Protein AF-A0A2H0QTG5-F1 (afdb_monomer_lite)

Secondary structure (DSSP, 8-state):
-HHHHHHHHHHHHHHHHHHHHHHHHHHHHHHHHHS---HHHHHT-TTSGGGS--TTS-HHHHHHHHHHHHHHHHHHHTT---------PPPGGG--SB-TTTTPPPTTTTTT--HHHHHHHHHS------SHHHHHHHHHHHHB---PPPPPS--SS-HHHHHHHHHHHTT-HHHHHHHHTTS-GGG--HHHHHHHHHHHHHTT-HHHHHHHHHHHHHH---HHHHHHHHHHHHHTT-HHHHHHHHHHHHHTT----HHHHHHHHHHHTT-HHHHHHHHHHHHHHHHHTS------PPPGGGS-S-HHHHHHHHHHHHHGGG-SSHHHHHHHHHHHHHHHHHTT----HHHHHHHHHHHHHTTPPPPHHHHHHHHHH-S-HHHHHHHHHHHTTSS-GGGS-HHHHHHHHHHHHHTT-HHHHHHHHHHTT-

pLDDT: mean 77.79, std 19.98, range [31.59, 98.19]

Radius of gyration: 33.23 Å; chains: 1; bounding box: 63×94×72 Å

Sequence (430 aa):
MKNLLNKFGIIRLMVGSLKSVVFVMLNLFQHLFYFEKTLKQVQGDTSTIKCTIPNKLNLRIILLIITALLQAGMANAQNEAIRVKDIKEISLDEIGVLDGNSGGLRKHIWHESNRSFMESLLVTMPVKTEPEIRKKLSKLLLLSTATPPRSDKNVVSSVFDIKIKKLALMGDYNNIYRMLSQVPDSRLAEEMHRIYVISFFIANQYIKGCDESENYLKKYPSVFWSKLRVVCNAYNDKKSNVDFDIKLLKEQGHELEKKYQDVVDLFLKKQPDKAKEEWSKIAIKEVLTFPSITMTFPNPQYLFRSPLDKQLVLKWLDTNNKETSDEAKLISGISVFADIDALGTQISIDIWRQFIVYALSKELQIPDYAAYRLLKQTPSNGERILTILHILDREDIQTIPQYLFTQMVYSLNKMGFRREAVWLAQQRLM

Structure (mmCIF, N/CA/C/O backbone):
data_AF-A0A2H0QTG5-F1
#
_entry.id   AF-A0A2H0QTG5-F1
#
loop_
_atom_site.group_PDB
_atom_site.id
_atom_site.type_symbol
_atom_site.label_atom_id
_atom_site.label_alt_id
_atom_site.label_comp_id
_atom_site.label_asym_id
_atom_site.label_entity_id
_atom_site.label_seq_id
_atom_site.pdbx_PDB_ins_code
_atom_site.Cartn_x
_atom_site.Cartn_y
_atom_site.Cartn_z
_atom_site.occupancy
_atom_site.B_iso_or_equiv
_atom_site.auth_seq_id
_atom_site.auth_comp_id
_atom_site.auth_asym_id
_atom_site.auth_atom_id
_atom_site.pdbx_PDB_model_num
ATOM 1 N N . MET A 1 1 ? 3.567 -73.352 -35.185 1.00 43.94 1 MET A N 1
ATOM 2 C CA . MET A 1 1 ? 2.235 -72.695 -35.210 1.00 43.94 1 MET A CA 1
ATOM 3 C C . MET A 1 1 ? 1.246 -73.129 -34.111 1.00 43.94 1 MET A C 1
ATOM 5 O O . MET A 1 1 ? 0.293 -72.398 -33.890 1.00 43.94 1 MET A O 1
ATOM 9 N N . LYS A 1 2 ? 1.457 -74.222 -33.351 1.00 37.22 2 LYS A N 1
ATOM 10 C CA . LYS A 1 2 ? 0.566 -74.608 -32.225 1.00 37.22 2 LYS A CA 1
ATOM 11 C C . LYS A 1 2 ? 0.804 -73.863 -30.889 1.00 37.22 2 LYS A C 1
ATOM 13 O O . LYS A 1 2 ? -0.096 -73.822 -30.063 1.00 37.22 2 LYS A O 1
ATOM 18 N N . ASN A 1 3 ? 1.949 -73.194 -30.700 1.00 40.19 3 ASN A N 1
ATOM 19 C CA . ASN A 1 3 ? 2.278 -72.476 -29.448 1.00 40.19 3 ASN A CA 1
ATOM 20 C C . ASN A 1 3 ? 1.831 -70.999 -29.383 1.00 40.19 3 ASN A C 1
ATOM 22 O O . ASN A 1 3 ? 1.904 -70.392 -28.318 1.00 40.19 3 ASN A O 1
ATOM 26 N N . LEU A 1 4 ? 1.333 -70.417 -30.481 1.00 31.59 4 LEU A N 1
ATOM 27 C CA . LEU A 1 4 ? 0.800 -69.043 -30.498 1.00 31.59 4 LEU A CA 1
ATOM 28 C C . LEU A 1 4 ? -0.712 -68.988 -30.210 1.00 31.59 4 LEU A C 1
ATOM 30 O O . LEU A 1 4 ? -1.184 -68.029 -29.607 1.00 31.59 4 LEU A O 1
ATOM 34 N N . LEU A 1 5 ? -1.456 -70.052 -30.530 1.00 32.88 5 LEU A N 1
ATOM 35 C CA . LEU A 1 5 ? -2.897 -70.147 -30.257 1.00 32.88 5 LEU A CA 1
ATOM 36 C C . LEU A 1 5 ? -3.217 -70.355 -28.762 1.00 32.88 5 LEU A C 1
ATOM 38 O O . LEU A 1 5 ? -4.242 -69.873 -28.286 1.00 32.88 5 LEU A O 1
ATOM 42 N N . ASN A 1 6 ? -2.311 -70.969 -27.990 1.00 35.88 6 ASN A N 1
ATOM 43 C CA . ASN A 1 6 ? -2.513 -71.185 -26.550 1.00 35.88 6 ASN A CA 1
ATOM 44 C C . ASN A 1 6 ? -2.310 -69.906 -25.707 1.00 35.88 6 ASN A C 1
ATOM 46 O O . ASN A 1 6 ? -2.972 -69.721 -24.688 1.00 35.88 6 ASN A O 1
ATOM 50 N N . LYS A 1 7 ? -1.456 -68.970 -26.156 1.00 36.56 7 LYS A N 1
ATOM 51 C CA . LYS A 1 7 ? -1.258 -67.672 -25.479 1.00 36.56 7 LYS A CA 1
ATOM 52 C C . LYS A 1 7 ? -2.457 -66.731 -25.646 1.00 36.56 7 LYS A C 1
ATOM 54 O O . LYS A 1 7 ? -2.817 -66.044 -24.694 1.00 36.56 7 LYS A O 1
ATOM 59 N N . PHE A 1 8 ? -3.132 -66.752 -26.799 1.00 35.09 8 PHE A N 1
ATOM 60 C CA . PHE A 1 8 ? -4.352 -65.959 -27.005 1.00 35.09 8 PHE A CA 1
ATOM 61 C C . PHE A 1 8 ? -5.539 -66.461 -26.167 1.00 35.09 8 PHE A C 1
ATOM 63 O O . PHE A 1 8 ? -6.322 -65.645 -25.683 1.00 35.09 8 PHE A O 1
ATOM 70 N N . GLY A 1 9 ? -5.650 -67.773 -25.922 1.00 34.84 9 GLY A N 1
ATOM 71 C CA . GLY A 1 9 ? -6.682 -68.338 -25.040 1.00 34.84 9 GLY A CA 1
ATOM 72 C C . GLY A 1 9 ? -6.545 -67.896 -23.577 1.00 34.84 9 GLY A C 1
ATOM 73 O O . GLY A 1 9 ? -7.535 -67.523 -22.948 1.00 34.84 9 GLY A O 1
ATOM 74 N N . ILE A 1 10 ? -5.312 -67.858 -23.056 1.00 37.97 10 ILE A N 1
ATOM 75 C CA . ILE A 1 10 ? -5.017 -67.462 -21.667 1.00 37.97 10 ILE A CA 1
ATOM 76 C C . ILE A 1 10 ? -5.222 -65.954 -21.460 1.00 37.97 10 ILE A C 1
ATOM 78 O O . ILE A 1 10 ? -5.830 -65.546 -20.470 1.00 37.97 10 ILE A O 1
ATOM 82 N N . ILE A 1 11 ? -4.811 -65.120 -22.424 1.00 36.84 11 ILE A N 1
ATOM 83 C CA . ILE A 1 11 ? -5.032 -63.665 -22.368 1.00 36.84 11 ILE A CA 1
ATOM 84 C C . ILE A 1 11 ? -6.535 -63.342 -22.424 1.00 36.84 11 ILE A C 1
ATOM 86 O O . ILE A 1 11 ? -7.013 -62.489 -21.678 1.00 36.84 11 ILE A O 1
ATOM 90 N N . ARG A 1 12 ? -7.320 -64.066 -23.235 1.00 34.66 12 ARG A N 1
ATOM 91 C CA . ARG A 1 12 ? -8.777 -63.858 -23.330 1.00 34.66 12 ARG A CA 1
ATOM 92 C C . ARG A 1 12 ? -9.515 -64.263 -22.044 1.00 34.66 12 ARG A C 1
ATOM 94 O O . ARG A 1 12 ? -10.461 -63.578 -21.658 1.00 34.66 12 ARG A O 1
ATOM 101 N N . LEU A 1 13 ? -9.051 -65.306 -21.348 1.00 36.50 13 LEU A N 1
ATOM 102 C CA . LEU A 1 13 ? -9.552 -65.700 -20.021 1.00 36.50 13 LEU A CA 1
ATOM 103 C C . LEU A 1 13 ? -9.187 -64.678 -18.930 1.00 36.50 13 LEU A C 1
ATOM 105 O O . LEU A 1 13 ? -10.038 -64.340 -18.108 1.00 36.50 13 LEU A O 1
ATOM 109 N N . MET A 1 14 ? -7.969 -64.124 -18.955 1.00 36.28 14 MET A N 1
ATOM 110 C CA . MET A 1 14 ? -7.543 -63.088 -18.002 1.00 36.28 14 MET A CA 1
ATOM 111 C C . MET A 1 14 ? -8.307 -61.769 -18.180 1.00 36.28 14 MET A C 1
ATOM 113 O O . MET A 1 14 ? -8.724 -61.170 -17.191 1.00 36.28 14 MET A O 1
ATOM 117 N N . VAL A 1 15 ? -8.574 -61.342 -19.419 1.00 43.38 15 VAL A N 1
ATOM 118 C CA . VAL A 1 15 ? -9.346 -60.114 -19.693 1.00 43.38 15 VAL A CA 1
ATOM 119 C C . VAL A 1 15 ? -10.825 -60.273 -19.307 1.00 43.38 15 VAL A C 1
ATOM 121 O O . VAL A 1 15 ? -11.424 -59.334 -18.780 1.00 43.38 15 VAL A O 1
ATOM 124 N N . GLY A 1 16 ? -11.416 -61.459 -19.500 1.00 40.66 16 GLY A N 1
ATOM 125 C CA . GLY A 1 16 ? -12.779 -61.758 -19.035 1.00 40.66 16 GLY A CA 1
ATOM 126 C C . GLY A 1 16 ? -12.902 -61.777 -17.505 1.00 40.66 16 GLY A C 1
ATOM 127 O O . GLY A 1 16 ? -13.853 -61.228 -16.945 1.00 40.66 16 GLY A O 1
ATOM 128 N N . SER A 1 17 ? -11.896 -62.338 -16.827 1.00 47.31 17 SER A N 1
ATOM 129 C CA . SER A 1 17 ? -11.770 -62.328 -15.365 1.00 47.31 17 SER A CA 1
ATOM 130 C C . SER A 1 17 ? -11.640 -60.903 -14.817 1.00 47.31 17 SER A C 1
ATOM 132 O O . SER A 1 17 ? -12.353 -60.535 -13.888 1.00 47.31 17 SER A O 1
ATOM 134 N N . LEU A 1 18 ? -10.789 -60.067 -15.422 1.00 44.25 18 LEU A N 1
ATOM 135 C CA . LEU A 1 18 ? -10.557 -58.697 -14.958 1.00 44.25 18 LEU A CA 1
ATOM 136 C C . LEU A 1 18 ? -11.803 -57.813 -15.114 1.00 44.25 18 LEU A C 1
ATOM 138 O O . LEU A 1 18 ? -12.143 -57.072 -14.197 1.00 44.25 18 LEU A O 1
ATOM 142 N N . LYS A 1 19 ? -12.537 -57.941 -16.230 1.00 49.41 19 LYS A N 1
ATOM 143 C CA . LYS A 1 19 ? -13.820 -57.241 -16.415 1.00 49.41 19 LYS A CA 1
ATOM 144 C C . LYS A 1 19 ? -14.850 -57.637 -15.361 1.00 49.41 19 LYS A C 1
ATOM 146 O O . LYS A 1 19 ? -15.566 -56.776 -14.865 1.00 49.41 19 LYS A O 1
ATOM 151 N N . SER A 1 20 ? -14.887 -58.915 -14.991 1.00 46.25 20 SER A N 1
ATOM 152 C CA . SER A 1 20 ? -15.800 -59.415 -13.959 1.00 46.25 20 SER A CA 1
ATOM 153 C C . SER A 1 20 ? -15.425 -58.876 -12.574 1.00 46.25 20 SER A C 1
ATOM 155 O O . SER A 1 20 ? -16.297 -58.438 -11.834 1.00 46.25 20 SER A O 1
ATOM 157 N N . VAL A 1 21 ? -14.128 -58.818 -12.246 1.00 51.06 21 VAL A N 1
ATOM 158 C CA . VAL A 1 21 ? -13.634 -58.241 -10.981 1.00 51.06 21 VAL A CA 1
ATOM 159 C C . VAL A 1 21 ? -13.928 -56.743 -10.899 1.00 51.06 21 VAL A C 1
ATOM 161 O O . VAL A 1 21 ? -14.421 -56.281 -9.875 1.00 51.06 21 VAL A O 1
ATOM 164 N N . VAL A 1 22 ? -13.695 -55.991 -11.980 1.00 56.59 22 VAL A N 1
ATOM 165 C CA . VAL A 1 22 ? -14.007 -54.554 -12.039 1.00 56.59 22 VAL A CA 1
ATOM 166 C C . VAL A 1 22 ? -15.514 -54.315 -11.926 1.00 56.59 22 VAL A C 1
ATOM 168 O O . VAL A 1 22 ? -15.923 -53.408 -11.212 1.00 56.59 22 VAL A O 1
ATOM 171 N N . PHE A 1 23 ? -16.348 -55.145 -12.558 1.00 51.47 23 PHE A N 1
ATOM 172 C CA . PHE A 1 23 ? -17.807 -55.025 -12.485 1.00 51.47 23 PHE A CA 1
ATOM 173 C C . PHE A 1 23 ? -18.366 -55.351 -11.091 1.00 51.47 23 PHE A C 1
ATOM 175 O O . PHE A 1 23 ? -19.271 -54.667 -10.611 1.00 51.47 23 PHE A O 1
ATOM 182 N N . VAL A 1 24 ? -17.807 -56.361 -10.415 1.00 52.72 24 VAL A N 1
ATOM 183 C CA . VAL A 1 24 ? -18.156 -56.684 -9.023 1.00 52.72 24 VAL A CA 1
ATOM 184 C C . VAL A 1 24 ? -17.690 -55.571 -8.087 1.00 52.72 24 VAL A C 1
ATOM 186 O O . VAL A 1 24 ? -18.463 -55.145 -7.237 1.00 52.72 24 VAL A O 1
ATOM 189 N N . MET A 1 25 ? -16.475 -55.045 -8.277 1.00 53.69 25 MET A N 1
ATOM 190 C CA . MET A 1 25 ? -15.952 -53.912 -7.505 1.00 53.69 25 MET A CA 1
ATOM 191 C C . MET A 1 25 ? -16.809 -52.657 -7.689 1.00 53.69 25 MET A C 1
ATOM 193 O O . MET A 1 25 ? -17.143 -52.026 -6.694 1.00 53.69 25 MET A O 1
ATOM 197 N N . LEU A 1 26 ? -17.230 -52.331 -8.918 1.00 52.81 26 LEU A N 1
ATOM 198 C CA . LEU A 1 26 ? -18.099 -51.180 -9.187 1.00 52.81 26 LEU A CA 1
ATOM 199 C C . LEU A 1 26 ? -19.471 -51.321 -8.515 1.00 52.81 26 LEU A C 1
ATOM 201 O O . LEU A 1 26 ? -19.941 -50.368 -7.900 1.00 52.81 26 LEU A O 1
ATOM 205 N N . ASN A 1 27 ? -20.090 -52.505 -8.589 1.00 50.53 27 ASN A N 1
ATOM 206 C CA . ASN A 1 27 ? -21.375 -52.762 -7.930 1.00 50.53 27 ASN A CA 1
ATOM 207 C C . ASN A 1 27 ? -21.259 -52.732 -6.402 1.00 50.53 27 ASN A C 1
ATOM 209 O O . ASN A 1 27 ? -22.134 -52.192 -5.729 1.00 50.53 27 ASN A O 1
ATOM 213 N N . LEU A 1 28 ? -20.167 -53.265 -5.842 1.00 51.75 28 LEU A N 1
ATOM 214 C CA . LEU A 1 28 ? -19.918 -53.197 -4.402 1.00 51.75 28 LEU A CA 1
ATOM 215 C C . LEU A 1 28 ? -19.725 -51.742 -3.952 1.00 51.75 28 LEU A C 1
ATOM 217 O O . LEU A 1 28 ? -20.253 -51.337 -2.920 1.00 51.75 28 LEU A O 1
ATOM 221 N N . PHE A 1 29 ? -19.014 -50.947 -4.756 1.00 53.41 29 PHE A N 1
ATOM 222 C CA . PHE A 1 29 ? -18.786 -49.528 -4.495 1.00 53.41 29 PHE A CA 1
ATOM 223 C C . PHE A 1 29 ? -20.091 -48.726 -4.549 1.00 53.41 29 PHE A C 1
ATOM 225 O O . PHE A 1 29 ? -20.347 -47.919 -3.658 1.00 53.41 29 PHE A O 1
ATOM 232 N N . GLN A 1 30 ? -20.955 -48.994 -5.536 1.00 50.09 30 GLN A N 1
ATOM 233 C CA . GLN A 1 30 ? -22.284 -48.383 -5.627 1.00 50.09 30 GLN A CA 1
ATOM 234 C C . GLN A 1 30 ? -23.165 -48.747 -4.424 1.00 50.09 30 GLN A C 1
ATOM 236 O O . GLN A 1 30 ? -23.817 -47.870 -3.864 1.00 50.09 30 GLN A O 1
ATOM 241 N N . HIS A 1 31 ? -23.146 -49.997 -3.960 1.00 50.91 31 HIS A N 1
ATOM 242 C CA . HIS A 1 31 ? -23.934 -50.390 -2.789 1.00 50.91 31 HIS A CA 1
ATOM 243 C C . HIS A 1 31 ? -23.416 -49.818 -1.462 1.00 50.91 31 HIS A C 1
ATOM 245 O O . HIS A 1 31 ? -24.224 -49.543 -0.577 1.00 50.91 31 HIS A O 1
ATOM 251 N N . LEU A 1 32 ? -22.103 -49.620 -1.311 1.00 48.66 32 LEU A N 1
ATOM 252 C CA . LEU A 1 32 ? -21.518 -49.074 -0.081 1.00 48.66 32 LEU A CA 1
ATOM 253 C C . LEU A 1 32 ? -21.674 -47.551 0.022 1.00 48.66 32 LEU A C 1
ATOM 255 O O . LEU A 1 32 ? -21.936 -47.047 1.110 1.00 48.66 32 LEU A O 1
ATOM 259 N N . PHE A 1 33 ? -21.553 -46.821 -1.091 1.00 46.53 33 PHE A N 1
ATOM 260 C CA . PHE A 1 33 ? -21.617 -45.355 -1.074 1.00 46.53 33 PHE A CA 1
ATOM 261 C C . PHE A 1 33 ? -23.027 -44.783 -1.226 1.00 46.53 33 PHE A C 1
ATOM 263 O O . PHE A 1 33 ? -23.287 -43.704 -0.705 1.00 46.53 33 PHE A O 1
ATOM 270 N N . TYR A 1 34 ? -23.938 -45.470 -1.924 1.00 43.81 34 TYR A N 1
ATOM 271 C CA . TYR A 1 34 ? -25.267 -44.914 -2.214 1.00 43.81 34 TYR A CA 1
ATOM 272 C C . TYR A 1 34 ? -26.351 -45.315 -1.199 1.00 43.81 34 TYR A C 1
ATOM 274 O O . TYR A 1 34 ? -27.423 -44.719 -1.199 1.00 43.81 34 TYR A O 1
ATOM 282 N N . PHE A 1 35 ? -26.094 -46.309 -0.339 1.00 43.81 35 PHE A N 1
ATOM 283 C CA . PHE A 1 35 ? -27.102 -46.871 0.576 1.00 43.81 35 PHE A CA 1
ATOM 284 C C . PHE A 1 35 ? -26.701 -46.887 2.065 1.00 43.81 35 PHE A C 1
ATOM 286 O O . PHE A 1 35 ? -27.384 -47.541 2.848 1.00 43.81 35 PHE A O 1
ATOM 293 N N . GLU A 1 36 ? -25.616 -46.207 2.467 1.00 42.88 36 GLU A N 1
ATOM 294 C CA . GLU A 1 36 ? -25.115 -46.157 3.863 1.00 42.88 36 GLU A CA 1
ATOM 295 C C . GLU A 1 36 ? -25.061 -47.533 4.576 1.00 42.88 36 GLU A C 1
ATOM 297 O O . GLU A 1 36 ? -25.264 -47.648 5.785 1.00 42.88 36 GLU A O 1
ATOM 302 N N . LYS A 1 37 ? -24.784 -48.621 3.842 1.00 47.91 37 LYS A N 1
ATOM 303 C CA . LYS A 1 37 ? -24.667 -49.961 4.437 1.00 47.91 37 LYS A CA 1
ATOM 304 C C . LYS A 1 37 ? -23.236 -50.245 4.883 1.00 47.91 37 LYS A C 1
ATOM 306 O O . LYS A 1 37 ? -22.273 -49.993 4.163 1.00 47.91 37 LYS A O 1
ATOM 311 N N . THR A 1 38 ? -23.091 -50.852 6.058 1.00 48.22 38 THR A N 1
ATOM 312 C CA . THR A 1 38 ? -21.790 -51.305 6.578 1.00 48.22 38 THR A CA 1
ATOM 313 C C . THR A 1 38 ? -21.353 -52.627 5.935 1.00 48.22 38 THR A C 1
ATOM 315 O O . THR A 1 38 ? -22.179 -53.441 5.522 1.00 48.22 38 THR A O 1
ATOM 318 N N . LEU A 1 39 ? -20.041 -52.897 5.900 1.00 38.72 39 LEU A N 1
ATOM 319 C CA . LEU A 1 39 ? -19.461 -54.101 5.276 1.00 38.72 39 LEU A CA 1
ATOM 320 C C . LEU A 1 39 ? -20.074 -55.422 5.803 1.00 38.72 39 LEU A C 1
ATOM 322 O O . LEU A 1 39 ? -20.243 -56.379 5.048 1.00 38.72 39 LEU A O 1
ATOM 326 N N . LYS A 1 40 ? -20.466 -55.454 7.088 1.00 42.41 40 LYS A N 1
ATOM 327 C CA . LYS A 1 40 ? -21.148 -56.598 7.724 1.00 42.41 40 LYS A CA 1
ATOM 328 C C . LYS A 1 40 ? -22.567 -56.828 7.188 1.00 42.41 40 LYS A C 1
ATOM 330 O O . LYS A 1 40 ? -23.003 -57.970 7.120 1.00 42.41 40 LYS A O 1
ATOM 335 N N . GLN A 1 41 ? -23.274 -55.773 6.780 1.00 46.69 41 GLN A N 1
ATOM 336 C CA . GLN A 1 41 ? -24.624 -55.872 6.209 1.00 46.69 41 GLN A CA 1
ATOM 337 C C . GLN A 1 41 ? -24.606 -56.387 4.763 1.00 46.69 41 GLN A C 1
ATOM 339 O O . GLN A 1 41 ? -25.561 -57.029 4.341 1.00 46.69 41 GLN A O 1
ATOM 344 N N . VAL A 1 42 ? -23.515 -56.171 4.019 1.00 46.44 42 VAL A N 1
ATOM 345 C CA . VAL A 1 42 ? -23.342 -56.685 2.645 1.00 46.44 42 VAL A CA 1
ATOM 346 C C . VAL A 1 42 ? -22.985 -58.179 2.635 1.00 46.44 42 VAL A C 1
ATOM 348 O O . VAL A 1 42 ? -23.405 -58.908 1.743 1.00 46.44 42 VAL A O 1
ATOM 351 N N . GLN A 1 43 ? -22.273 -58.675 3.653 1.00 41.34 43 GLN A N 1
ATOM 352 C CA . GLN A 1 43 ? -21.972 -60.110 3.790 1.00 41.34 43 GLN A CA 1
ATOM 353 C C . GLN A 1 43 ? -23.204 -60.981 4.094 1.00 41.34 43 GLN A C 1
ATOM 355 O O . GLN A 1 43 ? -23.185 -62.171 3.786 1.00 41.34 43 GLN A O 1
ATOM 360 N N . GLY A 1 44 ? -24.265 -60.412 4.677 1.00 41.41 44 GLY A N 1
ATOM 361 C CA . GLY A 1 44 ? -25.504 -61.135 4.990 1.00 41.41 44 GLY A CA 1
ATOM 362 C C . GLY A 1 44 ? -26.429 -61.367 3.790 1.00 41.41 44 GLY A C 1
ATOM 363 O O . GLY A 1 44 ? -27.296 -62.233 3.853 1.00 41.41 44 GLY A O 1
ATOM 364 N N . ASP A 1 45 ? -26.226 -60.645 2.687 1.00 42.31 45 ASP A N 1
ATOM 365 C CA . ASP A 1 45 ? -27.157 -60.580 1.554 1.00 42.31 45 ASP A CA 1
ATOM 366 C C . ASP A 1 45 ? -26.561 -61.293 0.322 1.00 42.31 45 ASP A C 1
ATOM 368 O O . ASP A 1 45 ? -26.252 -60.714 -0.716 1.00 42.31 45 ASP A O 1
ATOM 372 N N . THR A 1 46 ? -26.304 -62.597 0.454 1.00 41.53 46 THR A N 1
ATOM 373 C CA . THR A 1 46 ? -25.644 -63.410 -0.594 1.00 41.53 46 THR A CA 1
ATOM 374 C C . THR A 1 46 ? -26.586 -63.879 -1.713 1.00 41.53 46 THR A C 1
ATOM 376 O O . THR A 1 46 ? -26.150 -64.552 -2.652 1.00 41.53 46 THR A O 1
ATOM 379 N N . SER A 1 47 ? -27.872 -63.525 -1.654 1.00 41.56 47 SER A N 1
ATOM 380 C CA . SER A 1 47 ? -28.887 -63.914 -2.643 1.00 41.56 47 SER A CA 1
ATOM 381 C C . SER A 1 47 ? -28.867 -63.035 -3.902 1.00 41.56 47 SER A C 1
ATOM 383 O O . SER A 1 47 ? -29.124 -63.539 -4.994 1.00 41.56 47 SER A O 1
ATOM 385 N N . THR A 1 48 ? -28.473 -61.764 -3.795 1.00 42.56 48 THR A N 1
ATOM 386 C CA . THR A 1 48 ? -28.435 -60.792 -4.908 1.00 42.56 48 THR A CA 1
ATOM 387 C C . THR A 1 48 ? -27.163 -60.868 -5.759 1.00 42.56 48 THR A C 1
ATOM 389 O O . THR A 1 48 ? -27.179 -60.483 -6.925 1.00 42.56 48 THR A O 1
ATOM 392 N N . ILE A 1 49 ? -26.072 -61.443 -5.240 1.00 44.03 49 ILE A N 1
ATOM 393 C CA . ILE A 1 49 ? -24.782 -61.553 -5.956 1.00 44.03 49 ILE A CA 1
ATOM 394 C C . ILE A 1 49 ? -24.742 -62.773 -6.909 1.00 44.03 49 ILE A C 1
ATOM 396 O O . ILE A 1 49 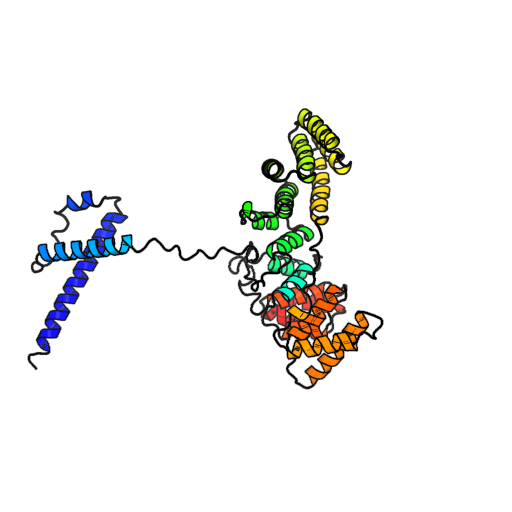? -23.856 -62.894 -7.756 1.00 44.03 49 ILE A O 1
ATOM 400 N N . LYS A 1 50 ? -25.730 -63.677 -6.840 1.00 37.69 50 LYS A N 1
ATOM 401 C CA . LYS A 1 50 ? -25.748 -64.932 -7.618 1.00 37.69 50 LYS A CA 1
ATOM 402 C C . LYS A 1 50 ? -26.099 -64.799 -9.108 1.00 37.69 50 LYS A C 1
ATOM 404 O O . LYS A 1 50 ? -25.906 -65.772 -9.831 1.00 37.69 50 LYS A O 1
ATOM 409 N N . CYS A 1 51 ? -26.564 -63.648 -9.596 1.00 37.38 51 CYS A N 1
ATOM 410 C CA . CYS A 1 51 ? -27.063 -63.539 -10.977 1.00 37.38 51 CYS A CA 1
ATOM 411 C C . CYS A 1 51 ? -26.045 -63.101 -12.045 1.00 37.38 51 CYS A C 1
ATOM 413 O O . CYS A 1 51 ? -26.421 -63.003 -13.211 1.00 37.38 51 CYS A O 1
ATOM 415 N N . THR A 1 52 ? -24.764 -62.886 -11.719 1.00 42.50 52 THR A N 1
ATOM 416 C CA . THR A 1 52 ? -23.848 -62.259 -12.699 1.00 42.50 52 THR A CA 1
ATOM 417 C C . THR A 1 52 ? -22.423 -62.811 -12.693 1.00 42.50 52 THR A C 1
ATOM 419 O O . THR A 1 52 ? -21.468 -62.059 -12.878 1.00 42.50 52 THR A O 1
ATOM 422 N N . ILE A 1 53 ? -22.233 -64.121 -12.492 1.00 40.41 53 ILE A N 1
ATOM 423 C CA . ILE A 1 53 ? -20.906 -64.746 -12.644 1.00 40.41 53 ILE A CA 1
ATOM 424 C C . ILE A 1 53 ? -21.027 -66.064 -13.430 1.00 40.41 53 ILE A C 1
ATOM 426 O O . ILE A 1 53 ? -21.691 -66.989 -12.963 1.00 40.41 53 ILE A O 1
ATOM 430 N N . PRO A 1 54 ? -20.392 -66.201 -14.612 1.00 38.53 54 PRO A N 1
ATOM 431 C CA . PRO A 1 54 ? -20.375 -67.463 -15.343 1.00 38.53 54 PRO A CA 1
ATOM 432 C C . PRO A 1 54 ? -19.616 -68.559 -14.570 1.00 38.53 54 PRO A C 1
ATOM 434 O O . PRO A 1 54 ? -18.515 -68.345 -14.062 1.00 38.53 54 PRO A O 1
ATOM 437 N N . ASN A 1 55 ? -20.225 -69.749 -14.543 1.00 46.06 55 ASN A N 1
ATOM 438 C CA . ASN A 1 55 ? -19.942 -70.978 -13.776 1.00 46.06 55 ASN A CA 1
ATOM 439 C C . ASN A 1 55 ? -18.536 -71.631 -13.911 1.00 46.06 55 ASN A C 1
ATOM 441 O O . ASN A 1 55 ? -18.410 -72.851 -13.818 1.00 46.06 55 ASN A O 1
ATOM 445 N N . LYS A 1 56 ? -17.449 -70.880 -14.128 1.00 46.00 56 LYS A N 1
ATOM 446 C CA . LYS A 1 56 ? -16.089 -71.451 -14.258 1.00 46.00 56 LYS A CA 1
ATOM 447 C C . LYS A 1 56 ? -14.989 -70.806 -13.410 1.00 46.00 56 LYS A C 1
ATOM 449 O O . LYS A 1 56 ? -13.839 -71.218 -13.534 1.00 46.00 56 LYS A O 1
ATOM 454 N N . LEU A 1 57 ? -15.301 -69.868 -12.514 1.00 47.28 57 LEU A N 1
ATOM 455 C CA . LEU A 1 57 ? -14.342 -69.414 -11.500 1.00 47.28 57 LEU A CA 1
ATOM 456 C C . LEU A 1 57 ? -14.713 -69.981 -10.127 1.00 47.28 57 LEU A C 1
ATOM 458 O O . LEU A 1 57 ? -15.786 -69.713 -9.596 1.00 47.28 57 LEU A O 1
ATOM 462 N N . ASN A 1 58 ? -13.808 -70.775 -9.555 1.00 54.19 58 ASN A N 1
ATOM 463 C CA . ASN A 1 58 ? -13.964 -71.349 -8.224 1.00 54.19 58 ASN A CA 1
ATOM 464 C C . ASN A 1 58 ? -14.061 -70.216 -7.188 1.00 54.19 58 ASN A C 1
ATOM 466 O O . ASN A 1 58 ? -13.118 -69.438 -7.031 1.00 54.19 58 ASN A O 1
ATOM 470 N N . LEU A 1 59 ? -15.191 -70.137 -6.479 1.00 47.75 59 LEU A N 1
ATOM 471 C CA . LEU A 1 59 ? -15.495 -69.093 -5.493 1.00 47.75 59 LEU A CA 1
ATOM 472 C C . LEU A 1 59 ? -14.378 -68.938 -4.441 1.00 47.75 59 LEU A C 1
ATOM 474 O O . LEU A 1 59 ? -14.117 -67.832 -3.977 1.00 47.75 59 LEU A O 1
ATOM 478 N N . ARG A 1 60 ? -13.660 -70.028 -4.122 1.00 51.88 60 ARG A N 1
ATOM 479 C CA . ARG A 1 60 ? -12.500 -70.013 -3.214 1.00 51.88 60 ARG A CA 1
ATOM 480 C C . ARG A 1 60 ? -11.322 -69.199 -3.752 1.00 51.88 60 ARG A C 1
ATOM 482 O O . ARG A 1 60 ? -10.648 -68.539 -2.972 1.00 51.88 60 ARG A O 1
ATOM 489 N N . ILE A 1 61 ? -11.083 -69.221 -5.063 1.00 54.97 61 ILE A N 1
ATOM 490 C CA . ILE A 1 61 ? -9.998 -68.460 -5.701 1.00 54.97 61 ILE A CA 1
ATOM 491 C C . ILE A 1 61 ? -10.329 -66.967 -5.676 1.00 54.97 61 ILE A C 1
ATOM 493 O O . ILE A 1 61 ? -9.466 -66.156 -5.357 1.00 54.97 61 ILE A O 1
ATOM 497 N N . ILE A 1 62 ? -11.588 -66.602 -5.934 1.00 53.62 62 ILE A N 1
ATOM 498 C CA . ILE A 1 62 ? -12.047 -65.210 -5.835 1.00 53.62 62 ILE A CA 1
ATOM 499 C C . ILE A 1 62 ? -11.910 -64.711 -4.392 1.00 53.62 62 ILE A C 1
ATOM 501 O O . ILE A 1 62 ? -11.377 -63.626 -4.172 1.00 53.62 62 ILE A O 1
ATOM 505 N N . LEU A 1 63 ? -12.318 -65.519 -3.408 1.00 52.00 63 LEU A N 1
ATOM 506 C CA . LEU A 1 63 ? -12.191 -65.163 -1.996 1.00 52.00 63 LEU A CA 1
ATOM 507 C C . LEU A 1 63 ? -10.721 -64.983 -1.588 1.00 52.00 63 LEU A C 1
ATOM 509 O O . LEU A 1 63 ? -10.396 -64.012 -0.912 1.00 52.00 63 LEU A O 1
ATOM 513 N N . LEU A 1 64 ? -9.817 -65.854 -2.050 1.00 57.62 64 LEU A N 1
ATOM 514 C CA . LEU A 1 64 ? -8.375 -65.729 -1.805 1.00 57.62 64 LEU A CA 1
ATOM 515 C C . LEU A 1 64 ? -7.786 -64.460 -2.432 1.00 57.62 64 LEU A C 1
ATOM 517 O O . LEU A 1 64 ? -7.015 -63.770 -1.774 1.00 57.62 64 LEU A O 1
ATOM 521 N N . ILE A 1 65 ? -8.183 -64.110 -3.660 1.00 57.91 65 ILE A N 1
ATOM 522 C CA . ILE A 1 65 ? -7.725 -62.884 -4.331 1.00 57.91 65 ILE A CA 1
ATOM 523 C C . ILE A 1 65 ? -8.241 -61.640 -3.602 1.00 57.91 65 ILE A C 1
ATOM 525 O O . ILE A 1 65 ? -7.476 -60.706 -3.384 1.00 57.91 65 ILE A O 1
ATOM 529 N N . ILE A 1 66 ? -9.506 -61.629 -3.173 1.00 57.03 66 ILE A N 1
ATOM 530 C CA . ILE A 1 66 ? -10.076 -60.518 -2.397 1.00 57.03 66 ILE A CA 1
ATOM 531 C C . ILE A 1 66 ? -9.372 -60.391 -1.041 1.00 57.03 66 ILE A C 1
ATOM 533 O O . ILE A 1 66 ? -9.041 -59.283 -0.632 1.00 57.03 66 ILE A O 1
ATOM 537 N N . THR A 1 67 ? -9.081 -61.509 -0.369 1.00 56.84 67 THR A N 1
ATOM 538 C CA . THR A 1 67 ? -8.389 -61.505 0.931 1.00 56.84 67 THR A CA 1
ATOM 539 C C . THR A 1 67 ? -6.941 -61.031 0.788 1.00 56.84 67 THR A C 1
ATOM 541 O O . THR A 1 67 ? -6.486 -60.223 1.591 1.00 56.84 67 THR A O 1
ATOM 544 N N . ALA A 1 68 ? -6.243 -61.448 -0.274 1.00 56.84 68 ALA A N 1
ATOM 545 C CA . ALA A 1 68 ? -4.891 -60.992 -0.589 1.00 56.84 68 ALA A CA 1
ATOM 546 C C . ALA A 1 68 ? -4.852 -59.507 -0.992 1.00 56.84 68 ALA A C 1
ATOM 548 O O . ALA A 1 68 ? -3.950 -58.790 -0.570 1.00 56.84 68 ALA A O 1
ATOM 549 N N . LEU A 1 69 ? -5.840 -59.015 -1.751 1.00 49.75 69 LEU A N 1
ATOM 550 C CA . LEU A 1 69 ? -5.966 -57.591 -2.093 1.00 49.75 69 LEU A CA 1
ATOM 551 C C . LEU A 1 69 ? -6.333 -56.733 -0.873 1.00 49.75 69 LEU A C 1
ATOM 553 O O . LEU A 1 69 ? -5.821 -55.625 -0.743 1.00 49.75 69 LEU A O 1
ATOM 557 N N . LEU A 1 70 ? -7.157 -57.244 0.049 1.00 51.62 70 LEU A N 1
ATOM 558 C CA . LEU A 1 70 ? -7.458 -56.579 1.321 1.00 51.62 70 LEU A CA 1
ATOM 559 C C . LEU A 1 70 ? -6.240 -56.555 2.253 1.00 51.62 70 LEU A C 1
ATOM 561 O O . LEU A 1 70 ? -5.968 -55.521 2.853 1.00 51.62 70 LEU A O 1
ATOM 565 N N . GLN A 1 71 ? -5.465 -57.642 2.339 1.00 51.53 71 GLN A N 1
ATOM 566 C CA . GLN A 1 71 ? -4.226 -57.683 3.127 1.00 51.53 71 GLN A CA 1
ATOM 567 C C . GLN A 1 71 ? -3.122 -56.808 2.522 1.00 51.53 71 GLN A C 1
ATOM 569 O O . GLN A 1 71 ? -2.446 -56.102 3.264 1.00 51.53 71 GLN A O 1
ATOM 574 N N . ALA A 1 72 ? -2.977 -56.776 1.194 1.00 47.62 72 ALA A N 1
ATOM 575 C CA . ALA A 1 72 ? -2.062 -55.860 0.512 1.00 47.62 72 ALA A CA 1
ATOM 576 C C . ALA A 1 72 ? -2.501 -54.393 0.665 1.00 47.62 72 ALA A C 1
ATOM 578 O O . ALA A 1 72 ? -1.662 -53.523 0.877 1.00 47.62 72 ALA A O 1
ATOM 579 N N . GLY A 1 73 ? -3.811 -54.119 0.636 1.00 42.41 73 GLY A N 1
ATOM 580 C CA . GLY A 1 73 ? -4.376 -52.795 0.904 1.00 42.41 73 GLY A CA 1
ATOM 581 C C . GLY A 1 73 ? -4.185 -52.337 2.353 1.00 42.41 73 GLY A C 1
ATOM 582 O O . GLY A 1 73 ? -3.858 -51.178 2.584 1.00 42.41 73 GLY A O 1
ATOM 583 N N . MET A 1 74 ? -4.313 -53.239 3.333 1.00 37.69 74 MET A N 1
ATOM 584 C CA . MET A 1 74 ? -4.092 -52.928 4.753 1.00 37.69 74 MET A CA 1
ATOM 585 C C . MET A 1 74 ? -2.604 -52.817 5.121 1.00 37.69 74 MET A C 1
ATOM 587 O O . MET A 1 74 ? -2.251 -51.975 5.943 1.00 37.69 74 MET A O 1
ATOM 591 N N . ALA A 1 75 ? -1.722 -53.583 4.471 1.00 36.09 75 ALA A N 1
ATOM 592 C CA . ALA A 1 75 ? -0.273 -53.445 4.625 1.00 36.09 75 ALA A CA 1
ATOM 593 C C . ALA A 1 75 ? 0.259 -52.134 4.009 1.00 36.09 75 ALA A C 1
ATOM 595 O O . ALA A 1 75 ? 1.184 -51.537 4.558 1.00 36.09 75 ALA A O 1
ATOM 596 N N . ASN A 1 76 ? -0.361 -51.637 2.929 1.00 36.62 76 ASN A N 1
ATOM 597 C CA . ASN A 1 76 ? -0.062 -50.306 2.384 1.00 36.62 76 ASN A CA 1
ATOM 598 C C . ASN A 1 76 ? -0.719 -49.168 3.188 1.00 36.62 76 ASN A C 1
ATOM 600 O O . ASN A 1 76 ? -0.165 -48.076 3.253 1.00 36.62 76 ASN A O 1
ATOM 604 N N . ALA A 1 77 ? -1.846 -49.416 3.865 1.00 37.75 77 ALA A N 1
ATOM 605 C CA . ALA A 1 77 ? -2.508 -48.422 4.717 1.00 37.75 77 ALA A CA 1
ATOM 606 C C . ALA A 1 77 ? -1.793 -48.175 6.063 1.00 37.75 77 ALA A C 1
ATOM 608 O O . ALA A 1 77 ? -2.005 -47.134 6.677 1.00 37.75 77 ALA A O 1
ATOM 609 N N . GLN A 1 78 ? -0.928 -49.091 6.521 1.00 38.16 78 GLN A N 1
ATOM 610 C CA . GLN A 1 78 ? -0.085 -48.881 7.710 1.00 38.16 78 GLN A CA 1
ATOM 611 C C . GLN A 1 78 ? 1.299 -48.281 7.404 1.00 38.16 78 GLN A C 1
ATOM 613 O O . GLN A 1 78 ? 2.012 -47.927 8.339 1.00 38.16 78 GLN A O 1
ATOM 618 N N . ASN A 1 79 ? 1.663 -48.104 6.127 1.00 35.59 79 ASN A N 1
ATOM 619 C CA . ASN A 1 79 ? 2.910 -47.439 5.719 1.00 35.59 79 ASN A CA 1
ATOM 620 C C . ASN A 1 79 ? 2.706 -46.177 4.866 1.00 35.59 79 ASN A C 1
ATOM 622 O O . ASN A 1 79 ? 3.660 -45.450 4.594 1.00 35.59 79 ASN A O 1
ATOM 626 N N . GLU A 1 80 ? 1.463 -45.848 4.535 1.00 35.47 80 GLU A N 1
ATOM 627 C CA . GLU A 1 80 ? 1.063 -44.498 4.166 1.00 35.47 80 GLU A CA 1
ATOM 628 C C . GLU A 1 80 ? 0.383 -43.848 5.371 1.00 35.47 80 GLU A C 1
ATOM 630 O O . GLU A 1 80 ? -0.816 -43.579 5.387 1.00 35.47 80 GLU A O 1
ATOM 635 N N . ALA A 1 81 ? 1.189 -43.519 6.389 1.00 34.38 81 ALA A N 1
ATOM 636 C CA . ALA A 1 81 ? 0.934 -42.275 7.099 1.00 34.38 81 ALA A CA 1
ATOM 637 C C . ALA A 1 81 ? 0.671 -41.242 6.005 1.00 34.38 81 ALA A C 1
ATOM 639 O O . ALA A 1 81 ? 1.539 -41.055 5.148 1.00 34.38 81 ALA A O 1
ATOM 640 N N . ILE A 1 82 ? -0.538 -40.678 5.974 1.00 38.12 82 ILE A N 1
ATOM 641 C CA . ILE A 1 82 ? -0.912 -39.606 5.061 1.00 38.12 82 ILE A CA 1
ATOM 642 C C . ILE A 1 82 ? 0.186 -38.560 5.210 1.00 38.12 82 ILE A C 1
ATOM 644 O O . ILE A 1 82 ? 0.190 -37.760 6.144 1.00 38.12 82 ILE A O 1
ATOM 648 N N . ARG A 1 83 ? 1.166 -38.597 4.305 1.00 31.88 83 ARG A N 1
ATOM 649 C CA . ARG A 1 83 ? 2.077 -37.497 4.081 1.00 31.88 83 ARG A CA 1
ATOM 650 C C . ARG A 1 83 ? 1.165 -36.481 3.444 1.00 31.88 83 ARG A C 1
ATOM 652 O O . ARG A 1 83 ? 0.991 -36.471 2.226 1.00 31.88 83 ARG A O 1
ATOM 659 N N . VAL A 1 84 ? 0.506 -35.697 4.299 1.00 41.56 84 VAL A N 1
ATOM 660 C CA . VAL A 1 84 ? 0.006 -34.379 3.951 1.00 41.56 84 VAL A CA 1
ATOM 661 C C . VAL A 1 84 ? 1.218 -33.724 3.326 1.00 41.56 84 VAL A C 1
ATOM 663 O O . VAL A 1 84 ? 2.147 -33.325 4.017 1.00 41.56 84 VAL A O 1
ATOM 666 N N . LYS A 1 85 ? 1.278 -33.800 1.997 1.00 35.09 85 LYS A N 1
ATOM 667 C CA . LYS A 1 85 ? 2.274 -33.149 1.171 1.00 35.09 85 LYS A CA 1
ATOM 668 C C . LYS A 1 85 ? 2.284 -31.729 1.692 1.00 35.09 85 LYS A C 1
ATOM 670 O O . LYS A 1 85 ? 1.236 -31.099 1.558 1.00 35.09 85 LYS A O 1
ATOM 675 N N . ASP A 1 86 ? 3.369 -31.338 2.370 1.00 36.56 86 ASP A N 1
ATOM 676 C CA . ASP A 1 86 ? 3.468 -30.105 3.151 1.00 36.56 86 ASP A CA 1
ATOM 677 C C . ASP A 1 86 ? 2.637 -29.038 2.454 1.00 36.56 86 ASP A C 1
ATOM 679 O O . ASP A 1 86 ? 2.969 -28.636 1.330 1.00 36.56 86 ASP A O 1
ATOM 683 N N . ILE A 1 87 ? 1.474 -28.703 3.031 1.00 41.09 87 ILE A N 1
ATOM 684 C CA . ILE A 1 87 ? 0.609 -27.674 2.465 1.00 41.09 87 ILE A CA 1
ATOM 685 C C . ILE A 1 87 ? 1.464 -26.432 2.570 1.00 41.09 87 ILE A C 1
ATOM 687 O O . ILE A 1 87 ? 1.648 -25.894 3.657 1.00 41.09 87 ILE A O 1
ATOM 691 N N . LYS A 1 88 ? 2.089 -26.077 1.447 1.00 50.78 88 LYS A N 1
ATOM 692 C CA . LYS A 1 88 ? 3.038 -24.983 1.356 1.00 50.78 88 LYS A CA 1
ATOM 693 C C . LYS A 1 88 ? 2.321 -23.771 1.921 1.00 50.78 88 LYS A C 1
ATOM 695 O O . LYS A 1 88 ? 1.359 -23.305 1.311 1.00 50.78 88 LYS A O 1
ATOM 700 N N . GLU A 1 89 ? 2.736 -23.358 3.115 1.00 64.12 89 GLU A N 1
ATOM 701 C CA . GLU A 1 89 ? 2.078 -22.293 3.852 1.00 64.12 89 GLU A CA 1
ATOM 702 C C . GLU A 1 89 ? 1.961 -21.093 2.914 1.00 64.12 89 GLU A C 1
ATOM 704 O O . GLU A 1 89 ? 2.951 -20.668 2.306 1.00 64.12 89 GLU A O 1
ATOM 709 N N . ILE A 1 90 ? 0.734 -20.610 2.708 1.00 70.88 90 ILE A N 1
ATOM 710 C CA . ILE A 1 90 ? 0.510 -19.451 1.850 1.00 70.88 90 ILE A CA 1
ATOM 711 C C . ILE A 1 90 ? 1.262 -18.290 2.504 1.00 70.88 90 ILE A C 1
ATOM 713 O O . ILE A 1 90 ? 1.004 -17.918 3.656 1.00 70.88 90 ILE A O 1
ATOM 717 N N . SER A 1 91 ? 2.249 -17.754 1.785 1.00 84.81 91 SER A N 1
ATOM 718 C CA . SER A 1 91 ? 2.978 -16.579 2.250 1.00 84.81 91 SER A CA 1
ATOM 719 C C . SER A 1 91 ? 2.005 -15.406 2.346 1.00 84.81 91 SER A C 1
ATOM 721 O O . SER A 1 91 ? 1.221 -15.194 1.418 1.00 84.81 91 SER A O 1
ATOM 723 N N . LEU A 1 92 ? 2.073 -14.632 3.438 1.00 87.00 92 LEU A N 1
ATOM 724 C CA . LEU A 1 92 ? 1.245 -13.428 3.610 1.00 87.00 92 LEU A CA 1
ATOM 725 C C . LEU A 1 92 ? 1.382 -12.493 2.411 1.00 87.00 92 LEU A C 1
ATOM 727 O O . LEU A 1 92 ? 0.401 -11.924 1.945 1.00 87.00 92 LEU A O 1
ATOM 731 N N . ASP A 1 93 ? 2.590 -12.411 1.858 1.00 89.56 93 ASP A N 1
ATOM 732 C CA . ASP A 1 93 ? 2.918 -11.559 0.721 1.00 89.56 93 ASP A CA 1
ATOM 733 C C . ASP A 1 93 ? 2.093 -11.870 -0.545 1.00 89.56 93 ASP A C 1
ATOM 735 O O . ASP A 1 93 ? 1.923 -10.996 -1.404 1.00 89.56 93 ASP A O 1
ATOM 739 N N . GLU A 1 94 ? 1.563 -13.097 -0.673 1.00 91.38 94 GLU A N 1
ATOM 740 C CA . GLU A 1 94 ? 0.710 -13.486 -1.803 1.00 91.38 94 GLU A CA 1
ATOM 741 C C . GLU A 1 94 ? -0.732 -12.998 -1.664 1.00 91.38 94 GLU A C 1
ATOM 743 O O . GLU A 1 94 ? -1.438 -12.930 -2.672 1.00 91.38 94 GLU A O 1
ATOM 748 N N . ILE A 1 95 ? -1.173 -12.659 -0.449 1.00 91.38 95 ILE A N 1
ATOM 749 C CA . ILE A 1 95 ? -2.582 -12.424 -0.136 1.00 91.38 95 ILE A CA 1
ATOM 750 C C . ILE A 1 95 ? -3.118 -11.207 -0.898 1.00 91.38 95 ILE A C 1
ATOM 752 O O . ILE A 1 95 ? -2.472 -10.157 -1.031 1.00 91.38 95 ILE A O 1
ATOM 756 N N . GLY A 1 96 ? -4.333 -11.384 -1.407 1.00 93.75 96 GLY A N 1
ATOM 757 C CA . GLY A 1 96 ? -5.139 -10.395 -2.099 1.00 93.75 96 GLY A CA 1
ATOM 758 C C . GLY A 1 96 ? -6.620 -10.767 -2.004 1.00 93.75 96 GLY A C 1
ATOM 759 O O . GLY A 1 96 ? -6.989 -11.826 -1.505 1.00 93.75 96 GLY A O 1
ATOM 760 N N . VAL A 1 97 ? -7.484 -9.869 -2.464 1.00 94.62 97 VAL A N 1
ATOM 761 C CA . VAL A 1 97 ? -8.948 -10.061 -2.522 1.00 94.62 97 VAL A CA 1
ATOM 762 C C . VAL A 1 97 ? -9.472 -10.102 -3.955 1.00 94.62 97 VAL A C 1
ATOM 764 O O . VAL A 1 97 ? -10.677 -10.252 -4.164 1.00 94.62 97 VAL A O 1
ATOM 767 N N . LEU A 1 98 ? -8.570 -9.936 -4.925 1.00 94.75 98 LEU A N 1
ATOM 768 C CA . LEU A 1 98 ? -8.797 -10.113 -6.349 1.00 94.75 98 LEU A CA 1
ATOM 769 C C . LEU A 1 98 ? -7.853 -11.194 -6.885 1.00 94.75 98 LEU A C 1
ATOM 771 O O . LEU A 1 98 ? -6.723 -11.358 -6.423 1.00 94.75 98 LEU A O 1
ATOM 775 N N . ASP A 1 99 ? -8.305 -11.902 -7.903 1.00 89.69 99 ASP A N 1
ATOM 776 C CA . ASP A 1 99 ? -7.550 -12.889 -8.667 1.00 89.69 99 ASP A CA 1
ATOM 777 C C . ASP A 1 99 ? -7.907 -12.775 -10.156 1.00 89.69 99 ASP A C 1
ATOM 779 O O . ASP A 1 99 ? -8.752 -11.969 -10.545 1.00 89.69 99 ASP A O 1
ATOM 783 N N . GLY A 1 100 ? -7.293 -13.595 -11.010 1.00 82.44 100 GLY A N 1
ATOM 784 C CA . GLY A 1 100 ? -7.550 -13.546 -12.453 1.00 82.44 100 GLY A CA 1
ATOM 785 C C . GLY A 1 100 ? -9.014 -13.781 -12.859 1.00 82.44 100 GLY A C 1
ATOM 786 O O . GLY A 1 100 ? -9.395 -13.373 -13.953 1.00 82.44 100 GLY A O 1
ATOM 787 N N . ASN A 1 101 ? -9.833 -14.395 -11.999 1.00 84.94 101 ASN A N 1
ATOM 788 C CA . ASN A 1 101 ? -11.242 -14.690 -12.274 1.00 84.94 101 ASN A CA 1
ATOM 789 C C . ASN A 1 101 ? -12.183 -13.585 -11.772 1.00 84.94 101 ASN A C 1
ATOM 791 O O . ASN A 1 101 ? -13.278 -13.418 -12.300 1.00 84.94 101 ASN A O 1
ATOM 795 N N . SER A 1 102 ? -11.752 -12.813 -10.776 1.00 86.69 102 SER A N 1
ATOM 796 C CA . SER A 1 102 ? -12.496 -11.709 -10.156 1.00 86.69 102 SER A CA 1
ATOM 797 C C . SER A 1 102 ? -12.024 -10.322 -10.619 1.00 86.69 102 SER A C 1
ATOM 799 O O . SER A 1 102 ? -12.320 -9.309 -9.987 1.00 86.69 102 SER A O 1
ATOM 801 N N . GLY A 1 103 ? -11.302 -10.256 -11.744 1.00 85.25 103 GLY A N 1
ATOM 802 C CA . GLY A 1 103 ? -10.835 -9.002 -12.348 1.00 85.25 103 GLY A CA 1
ATOM 803 C C . GLY A 1 103 ? -9.510 -8.470 -11.793 1.00 85.25 103 GLY A C 1
ATOM 804 O O . GLY A 1 103 ? -9.133 -7.339 -12.093 1.00 85.25 103 GLY A O 1
ATOM 805 N N . GLY A 1 104 ? -8.799 -9.272 -11.003 1.00 90.38 104 GLY A N 1
ATOM 806 C CA . GLY A 1 104 ? -7.437 -9.020 -10.550 1.00 90.38 104 GLY A CA 1
ATOM 807 C C . GLY A 1 104 ? -6.366 -9.350 -11.592 1.00 90.38 104 GLY A C 1
ATOM 808 O O . GLY A 1 104 ? -6.608 -9.926 -12.654 1.00 90.38 104 GLY A O 1
ATOM 809 N N . LEU A 1 105 ? -5.135 -8.976 -11.261 1.00 92.88 105 LEU A N 1
ATOM 810 C CA . LEU A 1 105 ? -3.943 -9.270 -12.040 1.00 92.88 105 LEU A CA 1
ATOM 811 C C . LEU A 1 105 ? -3.584 -10.763 -11.962 1.00 92.88 105 LEU A C 1
ATOM 813 O O . LEU A 1 105 ? -3.932 -11.474 -11.020 1.00 92.88 105 LEU A O 1
ATOM 817 N N . ARG A 1 106 ? -2.836 -11.252 -12.957 1.00 90.94 106 ARG A N 1
ATOM 818 C CA . ARG A 1 106 ? -2.364 -12.646 -12.980 1.00 90.94 106 ARG A CA 1
ATOM 819 C C . ARG A 1 106 ? -1.388 -12.919 -11.831 1.00 90.94 106 ARG A C 1
ATOM 821 O O . ARG A 1 106 ? -0.540 -12.092 -11.519 1.00 90.94 106 ARG A O 1
ATOM 828 N N . LYS A 1 107 ? -1.399 -14.144 -11.299 1.00 91.44 107 LYS A N 1
ATOM 829 C CA . LYS A 1 107 ? -0.552 -14.546 -10.159 1.00 91.44 107 LYS A CA 1
ATOM 830 C C . LYS A 1 107 ? 0.954 -14.266 -10.342 1.00 91.44 107 LYS A C 1
ATOM 832 O O . LYS A 1 107 ? 1.653 -14.010 -9.369 1.00 91.44 107 LYS A O 1
ATOM 837 N N . HIS A 1 108 ? 1.452 -14.297 -11.577 1.00 91.44 108 HIS A N 1
ATOM 838 C CA . HIS A 1 108 ? 2.867 -14.125 -11.925 1.00 91.44 108 HIS A CA 1
ATOM 839 C C . HIS A 1 108 ? 3.219 -12.709 -12.423 1.00 91.44 108 HIS A C 1
ATOM 841 O O . HIS A 1 108 ? 4.154 -12.557 -13.203 1.00 91.44 108 HIS A O 1
ATOM 847 N N . ILE A 1 109 ? 2.500 -11.654 -12.012 1.00 94.06 109 ILE A N 1
ATOM 848 C CA . ILE A 1 109 ? 2.850 -10.276 -12.422 1.00 94.06 109 ILE A CA 1
ATOM 849 C C . ILE A 1 109 ? 4.279 -9.861 -12.063 1.00 94.06 109 ILE A C 1
ATOM 851 O O . ILE A 1 109 ? 4.835 -9.022 -12.763 1.00 94.06 109 ILE A O 1
ATOM 855 N N . TRP A 1 110 ? 4.860 -10.460 -11.023 1.00 93.62 110 TRP A N 1
ATOM 856 C CA . TRP A 1 110 ? 6.222 -10.203 -10.552 1.00 93.62 110 TRP A CA 1
ATOM 857 C C . TRP A 1 110 ? 7.267 -11.146 -11.159 1.00 93.62 110 TRP A C 1
ATOM 859 O O . TRP A 1 110 ? 8.354 -11.311 -10.605 1.00 93.62 110 TRP A O 1
ATOM 869 N N . HIS A 1 111 ? 6.935 -11.821 -12.262 1.00 90.81 111 HIS A N 1
ATOM 870 C CA . HIS A 1 111 ? 7.844 -12.746 -12.930 1.00 90.81 111 HIS A CA 1
ATOM 871 C C . HIS A 1 111 ? 9.195 -12.080 -13.222 1.00 90.81 111 HIS A C 1
ATOM 873 O O . HIS A 1 111 ? 9.243 -10.997 -13.803 1.00 90.81 111 HIS A O 1
ATOM 879 N N . GLU A 1 112 ? 10.281 -12.735 -12.799 1.00 87.88 112 GLU A N 1
ATOM 880 C CA . GLU A 1 112 ? 11.667 -12.263 -12.938 1.00 87.88 112 GLU A CA 1
ATOM 881 C C . GLU A 1 112 ? 11.989 -10.901 -12.292 1.00 87.88 112 GLU A C 1
ATOM 883 O O . GLU A 1 112 ? 13.091 -10.375 -12.489 1.00 87.88 112 GLU A O 1
ATOM 888 N N . SER A 1 113 ? 11.098 -10.355 -11.460 1.00 89.00 113 SER A N 1
ATOM 889 C CA . SER A 1 113 ? 11.394 -9.162 -10.666 1.00 89.00 113 SER A CA 1
ATOM 890 C C . SER A 1 113 ? 12.497 -9.407 -9.644 1.00 89.00 113 SER A C 1
ATOM 892 O O . SER A 1 113 ? 12.658 -10.505 -9.107 1.00 89.00 113 SER A O 1
ATOM 894 N N . ASN A 1 114 ? 13.250 -8.354 -9.338 1.00 86.88 114 ASN A N 1
ATOM 895 C CA . ASN A 1 114 ? 14.094 -8.324 -8.149 1.00 86.88 114 ASN A CA 1
ATOM 896 C C . ASN A 1 114 ? 13.219 -7.939 -6.936 1.00 86.88 114 ASN A C 1
ATOM 898 O O . ASN A 1 114 ? 12.474 -6.962 -7.011 1.00 86.88 114 ASN A O 1
ATOM 902 N N . ARG A 1 115 ? 13.285 -8.713 -5.838 1.00 85.75 115 ARG A N 1
ATOM 903 C CA . ARG A 1 115 ? 12.450 -8.502 -4.637 1.00 85.75 115 ARG A CA 1
ATOM 904 C C . ARG A 1 115 ? 12.634 -7.097 -4.063 1.00 85.75 115 ARG A C 1
ATOM 906 O O . ARG A 1 115 ? 11.659 -6.378 -3.887 1.00 85.75 115 ARG A O 1
ATOM 913 N N . SER A 1 116 ? 13.883 -6.715 -3.846 1.00 81.19 116 SER A N 1
ATOM 914 C CA . SER A 1 116 ? 14.290 -5.434 -3.279 1.00 81.19 116 SER A CA 1
ATOM 915 C C . SER A 1 116 ? 13.865 -4.254 -4.159 1.00 81.19 116 SER A C 1
ATOM 917 O O . SER A 1 116 ? 13.359 -3.247 -3.664 1.00 81.19 116 SER A O 1
ATOM 919 N N . PHE A 1 117 ? 13.999 -4.387 -5.481 1.00 86.38 117 PHE A N 1
ATOM 920 C CA . PHE A 1 117 ? 13.518 -3.375 -6.425 1.00 86.38 117 PHE A CA 1
ATOM 921 C C . PHE A 1 117 ? 11.992 -3.211 -6.374 1.00 86.38 117 PHE A C 1
ATOM 923 O O . PHE A 1 117 ? 11.481 -2.096 -6.282 1.00 86.38 117 PHE A O 1
ATOM 930 N N . MET A 1 118 ? 11.266 -4.332 -6.402 1.00 90.00 118 MET A N 1
ATOM 931 C CA . MET A 1 118 ? 9.807 -4.359 -6.315 1.00 90.00 118 MET A CA 1
ATOM 932 C C . MET A 1 118 ? 9.310 -3.705 -5.022 1.00 90.00 118 MET A C 1
ATOM 934 O O . MET A 1 118 ? 8.406 -2.875 -5.070 1.00 90.00 118 MET A O 1
ATOM 938 N N . GLU A 1 119 ? 9.895 -4.064 -3.879 1.00 86.62 119 GLU A N 1
ATOM 939 C CA . GLU A 1 119 ? 9.555 -3.460 -2.589 1.00 86.62 119 GLU A CA 1
ATOM 940 C C . GLU A 1 119 ? 9.841 -1.962 -2.592 1.00 86.62 119 GLU A C 1
ATOM 942 O O . GLU A 1 119 ? 8.961 -1.195 -2.226 1.00 86.62 119 GLU A O 1
ATOM 947 N N . SER A 1 120 ? 11.000 -1.529 -3.100 1.00 84.94 120 SER A N 1
ATOM 948 C CA . SER A 1 120 ? 11.336 -0.100 -3.195 1.00 84.94 120 SER A CA 1
ATOM 949 C C . SER A 1 120 ? 10.262 0.678 -3.955 1.00 84.94 120 SER A C 1
ATOM 951 O O . SER A 1 120 ? 9.773 1.690 -3.463 1.00 84.94 120 SER A O 1
ATOM 953 N N . LEU A 1 121 ? 9.833 0.170 -5.116 1.00 89.56 121 LEU A N 1
ATOM 954 C CA . LEU A 1 121 ? 8.774 0.798 -5.905 1.00 89.56 121 LEU A CA 1
ATOM 955 C C . LEU A 1 121 ? 7.405 0.770 -5.212 1.00 89.56 121 LEU A C 1
ATOM 957 O O . LEU A 1 121 ? 6.651 1.731 -5.348 1.00 89.56 121 LEU A O 1
ATOM 961 N N . LEU A 1 122 ? 7.064 -0.317 -4.509 1.00 89.94 122 LEU A N 1
ATOM 962 C CA . LEU A 1 122 ? 5.805 -0.442 -3.765 1.00 89.94 122 LEU A CA 1
ATOM 963 C C . LEU A 1 122 ? 5.760 0.510 -2.569 1.00 89.94 122 LEU A C 1
ATOM 965 O O . LEU A 1 122 ? 4.734 1.134 -2.320 1.00 89.94 122 LEU A O 1
ATOM 969 N N . VAL A 1 123 ? 6.864 0.631 -1.835 1.00 86.06 123 VAL A N 1
ATOM 970 C CA . VAL A 1 123 ? 6.986 1.495 -0.658 1.00 86.06 123 VAL A CA 1
ATOM 971 C C . VAL A 1 123 ? 6.892 2.964 -1.056 1.00 86.06 123 VAL A C 1
ATOM 973 O O . VAL A 1 123 ? 6.159 3.726 -0.422 1.00 86.06 123 VAL A O 1
ATOM 976 N N . THR A 1 124 ? 7.542 3.361 -2.148 1.00 86.38 124 THR A N 1
ATOM 977 C CA . THR A 1 124 ? 7.488 4.738 -2.659 1.00 86.38 124 THR A CA 1
ATOM 978 C C . THR A 1 124 ? 6.279 5.006 -3.543 1.00 86.38 124 THR A C 1
ATOM 980 O O . THR A 1 124 ? 6.065 6.146 -3.937 1.00 86.38 124 THR A O 1
ATOM 983 N N . MET A 1 125 ? 5.462 3.986 -3.833 1.00 88.75 125 MET A N 1
ATOM 984 C CA . MET A 1 125 ? 4.317 4.101 -4.733 1.00 88.75 125 MET A CA 1
ATOM 985 C C . MET A 1 125 ? 3.440 5.313 -4.367 1.00 88.75 125 MET A C 1
ATOM 987 O O . MET A 1 125 ? 2.989 5.402 -3.216 1.00 88.75 125 MET A O 1
ATOM 991 N N . PRO A 1 126 ? 3.149 6.210 -5.320 1.00 85.38 126 PRO A N 1
ATOM 992 C CA . PRO A 1 126 ? 2.308 7.370 -5.081 1.00 85.38 126 PRO A CA 1
ATOM 993 C C . PRO A 1 126 ? 0.917 6.963 -4.600 1.00 85.38 126 PRO A C 1
ATOM 995 O O . PRO A 1 126 ? 0.301 6.032 -5.124 1.00 85.38 126 PRO A O 1
ATOM 998 N N . VAL A 1 127 ? 0.418 7.664 -3.583 1.00 82.69 127 VAL A N 1
ATOM 999 C CA . VAL A 1 127 ? -0.883 7.368 -2.955 1.00 82.69 127 VAL A CA 1
ATOM 1000 C C . VAL A 1 127 ? -2.010 8.200 -3.559 1.00 82.69 127 VAL A C 1
ATOM 1002 O O . VAL A 1 127 ? -3.166 7.780 -3.523 1.00 82.69 127 VAL A O 1
ATOM 1005 N N . LYS A 1 128 ? -1.694 9.370 -4.131 1.00 80.00 128 LYS A N 1
ATOM 1006 C CA . LYS A 1 128 ? -2.694 10.276 -4.702 1.00 80.00 128 LYS A CA 1
ATOM 1007 C C . LYS A 1 128 ? -3.626 9.493 -5.640 1.00 80.00 128 LYS A C 1
ATOM 1009 O O . LYS A 1 128 ? -3.170 8.717 -6.480 1.00 80.00 128 LYS A O 1
ATOM 1014 N N . THR A 1 129 ? -4.931 9.729 -5.580 1.00 74.88 129 THR A N 1
ATOM 1015 C CA . THR A 1 129 ? -5.906 8.947 -6.362 1.00 74.88 129 THR A CA 1
ATOM 1016 C C . THR A 1 129 ? -6.215 9.522 -7.747 1.00 74.88 129 THR A C 1
ATOM 1018 O O . THR A 1 129 ? -6.702 8.780 -8.588 1.00 74.88 129 THR A O 1
ATOM 1021 N N . GLU A 1 130 ? -5.872 10.787 -8.018 1.00 80.38 130 GLU A N 1
ATOM 1022 C CA . GLU A 1 130 ? -6.181 11.470 -9.292 1.00 80.38 130 GLU A CA 1
ATOM 1023 C C . GLU A 1 130 ? -5.008 11.628 -10.271 1.00 80.38 130 GLU A C 1
ATOM 1025 O O . GLU A 1 130 ? -4.079 12.382 -9.981 1.00 80.38 130 GLU A O 1
ATOM 1030 N N . PRO A 1 131 ? -5.031 11.024 -11.461 1.00 81.12 131 PRO A N 1
ATOM 1031 C CA . PRO A 1 131 ? -6.253 10.672 -12.179 1.00 81.12 131 PRO A CA 1
ATOM 1032 C C . PRO A 1 131 ? -6.806 9.285 -11.842 1.00 81.12 131 PRO A C 1
ATOM 1034 O O . PRO A 1 131 ? -6.056 8.405 -11.428 1.00 81.12 131 PRO A O 1
ATOM 1037 N N . GLU A 1 132 ? -8.090 9.050 -12.128 1.00 84.00 132 GLU A N 1
ATOM 1038 C CA . GLU A 1 132 ? -8.793 7.770 -11.907 1.00 84.00 132 GLU A CA 1
ATOM 1039 C C . GLU A 1 132 ? -8.034 6.520 -12.401 1.00 84.00 132 GLU A C 1
ATOM 1041 O O . GLU A 1 132 ? -8.069 5.468 -11.754 1.00 84.00 132 GLU A O 1
ATOM 1046 N N . ILE A 1 133 ? -7.272 6.612 -13.500 1.00 86.94 133 ILE A N 1
ATOM 1047 C CA . ILE A 1 133 ? -6.396 5.513 -13.938 1.00 86.94 133 ILE A CA 1
ATOM 1048 C C . ILE A 1 133 ? -5.367 5.124 -12.865 1.00 86.94 133 ILE A C 1
ATOM 1050 O O . ILE A 1 133 ? -5.114 3.936 -12.665 1.00 86.94 133 ILE A O 1
ATOM 1054 N N . ARG A 1 134 ? -4.800 6.095 -12.142 1.00 88.94 134 ARG A N 1
ATOM 1055 C CA . ARG A 1 134 ? -3.814 5.871 -11.083 1.00 88.94 134 ARG A CA 1
ATOM 1056 C C . ARG A 1 134 ? -4.456 5.124 -9.922 1.00 88.94 134 ARG A C 1
ATOM 1058 O O . ARG A 1 134 ? -3.978 4.058 -9.553 1.00 88.94 134 ARG A O 1
ATOM 1065 N N . LYS A 1 135 ? -5.608 5.592 -9.432 1.00 89.44 135 LYS A N 1
ATOM 1066 C CA . LYS A 1 135 ? -6.410 4.879 -8.421 1.00 89.44 135 LYS A CA 1
ATOM 1067 C C . LYS A 1 135 ? -6.744 3.455 -8.852 1.00 89.44 135 LYS A C 1
ATOM 1069 O O . LYS A 1 135 ? -6.580 2.531 -8.056 1.00 89.44 135 LYS A O 1
ATOM 1074 N N . LYS A 1 136 ? -7.171 3.252 -10.101 1.00 90.38 136 LYS A N 1
ATOM 1075 C CA . LYS A 1 136 ? -7.495 1.921 -10.629 1.00 90.38 136 LYS A CA 1
ATOM 1076 C C . LYS A 1 136 ? -6.279 0.995 -10.651 1.00 90.38 136 LYS A C 1
ATOM 1078 O O . LYS A 1 136 ? -6.370 -0.125 -10.153 1.00 90.38 136 LYS A O 1
ATOM 1083 N N . LEU A 1 137 ? -5.157 1.452 -11.205 1.00 92.81 137 LEU A N 1
ATOM 1084 C CA . LEU A 1 137 ? -3.920 0.674 -11.281 1.00 92.81 137 LEU A CA 1
ATOM 1085 C C . LEU A 1 137 ? -3.363 0.362 -9.886 1.00 92.81 137 LEU A C 1
ATOM 1087 O O . LEU A 1 137 ? -3.015 -0.789 -9.631 1.00 92.81 137 LEU A O 1
ATOM 1091 N N . SER A 1 138 ? -3.363 1.335 -8.968 1.00 94.19 138 SER A N 1
ATOM 1092 C CA . SER A 1 138 ? -2.964 1.127 -7.573 1.00 94.19 138 SER A CA 1
ATOM 1093 C C . SER A 1 138 ? -3.848 0.080 -6.898 1.00 94.19 138 SER A C 1
ATOM 1095 O O . SER A 1 138 ? -3.333 -0.889 -6.348 1.00 94.19 138 SER A O 1
ATOM 1097 N N . LYS A 1 139 ? -5.182 0.187 -7.004 1.00 93.75 139 LYS A N 1
ATOM 1098 C CA . LYS A 1 139 ? -6.092 -0.820 -6.430 1.00 93.75 139 LYS A CA 1
ATOM 1099 C C . LYS A 1 139 ? -5.867 -2.207 -7.025 1.00 93.75 139 LYS A C 1
ATOM 1101 O O . LYS A 1 139 ? -5.768 -3.172 -6.276 1.00 93.75 139 LYS A O 1
ATOM 1106 N N . LEU A 1 140 ? -5.746 -2.323 -8.347 1.00 94.00 140 LEU A N 1
ATOM 1107 C CA . LEU A 1 140 ? -5.472 -3.609 -8.990 1.00 94.00 140 LEU A CA 1
ATOM 1108 C C . LEU A 1 140 ? -4.163 -4.218 -8.489 1.00 94.00 140 LEU A C 1
ATOM 1110 O O . LEU A 1 140 ? -4.131 -5.404 -8.179 1.00 94.00 140 LEU A O 1
ATOM 1114 N N . LEU A 1 141 ? -3.103 -3.423 -8.366 1.00 94.88 141 LEU A N 1
ATOM 1115 C CA . LEU A 1 141 ? -1.809 -3.902 -7.896 1.00 94.88 141 LEU A CA 1
ATOM 1116 C C . LEU A 1 141 ? -1.852 -4.369 -6.434 1.00 94.88 141 LEU A C 1
ATOM 1118 O O . LEU A 1 141 ? -1.372 -5.459 -6.125 1.00 94.88 141 LEU A O 1
ATOM 1122 N N . LEU A 1 142 ? -2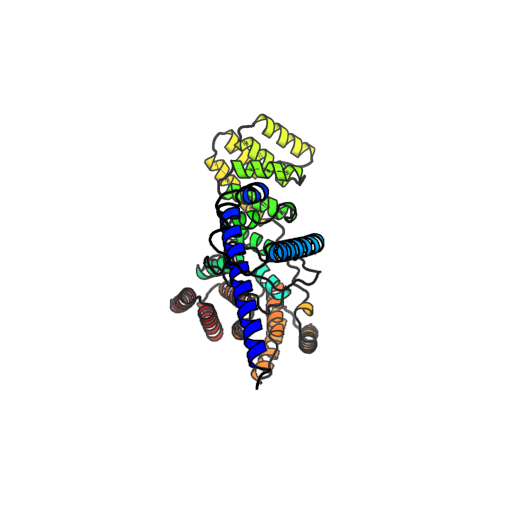.438 -3.562 -5.546 1.00 95.62 142 LEU A N 1
ATOM 1123 C CA . LEU A 1 142 ? -2.455 -3.827 -4.106 1.00 95.62 142 LEU A CA 1
ATOM 1124 C C . LEU A 1 142 ? -3.404 -4.972 -3.726 1.00 95.62 142 LEU A C 1
ATOM 1126 O O . LEU A 1 142 ? -3.103 -5.736 -2.812 1.00 95.62 142 LEU A O 1
ATOM 1130 N N . LEU A 1 143 ? -4.532 -5.102 -4.431 1.00 96.69 143 LEU A N 1
ATOM 1131 C CA . LEU A 1 143 ? -5.588 -6.063 -4.103 1.00 96.69 143 LEU A CA 1
ATOM 1132 C C . LEU A 1 143 ? -5.435 -7.416 -4.801 1.00 96.69 143 LEU A C 1
ATOM 1134 O O . LEU A 1 143 ? -6.125 -8.364 -4.425 1.00 96.69 143 LEU A O 1
ATOM 1138 N N . SER A 1 144 ? -4.571 -7.527 -5.811 1.00 96.12 144 SER A N 1
ATOM 1139 C CA . SER A 1 144 ? -4.394 -8.784 -6.540 1.00 96.12 144 SER A CA 1
ATOM 1140 C C . SER A 1 144 ? -3.557 -9.798 -5.769 1.00 96.12 144 SER A C 1
ATOM 1142 O O . SER A 1 144 ? -2.486 -9.495 -5.232 1.00 96.12 144 SER A O 1
ATOM 1144 N N . THR A 1 145 ? -4.029 -11.039 -5.800 1.00 94.88 145 THR A N 1
ATOM 1145 C CA . THR A 1 145 ? -3.303 -12.221 -5.348 1.00 94.88 145 THR A CA 1
ATOM 1146 C C . THR A 1 145 ? -2.168 -12.495 -6.329 1.00 94.88 145 THR A C 1
ATOM 1148 O O . THR A 1 145 ? -2.397 -12.855 -7.486 1.00 94.88 145 THR A O 1
ATOM 1151 N N . ALA A 1 146 ? -0.931 -12.303 -5.885 1.00 93.50 146 ALA A N 1
ATOM 1152 C CA . ALA A 1 146 ? 0.244 -12.389 -6.742 1.00 93.50 146 ALA A CA 1
ATOM 1153 C C . ALA A 1 146 ? 1.448 -12.883 -5.953 1.00 93.50 146 ALA A C 1
ATOM 1155 O O . ALA A 1 146 ? 1.692 -12.396 -4.858 1.00 93.50 146 ALA A O 1
ATOM 1156 N N . THR A 1 147 ? 2.221 -13.807 -6.522 1.00 92.12 147 THR A N 1
ATOM 1157 C CA . THR A 1 147 ? 3.420 -14.344 -5.872 1.00 92.12 147 THR A CA 1
ATOM 1158 C C . THR A 1 147 ? 4.589 -13.389 -6.084 1.00 92.12 147 THR A C 1
ATOM 1160 O O . THR A 1 147 ? 5.055 -13.277 -7.224 1.00 92.12 147 THR A O 1
ATOM 1163 N N . PRO A 1 148 ? 5.076 -12.689 -5.043 1.00 90.06 148 PRO A N 1
ATOM 1164 C CA . PRO A 1 148 ? 6.269 -11.874 -5.183 1.00 90.06 148 PRO A CA 1
ATOM 1165 C C . PRO A 1 148 ? 7.511 -12.767 -5.287 1.00 90.06 148 PRO A C 1
ATOM 1167 O O . PRO A 1 148 ? 7.467 -13.948 -4.918 1.00 90.06 148 PRO A O 1
ATOM 1170 N N . PRO A 1 149 ? 8.646 -12.224 -5.755 1.00 88.75 149 PRO A N 1
ATOM 1171 C CA . PRO A 1 149 ? 9.908 -12.941 -5.714 1.00 88.75 149 PRO A CA 1
ATOM 1172 C C . PRO A 1 149 ? 10.227 -13.358 -4.272 1.00 88.75 149 PRO A C 1
ATOM 1174 O O . PRO A 1 149 ? 9.789 -12.723 -3.304 1.00 88.75 149 PRO A O 1
ATOM 1177 N N . ARG A 1 150 ? 10.977 -14.450 -4.105 1.00 80.44 150 ARG A N 1
ATOM 1178 C CA . ARG A 1 150 ? 11.403 -14.871 -2.767 1.00 80.44 150 ARG A CA 1
ATOM 1179 C C . ARG A 1 150 ? 12.297 -13.798 -2.152 1.00 80.44 150 ARG A C 1
ATOM 1181 O O . ARG A 1 150 ? 13.116 -13.195 -2.837 1.00 80.44 150 ARG A O 1
ATOM 1188 N N . SER A 1 151 ? 12.095 -13.577 -0.863 1.00 67.31 151 SER A N 1
ATOM 1189 C CA . SER A 1 151 ? 12.933 -12.718 -0.041 1.00 67.31 151 SER A CA 1
ATOM 1190 C C . SER A 1 151 ? 14.185 -13.486 0.375 1.00 67.31 151 SER A C 1
ATOM 1192 O O . SER A 1 151 ? 14.095 -14.640 0.801 1.00 67.31 151 SER A O 1
ATOM 1194 N N . ASP A 1 152 ? 15.344 -12.837 0.277 1.00 58.38 152 ASP A N 1
ATOM 1195 C CA . ASP A 1 152 ? 16.507 -13.244 1.062 1.00 58.38 152 ASP A CA 1
ATOM 1196 C C . ASP A 1 152 ? 16.203 -12.955 2.537 1.00 58.38 152 ASP A C 1
ATOM 1198 O O . ASP A 1 152 ? 15.438 -12.038 2.836 1.00 58.38 152 ASP A O 1
ATOM 1202 N N . LYS A 1 153 ? 16.777 -13.731 3.463 1.00 50.66 153 LYS A N 1
ATOM 1203 C CA . LYS A 1 153 ? 16.426 -13.781 4.903 1.00 50.66 153 LYS A CA 1
ATOM 1204 C C . LYS A 1 153 ? 16.489 -12.441 5.678 1.00 50.66 153 LYS A C 1
ATOM 1206 O O . LYS A 1 153 ? 16.176 -12.431 6.861 1.00 50.66 153 LYS A O 1
ATOM 1211 N N . ASN A 1 154 ? 16.861 -11.335 5.032 1.00 47.38 154 ASN A N 1
ATOM 1212 C CA . ASN A 1 154 ? 17.099 -10.012 5.614 1.00 47.38 154 ASN A CA 1
ATOM 1213 C C . ASN A 1 154 ? 16.064 -8.955 5.167 1.00 47.38 154 ASN A C 1
ATOM 1215 O O . ASN A 1 154 ? 16.431 -7.802 4.944 1.00 47.38 154 ASN A O 1
ATOM 1219 N N . VAL A 1 155 ? 14.793 -9.322 4.968 1.00 51.69 155 VAL A N 1
ATOM 1220 C CA . VAL A 1 155 ? 13.762 -8.351 4.553 1.00 51.69 155 VAL A CA 1
ATOM 1221 C C . VAL A 1 155 ? 13.211 -7.562 5.738 1.00 51.69 155 VAL A C 1
ATOM 1223 O O . VAL A 1 155 ? 12.899 -8.118 6.787 1.00 51.69 155 VAL A O 1
ATOM 1226 N N . VAL A 1 156 ? 13.100 -6.247 5.531 1.00 51.41 156 VAL A N 1
ATOM 1227 C CA . VAL A 1 156 ? 12.768 -5.243 6.552 1.00 51.41 156 VAL A CA 1
ATOM 1228 C C . VAL A 1 156 ? 11.251 -5.016 6.693 1.00 51.41 156 VAL A C 1
ATOM 1230 O O . VAL A 1 156 ? 10.805 -4.480 7.703 1.00 51.41 156 VAL A O 1
ATOM 1233 N N . SER A 1 157 ? 10.431 -5.456 5.728 1.00 60.94 157 SER A N 1
ATOM 1234 C CA . SER A 1 157 ? 8.963 -5.323 5.780 1.00 60.94 157 SER A CA 1
ATOM 1235 C C . SER A 1 157 ? 8.253 -6.316 4.855 1.00 60.94 157 SER A C 1
ATOM 1237 O O . SER A 1 157 ? 8.734 -6.563 3.751 1.00 60.94 157 SER A O 1
ATOM 1239 N N . SER A 1 158 ? 7.105 -6.869 5.266 1.00 80.75 158 SER A N 1
ATOM 1240 C CA . SER A 1 158 ? 6.335 -7.792 4.419 1.00 80.75 158 SER A CA 1
ATOM 1241 C C . SER A 1 158 ? 5.615 -7.036 3.286 1.00 80.75 158 SER A C 1
ATOM 1243 O O . SER A 1 158 ? 5.166 -5.900 3.458 1.00 80.75 158 SER A O 1
ATOM 1245 N N . VAL A 1 159 ? 5.477 -7.652 2.106 1.00 87.75 159 VAL A N 1
ATOM 1246 C CA . VAL A 1 159 ? 4.730 -7.059 0.974 1.00 87.75 159 VAL A CA 1
ATOM 1247 C C . VAL A 1 159 ? 3.262 -6.894 1.344 1.00 87.75 159 VAL A C 1
ATOM 1249 O O . VAL A 1 159 ? 2.618 -5.938 0.909 1.00 87.75 159 VAL A O 1
ATOM 1252 N N . PHE A 1 160 ? 2.735 -7.800 2.166 1.00 89.69 160 PHE A N 1
ATOM 1253 C CA . PHE A 1 160 ? 1.392 -7.676 2.715 1.00 89.69 160 PHE A CA 1
ATOM 1254 C C . PHE A 1 160 ? 1.242 -6.401 3.549 1.00 89.69 160 PHE A C 1
ATOM 1256 O O . PHE A 1 160 ? 0.297 -5.640 3.347 1.00 89.69 160 PHE A O 1
ATOM 1263 N N . ASP A 1 161 ? 2.220 -6.101 4.399 1.00 86.81 161 ASP A N 1
ATOM 1264 C CA . ASP A 1 161 ? 2.198 -4.923 5.267 1.00 86.81 161 ASP A CA 1
ATOM 1265 C C . ASP A 1 161 ? 2.207 -3.638 4.434 1.00 86.81 161 ASP A C 1
ATOM 1267 O O . ASP A 1 161 ? 1.439 -2.710 4.695 1.00 86.81 161 ASP A O 1
ATOM 1271 N N . ILE A 1 162 ? 3.033 -3.606 3.380 1.00 87.94 162 ILE A N 1
ATOM 1272 C CA . ILE A 1 162 ? 3.086 -2.489 2.430 1.00 87.94 162 ILE A CA 1
ATOM 1273 C C . ILE A 1 162 ? 1.728 -2.312 1.745 1.00 87.94 162 ILE A C 1
ATOM 1275 O O . ILE A 1 162 ? 1.237 -1.185 1.651 1.00 87.94 162 ILE A O 1
ATOM 1279 N N . LYS A 1 163 ? 1.087 -3.407 1.306 1.00 92.56 163 LYS A N 1
ATOM 1280 C CA . LYS A 1 163 ? -0.246 -3.360 0.688 1.00 92.56 163 LYS A CA 1
ATOM 1281 C C . LYS A 1 163 ? -1.283 -2.754 1.631 1.00 92.56 163 LYS A C 1
ATOM 1283 O O . LYS A 1 163 ? -1.978 -1.820 1.235 1.00 92.56 163 LYS A O 1
ATOM 1288 N N . ILE A 1 164 ? -1.355 -3.237 2.872 1.00 90.81 164 ILE A N 1
ATOM 1289 C CA . ILE A 1 164 ? -2.300 -2.740 3.880 1.00 90.81 164 ILE A CA 1
ATOM 1290 C C . ILE A 1 164 ? -2.064 -1.256 4.170 1.00 90.81 164 ILE A C 1
ATOM 1292 O O . ILE A 1 164 ? -3.011 -0.468 4.131 1.00 90.81 164 ILE A O 1
ATOM 1296 N N . LYS A 1 165 ? -0.806 -0.847 4.377 1.00 85.88 165 LYS A N 1
ATOM 1297 C CA . LYS A 1 165 ? -0.456 0.559 4.619 1.00 85.88 165 LYS A CA 1
ATOM 1298 C C . LYS A 1 165 ? -0.826 1.439 3.421 1.00 85.88 165 LYS A C 1
ATOM 1300 O O . LYS A 1 165 ? -1.458 2.473 3.604 1.00 85.88 165 LYS A O 1
ATOM 1305 N N . LYS A 1 166 ? -0.529 1.028 2.183 1.00 88.44 166 LYS A N 1
ATOM 1306 C CA . LYS A 1 166 ? -0.904 1.800 0.983 1.00 88.44 166 LYS A CA 1
ATOM 1307 C C . LYS A 1 166 ? -2.415 1.909 0.799 1.00 88.44 166 LYS A C 1
ATOM 1309 O O . LYS A 1 166 ? -2.897 2.999 0.508 1.00 88.44 166 LYS A O 1
ATOM 1314 N N . LEU A 1 167 ? -3.166 0.831 1.020 1.00 90.81 167 LEU A N 1
ATOM 1315 C CA . LEU A 1 167 ? -4.631 0.878 0.987 1.00 90.81 167 LEU A CA 1
ATOM 1316 C C . LEU A 1 167 ? -5.187 1.825 2.051 1.00 90.81 167 LEU A C 1
ATOM 1318 O O . LEU A 1 167 ? -6.138 2.550 1.771 1.00 90.81 167 LEU A O 1
ATOM 1322 N N . ALA A 1 168 ? -4.579 1.861 3.239 1.00 85.94 168 ALA A N 1
ATOM 1323 C CA . ALA A 1 168 ? -4.993 2.775 4.294 1.00 85.94 168 ALA A CA 1
ATOM 1324 C C . ALA A 1 168 ? -4.756 4.237 3.915 1.00 85.94 168 ALA A C 1
ATOM 1326 O O . ALA A 1 168 ? -5.649 5.061 4.086 1.00 85.94 168 ALA A O 1
ATOM 1327 N N . LEU A 1 169 ? -3.589 4.547 3.341 1.00 83.44 169 LEU A N 1
ATOM 1328 C CA . LEU A 1 169 ? -3.286 5.885 2.831 1.00 83.44 169 LEU A CA 1
ATOM 1329 C C . LEU A 1 169 ? -4.250 6.295 1.695 1.00 83.44 169 LEU A C 1
ATOM 1331 O O . LEU A 1 169 ? -4.536 7.476 1.524 1.00 83.44 169 LEU A O 1
ATOM 1335 N N . MET A 1 170 ? -4.783 5.326 0.941 1.00 85.88 170 MET A N 1
ATOM 1336 C CA . MET A 1 170 ? -5.821 5.535 -0.080 1.00 85.88 170 MET A CA 1
ATOM 1337 C C . MET A 1 170 ? -7.256 5.579 0.484 1.00 85.88 170 MET A C 1
ATOM 1339 O O . MET A 1 170 ? -8.203 5.748 -0.285 1.00 85.88 170 MET A O 1
ATOM 1343 N N . GLY A 1 171 ? -7.443 5.371 1.790 1.00 83.69 171 GLY A N 1
ATOM 1344 C CA . GLY A 1 171 ? -8.756 5.295 2.433 1.00 83.69 171 GLY A CA 1
ATOM 1345 C C . GLY A 1 171 ? -9.578 4.041 2.091 1.00 83.69 171 GLY A C 1
ATOM 1346 O O . GLY A 1 171 ? -10.790 4.027 2.298 1.00 83.69 171 GLY A O 1
ATOM 1347 N N . ASP A 1 172 ? -8.968 2.977 1.555 1.00 88.56 172 ASP A N 1
ATOM 1348 C CA . ASP A 1 172 ? -9.667 1.755 1.123 1.00 88.56 172 ASP A CA 1
ATOM 1349 C C . ASP A 1 172 ? -9.825 0.723 2.258 1.00 88.56 172 ASP A C 1
ATOM 1351 O O . ASP A 1 172 ? -9.377 -0.425 2.180 1.00 88.56 172 ASP A O 1
ATOM 1355 N N . TYR A 1 173 ? -10.474 1.142 3.345 1.00 86.12 173 TYR A N 1
ATOM 1356 C CA . TYR A 1 173 ? -10.610 0.342 4.567 1.00 86.12 173 TYR A CA 1
ATOM 1357 C C . TYR A 1 173 ? -11.457 -0.924 4.392 1.00 86.12 173 TYR A C 1
ATOM 1359 O O . TYR A 1 173 ? -11.192 -1.940 5.035 1.00 86.12 173 TYR A O 1
ATOM 1367 N N . ASN A 1 174 ? -12.423 -0.911 3.470 1.00 88.56 174 ASN A N 1
ATOM 1368 C CA . ASN A 1 174 ? -13.238 -2.089 3.168 1.00 88.56 174 ASN A CA 1
ATOM 1369 C C . ASN A 1 174 ? -12.385 -3.244 2.633 1.00 88.56 174 ASN A C 1
ATOM 1371 O O . ASN A 1 174 ? -12.572 -4.395 3.029 1.00 88.56 174 ASN A O 1
ATOM 1375 N N . ASN A 1 175 ? -11.435 -2.960 1.738 1.00 91.75 175 ASN A N 1
ATOM 1376 C CA . ASN A 1 175 ? -10.560 -4.005 1.223 1.00 91.75 175 ASN A CA 1
ATOM 1377 C C . ASN A 1 175 ? -9.467 -4.405 2.219 1.00 91.75 175 ASN A C 1
ATOM 1379 O O . ASN A 1 175 ? -9.106 -5.578 2.258 1.00 91.75 175 ASN A O 1
ATOM 1383 N N . ILE A 1 176 ? -9.005 -3.483 3.067 1.00 91.44 176 ILE A N 1
ATOM 1384 C CA . ILE A 1 176 ? -8.115 -3.805 4.192 1.00 91.44 176 ILE A CA 1
ATOM 1385 C C . ILE A 1 176 ? -8.760 -4.840 5.113 1.00 91.44 176 ILE A 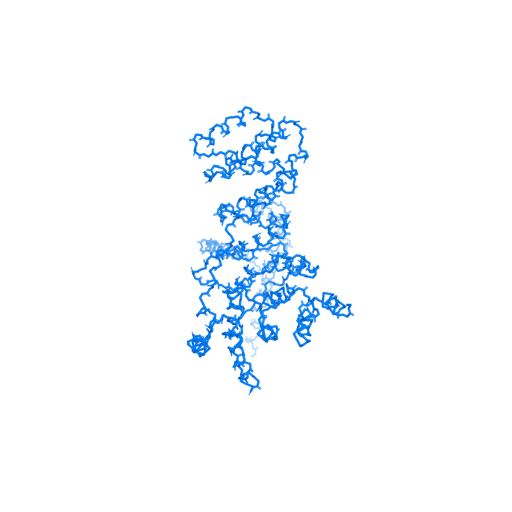C 1
ATOM 1387 O O . ILE A 1 176 ? -8.147 -5.868 5.392 1.00 91.44 176 ILE A O 1
ATOM 1391 N N . TYR A 1 177 ? -10.017 -4.621 5.514 1.00 89.25 177 TYR A N 1
ATOM 1392 C CA . TYR A 1 177 ? -10.786 -5.585 6.304 1.00 89.25 177 TYR A CA 1
ATOM 1393 C C . TYR A 1 177 ? -10.839 -6.963 5.624 1.00 89.25 177 TYR A C 1
ATOM 1395 O O . TYR A 1 177 ? -10.537 -7.989 6.238 1.00 89.25 177 TYR A O 1
ATOM 1403 N N . ARG A 1 178 ? -11.170 -7.000 4.326 1.00 91.06 178 ARG A N 1
ATOM 1404 C CA . ARG A 1 178 ? -11.238 -8.247 3.542 1.00 91.06 178 ARG A CA 1
ATOM 1405 C C . ARG A 1 178 ? -9.887 -8.957 3.405 1.00 91.06 178 ARG A C 1
ATOM 1407 O O . ARG A 1 178 ? -9.865 -10.169 3.234 1.00 91.06 178 ARG A O 1
ATOM 1414 N N . MET A 1 179 ? -8.773 -8.228 3.426 1.00 92.88 179 MET A N 1
ATOM 1415 C CA . MET A 1 179 ? -7.430 -8.812 3.371 1.00 92.88 179 MET A CA 1
ATOM 1416 C C . MET A 1 179 ? -6.982 -9.331 4.737 1.00 92.88 179 MET A C 1
ATOM 1418 O O . MET A 1 179 ? -6.529 -10.466 4.833 1.00 92.88 179 MET A O 1
ATOM 1422 N N . LEU A 1 180 ? -7.134 -8.526 5.792 1.00 90.31 180 LEU A N 1
ATOM 1423 C CA . LEU A 1 180 ? -6.714 -8.890 7.149 1.00 90.31 180 LEU A CA 1
ATOM 1424 C C . LEU A 1 180 ? -7.529 -10.062 7.709 1.00 90.31 180 LEU A C 1
ATOM 1426 O O . LEU A 1 180 ? -6.954 -10.938 8.339 1.00 90.31 180 LEU A O 1
ATOM 1430 N N . SER A 1 181 ? -8.822 -10.157 7.383 1.00 88.56 181 SER A N 1
ATOM 1431 C CA . SER A 1 181 ? -9.678 -11.293 7.780 1.00 88.56 181 SER A CA 1
ATOM 1432 C C . SER A 1 181 ? -9.287 -12.648 7.168 1.00 88.56 181 SER A C 1
ATOM 1434 O O . SER A 1 181 ? -9.804 -13.676 7.595 1.00 88.56 181 SER A O 1
ATOM 1436 N N . GLN A 1 182 ? -8.383 -12.677 6.181 1.00 89.75 182 GLN A N 1
ATOM 1437 C CA . GLN A 1 182 ? -7.835 -13.920 5.621 1.00 89.75 182 GLN A CA 1
ATOM 1438 C C . GLN A 1 182 ? -6.575 -14.401 6.354 1.00 89.75 182 GLN A C 1
ATOM 1440 O O . GLN A 1 182 ? -6.077 -15.491 6.066 1.00 89.75 182 GLN A O 1
ATOM 1445 N N . VAL A 1 183 ? -6.028 -13.594 7.267 1.00 88.75 183 VAL A N 1
ATOM 1446 C CA . VAL A 1 183 ? -4.773 -13.882 7.960 1.00 88.75 183 VAL A CA 1
ATOM 1447 C C . VAL A 1 183 ? -5.061 -14.339 9.388 1.00 88.75 183 VAL A C 1
ATOM 1449 O O . VAL A 1 183 ? -5.778 -13.646 10.101 1.00 88.75 183 VAL A O 1
ATOM 1452 N N . PRO A 1 184 ? -4.477 -15.459 9.854 1.00 86.69 184 PRO A N 1
ATOM 1453 C CA . PRO A 1 184 ? -4.562 -15.830 11.262 1.00 86.69 184 PRO A CA 1
ATOM 1454 C C . PRO A 1 184 ? -3.929 -14.768 12.176 1.00 86.69 184 PRO A C 1
ATOM 1456 O O . PRO A 1 184 ? -2.786 -14.364 11.948 1.00 86.69 184 PRO A O 1
ATOM 1459 N N . ASP A 1 185 ? -4.609 -14.404 13.267 1.00 84.31 185 ASP A N 1
ATOM 1460 C CA . ASP A 1 185 ? -4.166 -13.395 14.253 1.00 84.31 185 ASP A CA 1
ATOM 1461 C C . ASP A 1 185 ? -2.766 -13.647 14.842 1.00 84.31 185 ASP A C 1
ATOM 1463 O O . ASP A 1 185 ? -2.099 -12.735 15.343 1.00 84.31 185 ASP A O 1
ATOM 1467 N N . SER A 1 186 ? -2.297 -14.899 14.827 1.00 84.12 186 SER A N 1
ATOM 1468 C CA . SER A 1 186 ? -0.958 -15.277 15.294 1.00 84.12 186 SER A CA 1
ATOM 1469 C C . SER A 1 186 ? 0.167 -14.773 14.386 1.00 84.12 186 SER A C 1
ATOM 1471 O O . SER A 1 186 ? 1.309 -14.688 14.832 1.00 84.12 186 SER A O 1
ATOM 1473 N N . ARG A 1 187 ? -0.139 -14.428 13.130 1.00 84.25 187 ARG A N 1
ATOM 1474 C CA . ARG A 1 187 ? 0.835 -13.978 12.124 1.00 84.25 187 ARG A CA 1
ATOM 1475 C C . ARG A 1 187 ? 0.874 -12.462 11.938 1.00 84.25 187 ARG A C 1
ATOM 1477 O O . ARG A 1 187 ? 1.712 -11.974 11.184 1.00 84.25 187 ARG A O 1
ATOM 1484 N N . LEU A 1 188 ? -0.022 -11.724 12.588 1.00 86.00 188 LEU A N 1
ATOM 1485 C CA . LEU A 1 188 ? -0.133 -10.276 12.458 1.00 86.00 188 LEU A CA 1
ATOM 1486 C C . LEU A 1 188 ? 0.598 -9.555 13.599 1.00 86.00 188 LEU A C 1
ATOM 1488 O O . LEU A 1 188 ? 0.496 -9.919 14.773 1.00 86.00 188 LEU A O 1
ATOM 1492 N N . ALA A 1 189 ? 1.318 -8.490 13.249 1.00 85.31 189 ALA A N 1
ATOM 1493 C CA . ALA A 1 189 ? 1.873 -7.550 14.219 1.00 85.31 189 ALA A CA 1
ATOM 1494 C C . ALA A 1 189 ? 0.764 -6.683 14.844 1.00 85.31 189 ALA A C 1
ATOM 1496 O O . ALA A 1 189 ? -0.319 -6.536 14.275 1.00 85.31 189 ALA A O 1
ATOM 1497 N N . GLU A 1 190 ? 1.040 -6.057 15.996 1.00 87.69 190 GLU A N 1
ATOM 1498 C CA . GLU A 1 190 ? 0.085 -5.152 16.658 1.00 87.69 190 GLU A CA 1
ATOM 1499 C C . GLU A 1 190 ? -0.435 -4.064 15.707 1.00 87.69 190 GLU A C 1
ATOM 1501 O O . GLU A 1 190 ? -1.634 -3.805 15.677 1.00 87.69 190 GLU A O 1
ATOM 1506 N N . GLU A 1 191 ? 0.443 -3.474 14.890 1.00 85.69 191 GLU A N 1
ATOM 1507 C CA . GLU A 1 191 ? 0.077 -2.444 13.907 1.00 85.69 191 GLU A CA 1
ATOM 1508 C C . GLU A 1 191 ? -1.059 -2.901 12.981 1.00 85.69 191 GLU A C 1
ATOM 1510 O O . GLU A 1 191 ? -2.008 -2.155 12.741 1.00 85.69 191 GLU A O 1
ATOM 1515 N N . MET A 1 192 ? -1.005 -4.149 12.507 1.00 87.69 192 MET A N 1
ATOM 1516 C CA . MET A 1 192 ? -2.033 -4.704 11.626 1.00 87.69 192 MET A CA 1
ATOM 1517 C C . MET A 1 192 ? -3.353 -4.909 12.363 1.00 87.69 192 MET A C 1
ATOM 1519 O O . MET A 1 192 ? -4.408 -4.639 11.796 1.00 87.69 192 MET A O 1
ATOM 1523 N N . HIS A 1 193 ? -3.310 -5.300 13.638 1.00 89.75 193 HIS A N 1
ATOM 1524 C CA . HIS A 1 193 ? -4.512 -5.396 14.467 1.00 89.75 193 HIS A CA 1
ATOM 1525 C C . HIS A 1 193 ? -5.139 -4.025 14.731 1.00 89.75 193 HIS A C 1
ATOM 1527 O O . HIS A 1 193 ? -6.360 -3.892 14.685 1.00 89.75 193 HIS A O 1
ATOM 1533 N N . ARG A 1 194 ? -4.328 -2.980 14.943 1.00 90.75 194 ARG A N 1
ATOM 1534 C CA . ARG A 1 194 ? -4.848 -1.611 15.079 1.00 90.75 194 ARG A CA 1
ATOM 1535 C C . ARG A 1 194 ? -5.562 -1.169 13.803 1.00 90.75 194 ARG A C 1
ATOM 1537 O O . ARG A 1 194 ? -6.691 -0.694 13.879 1.00 90.75 194 ARG A O 1
ATOM 1544 N N . ILE A 1 195 ? -4.951 -1.384 12.633 1.00 89.06 195 ILE A N 1
ATOM 1545 C CA . ILE A 1 195 ? -5.570 -1.080 11.333 1.00 89.06 195 ILE A CA 1
ATOM 1546 C C . ILE A 1 195 ? -6.850 -1.908 11.118 1.00 89.06 195 ILE A C 1
ATOM 1548 O O . ILE A 1 195 ? -7.861 -1.363 10.672 1.00 89.06 195 ILE A O 1
ATOM 1552 N N . TYR A 1 196 ? -6.831 -3.201 11.462 1.00 89.50 196 TYR A N 1
ATOM 1553 C CA . TYR A 1 196 ? -7.995 -4.087 11.382 1.00 89.50 196 TYR A CA 1
ATOM 1554 C C . TYR A 1 196 ? -9.166 -3.542 12.201 1.00 89.50 196 TYR A C 1
ATOM 1556 O O . TYR A 1 196 ? -10.258 -3.347 11.671 1.00 89.50 196 TYR A O 1
ATOM 1564 N N . VAL A 1 197 ? -8.928 -3.211 13.468 1.00 91.62 197 VAL A N 1
ATOM 1565 C CA . VAL A 1 197 ? -9.963 -2.687 14.361 1.00 91.62 197 VAL A CA 1
ATOM 1566 C C . VAL A 1 197 ? -10.468 -1.318 13.900 1.00 91.62 197 VAL A C 1
ATOM 1568 O O . VAL A 1 197 ? -11.677 -1.096 13.832 1.00 91.62 197 VAL A O 1
ATOM 1571 N N . ILE A 1 198 ? -9.567 -0.421 13.490 1.00 90.56 198 ILE A N 1
ATOM 1572 C CA . ILE A 1 198 ? -9.923 0.888 12.924 1.00 90.56 198 ILE A CA 1
ATOM 1573 C C . ILE A 1 198 ? -10.817 0.745 11.684 1.00 90.56 198 ILE A C 1
ATOM 1575 O O . ILE A 1 198 ? -11.766 1.517 11.523 1.00 90.56 198 ILE A O 1
ATOM 1579 N N . SER A 1 199 ? -10.577 -0.263 10.840 1.00 87.81 199 SER A N 1
ATOM 1580 C CA . SER A 1 199 ? -11.377 -0.478 9.631 1.00 87.81 199 SER A CA 1
ATOM 1581 C C . SER A 1 199 ? -12.867 -0.700 9.927 1.00 87.81 199 SER A C 1
ATOM 1583 O O . SER A 1 199 ? -13.707 -0.224 9.163 1.00 87.81 199 SER A O 1
ATOM 1585 N N . PHE A 1 200 ? -13.216 -1.316 11.066 1.00 90.19 200 PHE A N 1
ATOM 1586 C CA . PHE A 1 200 ? -14.613 -1.469 11.483 1.00 90.19 200 PHE A CA 1
ATOM 1587 C C . PHE A 1 200 ? -15.271 -0.140 11.808 1.00 90.19 200 PHE A C 1
ATOM 1589 O O . PHE A 1 200 ? -16.397 0.105 11.380 1.00 90.19 200 PHE A O 1
ATOM 1596 N N . PHE A 1 201 ? -14.575 0.733 12.533 1.00 91.38 201 PHE A N 1
ATOM 1597 C CA . PHE A 1 201 ? -15.113 2.039 12.891 1.00 91.38 201 PHE A CA 1
ATOM 1598 C C . PHE A 1 201 ? -15.370 2.902 11.657 1.00 91.38 201 PHE A C 1
ATOM 1600 O O . PHE A 1 201 ? -16.433 3.509 11.547 1.00 91.38 201 PHE A O 1
ATOM 1607 N N . ILE A 1 202 ? -14.453 2.875 10.688 1.00 87.38 202 ILE A N 1
ATOM 1608 C CA . ILE A 1 202 ? -14.607 3.606 9.424 1.00 87.38 202 ILE A CA 1
ATOM 1609 C C . ILE A 1 202 ? -15.734 3.010 8.569 1.00 87.38 202 ILE A C 1
ATOM 1611 O O . ILE A 1 202 ? -16.472 3.739 7.912 1.00 87.38 202 ILE A O 1
ATOM 1615 N N . ALA A 1 203 ? -15.939 1.693 8.637 1.00 85.88 203 ALA A N 1
ATOM 1616 C CA . ALA A 1 203 ? -17.082 1.016 8.029 1.00 85.88 203 ALA A CA 1
ATOM 1617 C C . ALA A 1 203 ? -18.395 1.161 8.836 1.00 85.88 203 ALA A C 1
ATOM 1619 O O . ALA A 1 203 ? -19.374 0.480 8.527 1.00 85.88 203 ALA A O 1
ATOM 1620 N N . ASN A 1 204 ? -18.435 2.016 9.869 1.00 89.50 204 ASN A N 1
ATOM 1621 C CA . ASN A 1 204 ? -19.575 2.229 10.773 1.00 89.50 204 ASN A CA 1
ATOM 1622 C C . ASN A 1 204 ? -20.039 0.958 11.530 1.00 89.50 204 ASN A C 1
ATOM 1624 O O . ASN A 1 204 ? -21.170 0.878 12.006 1.00 89.50 204 ASN A O 1
ATOM 1628 N N . GLN A 1 205 ? -19.157 -0.031 11.695 1.00 90.88 205 GLN A N 1
ATOM 1629 C CA . GLN A 1 205 ? -19.382 -1.280 12.435 1.00 90.88 205 GLN A CA 1
ATOM 1630 C C . GLN A 1 205 ? -18.851 -1.175 13.876 1.00 90.88 205 GLN A C 1
ATOM 1632 O O . GLN A 1 205 ? -17.998 -1.952 14.297 1.00 90.88 205 GLN A O 1
ATOM 1637 N N . TYR A 1 206 ? -19.348 -0.201 14.645 1.00 93.56 206 TYR A N 1
ATOM 1638 C CA . TYR A 1 206 ? -18.826 0.130 15.984 1.00 93.56 206 TYR A CA 1
ATOM 1639 C C . TYR A 1 206 ? -18.902 -1.021 16.986 1.00 93.56 206 TYR A C 1
ATOM 1641 O O . TYR A 1 206 ? -17.945 -1.231 17.722 1.00 93.56 206 TYR A O 1
ATOM 1649 N N . ILE A 1 207 ? -20.003 -1.780 16.985 1.00 94.69 207 ILE A N 1
ATOM 1650 C CA . ILE A 1 207 ? -20.171 -2.950 17.862 1.00 94.69 207 ILE A CA 1
ATOM 1651 C C . ILE A 1 207 ? -19.010 -3.924 17.634 1.00 94.69 207 ILE A C 1
ATOM 1653 O O . ILE A 1 207 ? -18.252 -4.213 18.552 1.00 94.69 207 ILE A O 1
ATOM 1657 N N . LYS A 1 208 ? -18.790 -4.310 16.372 1.00 93.12 208 LYS A N 1
ATOM 1658 C CA . LYS A 1 208 ? -17.710 -5.223 15.993 1.00 93.12 208 LYS A CA 1
ATOM 1659 C C . LYS A 1 208 ? -16.325 -4.647 16.292 1.00 93.12 208 LYS A C 1
ATOM 1661 O O . LYS A 1 208 ? -15.472 -5.359 16.803 1.00 93.12 208 LYS A O 1
ATOM 1666 N N . GLY A 1 209 ? -16.101 -3.362 16.009 1.00 93.69 209 GLY A N 1
ATOM 1667 C CA . GLY A 1 209 ? -14.835 -2.695 16.325 1.00 93.69 209 GLY A CA 1
ATOM 1668 C C . GLY A 1 209 ? -14.517 -2.715 17.821 1.00 93.69 209 GLY A C 1
ATOM 1669 O O . GLY A 1 209 ? -13.384 -2.999 18.204 1.00 93.69 209 GLY A O 1
ATOM 1670 N N . CYS A 1 210 ? -15.518 -2.469 18.667 1.00 95.75 210 CYS A N 1
ATOM 1671 C CA . CYS A 1 210 ? -15.359 -2.520 20.114 1.00 95.75 210 CYS A CA 1
ATOM 1672 C C . CYS A 1 210 ? -15.144 -3.944 20.635 1.00 95.75 210 CYS A C 1
ATOM 1674 O O . CYS A 1 210 ? -14.235 -4.147 21.438 1.00 95.75 210 CYS A O 1
ATOM 1676 N N . ASP A 1 211 ? -15.891 -4.927 20.133 1.00 94.31 211 ASP A N 1
ATOM 1677 C CA . ASP A 1 211 ? -15.722 -6.332 20.519 1.00 94.31 211 ASP A CA 1
ATOM 1678 C C . ASP A 1 211 ? -14.314 -6.848 20.176 1.00 94.31 211 ASP A C 1
ATOM 1680 O O . ASP A 1 211 ? -13.636 -7.441 21.015 1.00 94.31 211 ASP A O 1
ATOM 1684 N N . GLU A 1 212 ? -13.826 -6.562 18.965 1.00 92.50 212 GLU A N 1
ATOM 1685 C CA . GLU A 1 212 ? -12.475 -6.945 18.538 1.00 92.50 212 GLU A CA 1
ATOM 1686 C C . GLU A 1 212 ? -11.389 -6.224 19.349 1.00 92.50 212 GLU A C 1
ATOM 1688 O O . GLU A 1 212 ? -10.360 -6.814 19.685 1.00 92.50 212 GLU A O 1
ATOM 1693 N N . SER A 1 213 ? -11.610 -4.958 19.723 1.00 93.94 213 SER A N 1
ATOM 1694 C CA . SER A 1 213 ? -10.640 -4.194 20.516 1.00 93.94 213 SER A CA 1
ATOM 1695 C C . SER A 1 213 ? -10.360 -4.811 21.892 1.00 93.94 213 SER A C 1
ATOM 1697 O O . SER A 1 213 ? -9.215 -4.789 22.346 1.00 93.94 213 SER A O 1
ATOM 1699 N N . GLU A 1 214 ? -11.360 -5.434 22.523 1.00 91.38 214 GLU A N 1
ATOM 1700 C CA . GLU A 1 214 ? -11.213 -6.103 23.822 1.00 91.38 214 GLU A CA 1
ATOM 1701 C C . GLU A 1 214 ? -10.316 -7.346 23.737 1.00 91.38 214 GLU A C 1
ATOM 1703 O O . GLU A 1 214 ? -9.547 -7.635 24.662 1.00 91.38 214 GLU A O 1
ATOM 1708 N N . ASN A 1 215 ? -10.355 -8.066 22.611 1.00 89.69 215 ASN A N 1
ATOM 1709 C CA . ASN A 1 215 ? -9.465 -9.202 22.370 1.00 89.69 215 ASN A CA 1
ATOM 1710 C C . ASN A 1 215 ? -8.002 -8.744 22.296 1.00 89.69 215 ASN A C 1
ATOM 1712 O O . ASN A 1 215 ? -7.117 -9.361 22.896 1.00 89.69 215 ASN A O 1
ATOM 1716 N N . TYR A 1 216 ? -7.746 -7.631 21.604 1.00 91.81 216 TYR A N 1
ATOM 1717 C CA . TYR A 1 216 ? -6.392 -7.112 21.415 1.00 91.81 216 TYR A CA 1
ATOM 1718 C C . TYR A 1 216 ? -5.843 -6.360 22.619 1.00 91.81 216 TYR A C 1
ATOM 1720 O O . TYR A 1 216 ? -4.640 -6.424 22.854 1.00 91.81 216 TYR A O 1
ATOM 1728 N N . LEU A 1 217 ? -6.693 -5.737 23.433 1.00 90.31 217 LEU A N 1
ATOM 1729 C CA . LEU A 1 217 ? -6.273 -5.094 24.676 1.00 90.31 217 LEU A CA 1
ATOM 1730 C C . LEU A 1 217 ? -5.613 -6.080 25.652 1.00 90.31 217 LEU A C 1
ATOM 1732 O O . LEU A 1 217 ? -4.636 -5.739 26.314 1.00 90.31 217 LEU A O 1
ATOM 1736 N N . LYS A 1 218 ? -6.102 -7.326 25.710 1.00 86.81 218 LYS A N 1
ATOM 1737 C CA . LYS A 1 218 ? -5.480 -8.396 26.513 1.00 86.81 218 LYS A CA 1
ATOM 1738 C C . LYS A 1 218 ? -4.115 -8.818 25.969 1.00 86.81 218 LYS A C 1
ATOM 1740 O O . LYS A 1 218 ? -3.253 -9.241 26.733 1.00 86.81 218 LYS A O 1
ATOM 1745 N N . LYS A 1 219 ? -3.937 -8.736 24.649 1.00 89.81 219 LYS A N 1
ATOM 1746 C CA . LYS A 1 219 ? -2.717 -9.141 23.938 1.00 89.81 219 LYS A CA 1
ATOM 1747 C C . LYS A 1 219 ? -1.648 -8.046 23.960 1.00 89.81 219 LYS A C 1
ATOM 1749 O O . LYS A 1 219 ? -0.462 -8.360 24.001 1.00 89.81 219 LYS A O 1
ATOM 1754 N N . TYR A 1 220 ? -2.061 -6.780 23.935 1.00 90.12 220 TYR A N 1
ATOM 1755 C CA . TYR A 1 220 ? -1.186 -5.624 23.782 1.00 90.12 220 TYR A CA 1
ATOM 1756 C C . TYR A 1 220 ? -1.509 -4.553 24.834 1.00 90.12 220 TYR A C 1
ATOM 1758 O O . TYR A 1 220 ? -2.508 -3.844 24.699 1.00 90.12 220 TYR A O 1
ATOM 1766 N N . PRO A 1 221 ? -0.649 -4.350 25.847 1.00 83.81 221 PRO A N 1
ATOM 1767 C CA . PRO A 1 221 ? -0.856 -3.335 26.880 1.00 83.81 221 PRO A CA 1
ATOM 1768 C C . PRO A 1 221 ? -0.441 -1.932 26.395 1.00 83.81 221 PRO A C 1
ATOM 1770 O O . PRO A 1 221 ? 0.249 -1.198 27.099 1.00 83.81 221 PRO A O 1
ATOM 1773 N N . SER A 1 222 ? -0.795 -1.560 25.162 1.00 89.06 222 SER A N 1
ATOM 1774 C CA . SER A 1 222 ? -0.425 -0.265 24.592 1.00 89.06 222 SER A CA 1
ATOM 1775 C C . SER A 1 222 ? -1.480 0.802 24.884 1.00 89.06 222 SER A C 1
ATOM 1777 O O . SER A 1 222 ? -2.681 0.533 24.947 1.00 89.06 222 SER A O 1
ATOM 1779 N N . VAL A 1 223 ? -1.026 2.052 25.007 1.00 92.06 223 VAL A N 1
ATOM 1780 C CA . VAL A 1 223 ? -1.879 3.220 25.302 1.00 92.06 223 VAL A CA 1
ATOM 1781 C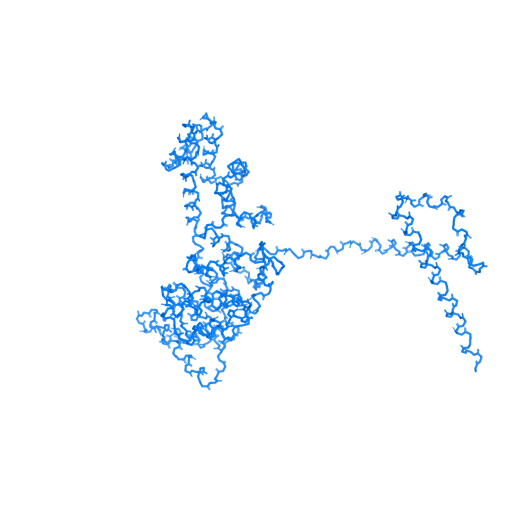 C . VAL A 1 223 ? -3.021 3.373 24.295 1.00 92.06 223 VAL A C 1
ATOM 1783 O O . VAL A 1 223 ? -4.103 3.834 24.652 1.00 92.06 223 VAL A O 1
ATOM 1786 N N . PHE A 1 224 ? -2.794 2.969 23.043 1.00 91.50 224 PHE A N 1
ATOM 1787 C CA . PHE A 1 224 ? -3.808 2.987 21.992 1.00 91.50 224 PHE A CA 1
ATOM 1788 C C . PHE A 1 224 ? -5.048 2.173 22.387 1.00 91.50 224 PHE A C 1
ATOM 1790 O O . PHE A 1 224 ? -6.159 2.699 22.348 1.00 91.50 224 PHE A O 1
ATOM 1797 N N . TRP A 1 225 ? -4.866 0.921 22.819 1.00 93.69 225 TRP A N 1
ATOM 1798 C CA . TRP A 1 225 ? -5.984 0.043 23.172 1.00 93.69 225 TRP A CA 1
ATOM 1799 C C . TRP A 1 225 ? -6.720 0.537 24.417 1.00 93.69 225 TRP A C 1
ATOM 1801 O O . TRP A 1 225 ? -7.948 0.502 24.453 1.00 93.69 225 TRP A O 1
ATOM 1811 N N . SER A 1 226 ? -5.997 1.083 25.400 1.00 93.81 226 SER A N 1
ATOM 1812 C CA . SER A 1 226 ? -6.612 1.698 26.582 1.00 93.81 226 SER A CA 1
ATOM 1813 C C . SER A 1 226 ? -7.469 2.918 26.216 1.00 93.81 226 SER A C 1
ATOM 1815 O O . SER A 1 226 ? -8.598 3.033 26.687 1.00 93.81 226 SER A O 1
ATOM 1817 N N . LYS A 1 227 ? -6.989 3.805 25.329 1.00 95.00 227 LYS A N 1
ATOM 1818 C CA . LYS A 1 227 ? -7.779 4.946 24.820 1.00 95.00 227 LYS A CA 1
ATOM 1819 C C . LYS A 1 227 ? -9.005 4.483 24.034 1.00 95.00 227 LYS A C 1
ATOM 1821 O O . LYS A 1 227 ? -10.088 5.044 24.198 1.00 95.00 227 LYS A O 1
ATOM 1826 N N . LEU A 1 228 ? -8.853 3.447 23.209 1.00 95.31 228 LEU A N 1
ATOM 1827 C CA . LEU A 1 228 ? -9.955 2.876 22.442 1.00 95.31 228 LEU A CA 1
ATOM 1828 C C . LEU A 1 228 ? -11.031 2.267 23.351 1.00 95.31 228 LEU A C 1
ATOM 1830 O O . LEU A 1 228 ? -12.218 2.475 23.104 1.00 95.31 228 LEU A O 1
ATOM 1834 N N . ARG A 1 229 ? -10.635 1.604 24.446 1.00 95.69 229 ARG A N 1
ATOM 1835 C CA . ARG A 1 229 ? -11.576 1.092 25.451 1.00 95.69 229 ARG A CA 1
ATOM 1836 C C . ARG A 1 229 ? -12.434 2.208 26.052 1.00 95.69 229 ARG A C 1
ATOM 1838 O O . ARG A 1 229 ? -13.644 2.028 26.168 1.00 95.69 229 ARG A O 1
ATOM 1845 N N . VAL A 1 230 ? -11.857 3.378 26.349 1.00 97.00 230 VAL A N 1
ATOM 1846 C CA . VAL A 1 230 ? -12.626 4.546 26.830 1.00 97.00 230 VAL A CA 1
ATOM 1847 C C . VAL A 1 230 ? -13.704 4.947 25.815 1.00 97.00 230 VAL A C 1
ATOM 1849 O O . VAL A 1 230 ? -14.869 5.105 26.181 1.00 97.00 230 VAL A O 1
ATOM 1852 N N . VAL A 1 231 ? -13.339 5.065 24.533 1.00 96.69 231 VAL A N 1
ATOM 1853 C CA . VAL A 1 231 ? -14.280 5.411 23.449 1.00 96.69 231 VAL A CA 1
ATOM 1854 C C . VAL A 1 231 ? -15.386 4.360 23.324 1.00 96.69 231 VAL A C 1
ATOM 1856 O O . VAL A 1 231 ? -16.560 4.709 23.214 1.00 96.69 231 VAL A O 1
ATOM 1859 N N . CYS A 1 232 ? -15.039 3.077 23.400 1.00 97.19 232 CYS A N 1
ATOM 1860 C CA . CYS A 1 232 ? -15.996 1.977 23.333 1.00 97.19 232 CYS A CA 1
ATOM 1861 C C . CYS A 1 232 ? -16.927 1.900 24.548 1.00 97.19 232 CYS A C 1
ATOM 1863 O O . CYS A 1 232 ? -18.114 1.609 24.396 1.00 97.19 232 CYS A O 1
ATOM 1865 N N . ASN A 1 233 ? -16.438 2.199 25.752 1.00 97.56 233 ASN A N 1
ATOM 1866 C CA . ASN A 1 233 ? -17.286 2.309 26.937 1.00 97.56 233 ASN A CA 1
ATOM 1867 C C . ASN A 1 233 ? -18.252 3.494 26.824 1.00 97.56 233 ASN A C 1
ATOM 1869 O O . ASN A 1 233 ? -19.422 3.348 27.174 1.00 97.56 233 ASN A O 1
ATOM 1873 N N . ALA A 1 234 ? -17.810 4.622 26.261 1.00 97.75 234 ALA A N 1
ATOM 1874 C CA . ALA A 1 234 ? -18.678 5.767 25.995 1.00 97.75 234 ALA A CA 1
ATOM 1875 C C . ALA A 1 234 ? -19.757 5.442 24.948 1.00 97.75 234 ALA A C 1
ATOM 1877 O O . ALA A 1 234 ? -20.930 5.730 25.172 1.00 97.75 234 ALA A O 1
ATOM 1878 N N . TYR A 1 235 ? -19.385 4.782 23.845 1.00 97.31 235 TYR A N 1
ATOM 1879 C CA . TYR A 1 235 ? -20.322 4.326 22.810 1.00 97.31 235 TYR A CA 1
ATOM 1880 C C . TYR A 1 235 ? -21.416 3.402 23.370 1.00 97.31 235 TYR A C 1
ATOM 1882 O O . TYR A 1 235 ? -22.574 3.500 22.970 1.00 97.31 235 TYR A O 1
ATOM 1890 N N . ASN A 1 236 ? -21.057 2.540 24.324 1.00 96.00 236 ASN A N 1
ATOM 1891 C CA . ASN A 1 236 ? -21.968 1.598 24.976 1.00 96.00 236 ASN A CA 1
ATOM 1892 C C . ASN A 1 236 ? -22.713 2.183 26.196 1.00 96.00 236 ASN A C 1
ATOM 1894 O O . ASN A 1 236 ? -23.282 1.417 26.972 1.00 96.00 236 ASN A O 1
ATOM 1898 N N . ASP A 1 237 ? -22.684 3.506 26.400 1.00 95.50 237 ASP A N 1
ATOM 1899 C CA . ASP A 1 237 ? -23.323 4.212 27.528 1.00 95.50 237 ASP A CA 1
ATOM 1900 C C . ASP A 1 237 ? -22.857 3.726 28.923 1.00 95.50 237 ASP A C 1
ATOM 1902 O O . ASP A 1 237 ? -23.557 3.829 29.931 1.00 95.50 237 ASP A O 1
ATOM 1906 N N . LYS A 1 238 ? -21.629 3.193 29.018 1.00 96.81 238 LYS A N 1
ATOM 1907 C CA . LYS A 1 238 ? -21.029 2.686 30.265 1.00 96.81 238 LYS A CA 1
ATOM 1908 C C . LYS A 1 238 ? -20.257 3.787 30.992 1.00 96.81 238 LYS A C 1
ATOM 1910 O O . LYS A 1 238 ? -19.044 3.687 31.182 1.00 96.81 238 LYS A O 1
ATOM 1915 N N . LYS A 1 239 ? -20.950 4.848 31.419 1.00 95.56 239 LYS A N 1
ATOM 1916 C CA . LYS A 1 239 ? -20.330 6.049 32.018 1.00 95.56 239 LYS A CA 1
ATOM 1917 C C . LYS A 1 239 ? -19.387 5.750 33.194 1.00 95.56 239 LYS A C 1
ATOM 1919 O O . LYS A 1 239 ? -18.285 6.284 33.236 1.00 95.56 239 LYS A O 1
ATOM 1924 N N . SER A 1 240 ? -19.769 4.860 34.112 1.00 95.94 240 SER A N 1
ATOM 1925 C CA . SER A 1 240 ? -18.908 4.487 35.246 1.00 95.94 240 SER A CA 1
ATOM 1926 C C . SER A 1 240 ? -17.586 3.850 34.803 1.00 95.94 240 SER A C 1
ATOM 1928 O O . SER A 1 240 ? -16.551 4.100 35.417 1.00 95.94 240 SER A O 1
ATOM 1930 N N . ASN A 1 241 ? -17.603 3.074 33.714 1.00 97.00 241 ASN A N 1
ATOM 1931 C CA . ASN A 1 241 ? -16.393 2.473 33.157 1.00 97.00 241 ASN A CA 1
ATOM 1932 C C . ASN A 1 241 ? -15.515 3.525 32.472 1.00 97.00 241 ASN A C 1
ATOM 1934 O O . ASN A 1 241 ? -14.298 3.455 32.589 1.00 97.00 241 ASN A O 1
ATOM 1938 N N . VAL A 1 242 ? -16.120 4.514 31.804 1.00 97.38 242 VAL A N 1
ATOM 1939 C CA . VAL A 1 242 ? -15.393 5.652 31.216 1.00 97.38 242 VAL A CA 1
ATOM 1940 C C . VAL A 1 242 ? -14.599 6.392 32.294 1.00 97.38 242 VAL A C 1
ATOM 1942 O O . VAL A 1 242 ? -13.394 6.581 32.143 1.00 97.38 242 VAL A O 1
ATOM 1945 N N . ASP A 1 243 ? -15.246 6.753 33.406 1.00 96.38 243 ASP A N 1
ATOM 1946 C CA . ASP A 1 243 ? -14.591 7.471 34.507 1.00 96.38 243 ASP A CA 1
ATOM 1947 C C . ASP A 1 243 ? -13.451 6.651 35.131 1.00 96.38 243 ASP A C 1
ATOM 1949 O O . ASP A 1 243 ? -12.397 7.195 35.471 1.00 96.38 243 ASP A O 1
ATOM 1953 N N . PHE A 1 244 ? -13.652 5.339 35.278 1.00 96.94 244 PHE A N 1
ATOM 1954 C CA . PHE A 1 244 ? -12.629 4.419 35.769 1.00 96.94 244 PHE A CA 1
ATOM 1955 C C . PHE A 1 244 ? -11.433 4.326 34.813 1.00 96.94 244 PHE A C 1
ATOM 1957 O O . PHE A 1 244 ? -10.294 4.506 35.239 1.00 96.94 244 PHE A O 1
ATOM 1964 N N . ASP A 1 245 ? -11.676 4.106 33.522 1.00 95.38 245 ASP A N 1
ATOM 1965 C CA . ASP A 1 245 ? -10.615 3.938 32.528 1.00 95.38 245 ASP A CA 1
ATOM 1966 C C . ASP A 1 245 ? -9.781 5.210 32.339 1.00 95.38 245 ASP A C 1
ATOM 1968 O O . ASP A 1 245 ? -8.564 5.131 32.178 1.00 95.38 245 ASP A O 1
ATOM 1972 N N . ILE A 1 246 ? -10.406 6.391 32.407 1.00 96.88 246 ILE A N 1
ATOM 1973 C CA . ILE A 1 246 ? -9.688 7.673 32.349 1.00 96.88 246 ILE A CA 1
ATOM 1974 C C . ILE A 1 246 ? -8.776 7.846 33.569 1.00 96.88 246 ILE A C 1
ATOM 1976 O O . ILE A 1 246 ? -7.653 8.332 33.428 1.00 96.88 246 ILE A O 1
ATOM 1980 N N . LYS A 1 247 ? -9.229 7.452 34.766 1.00 96.31 247 LYS A N 1
ATOM 1981 C CA . LYS A 1 247 ? -8.386 7.476 35.973 1.00 96.31 247 LYS A CA 1
ATOM 1982 C C . LYS A 1 247 ? -7.229 6.490 35.859 1.00 96.31 247 LYS A C 1
ATOM 1984 O O . LYS A 1 247 ? -6.096 6.877 36.122 1.00 96.31 247 LYS A O 1
ATOM 1989 N N . LEU A 1 248 ? -7.496 5.272 35.391 1.00 94.44 248 LEU A N 1
ATOM 1990 C CA . LEU A 1 248 ? -6.466 4.255 35.195 1.00 94.44 248 LEU A CA 1
ATOM 1991 C C . LEU A 1 248 ? -5.395 4.713 34.193 1.00 94.44 248 LEU A C 1
ATOM 1993 O O . LEU A 1 248 ? -4.208 4.542 34.453 1.00 94.44 248 LEU A O 1
ATOM 1997 N N . LEU A 1 249 ? -5.791 5.346 33.082 1.00 94.38 249 LEU A N 1
ATOM 1998 C CA . LEU A 1 249 ? -4.847 5.950 32.133 1.00 94.38 249 LEU A CA 1
ATOM 1999 C C . LEU A 1 249 ? -3.920 6.958 32.829 1.00 94.38 249 LEU A C 1
ATOM 2001 O O . LEU A 1 249 ? -2.704 6.896 32.640 1.00 94.38 249 LEU A O 1
ATOM 2005 N N . LYS A 1 250 ? -4.486 7.837 33.669 1.00 95.62 250 LYS A N 1
ATOM 2006 C CA . LYS A 1 250 ? -3.725 8.840 34.434 1.00 95.62 250 LYS A CA 1
ATOM 2007 C C . LYS A 1 250 ? -2.757 8.206 35.424 1.00 95.62 250 LYS A C 1
ATOM 2009 O O . LYS A 1 250 ? -1.611 8.637 35.503 1.00 95.62 250 LYS A O 1
ATOM 2014 N N . GLU A 1 251 ? -3.183 7.169 36.139 1.00 94.25 251 GLU A N 1
ATOM 2015 C CA . GLU A 1 251 ? -2.319 6.412 37.055 1.00 94.25 251 GLU A CA 1
ATOM 2016 C C . GLU A 1 251 ? -1.156 5.725 36.325 1.00 94.25 251 GLU A C 1
ATOM 2018 O O . GLU A 1 251 ? -0.060 5.619 36.869 1.00 94.25 251 GLU A O 1
ATOM 2023 N N . GLN A 1 252 ? -1.358 5.324 35.067 1.00 92.62 252 GLN A N 1
ATOM 2024 C CA . GLN A 1 252 ? -0.315 4.775 34.194 1.00 92.62 252 GLN A CA 1
ATOM 2025 C C . GLN A 1 252 ? 0.608 5.848 33.583 1.00 92.62 252 GLN A C 1
ATOM 2027 O O . GLN A 1 252 ? 1.465 5.521 32.765 1.00 92.62 252 GLN A O 1
ATOM 2032 N N . GLY A 1 253 ? 0.457 7.123 33.959 1.00 94.12 253 GLY A N 1
ATOM 2033 C CA . GLY A 1 253 ? 1.268 8.228 33.442 1.00 94.12 253 GLY A CA 1
ATOM 2034 C C . GLY A 1 253 ? 0.848 8.717 32.053 1.00 94.12 253 GLY A C 1
ATOM 2035 O O . GLY A 1 253 ? 1.629 9.377 31.366 1.00 94.12 253 GLY A O 1
ATOM 2036 N N . HIS A 1 254 ? -0.373 8.401 31.618 1.00 94.75 254 HIS A N 1
ATOM 2037 C CA . HIS A 1 254 ? -0.916 8.814 30.328 1.00 94.75 254 HIS A CA 1
ATOM 2038 C C . HIS A 1 254 ? -2.181 9.656 30.495 1.00 94.75 254 HIS A C 1
ATOM 2040 O O . HIS A 1 254 ? -2.969 9.467 31.412 1.00 94.75 254 HIS A O 1
ATOM 2046 N N . GLU A 1 255 ? -2.435 10.568 29.561 1.00 93.00 255 GLU A N 1
ATOM 2047 C CA . GLU A 1 255 ? -3.675 11.345 29.547 1.00 93.00 255 GLU A CA 1
ATOM 2048 C C . GLU A 1 255 ? -4.533 11.010 28.327 1.00 93.00 255 GLU A C 1
ATOM 2050 O O . GLU A 1 255 ? -4.033 10.654 27.250 1.00 93.00 255 GLU A O 1
ATOM 2055 N N . LEU A 1 256 ? -5.851 11.139 28.496 1.00 94.06 256 LEU A N 1
ATOM 2056 C CA . LEU A 1 256 ? -6.774 11.112 27.373 1.00 94.06 256 LEU A CA 1
ATOM 2057 C C . LEU A 1 256 ? -6.671 12.453 26.640 1.00 94.06 256 LEU A C 1
ATOM 2059 O O . LEU A 1 256 ? -7.110 13.483 27.145 1.00 94.06 256 LEU A O 1
ATOM 2063 N N . GLU A 1 257 ? -6.064 12.442 25.454 1.00 93.69 257 GLU A N 1
ATOM 2064 C CA . GLU A 1 257 ? -5.936 13.652 24.639 1.00 93.69 257 GLU A CA 1
ATOM 2065 C C . GLU A 1 257 ? -7.318 14.255 24.351 1.00 93.69 257 GLU A C 1
ATOM 2067 O O . GLU A 1 257 ? -8.283 13.526 24.104 1.00 93.69 257 GLU A O 1
ATOM 2072 N N . LYS A 1 258 ? -7.387 15.589 24.274 1.00 95.25 258 LYS A N 1
ATOM 2073 C CA . LYS A 1 258 ? -8.633 16.338 24.050 1.00 95.25 258 LYS A CA 1
ATOM 2074 C C . LYS A 1 258 ? -9.478 15.786 22.896 1.00 95.25 258 LYS A C 1
ATOM 2076 O O . LYS A 1 258 ? -10.675 15.607 23.058 1.00 95.25 258 LYS A O 1
ATOM 2081 N N . LYS A 1 259 ? -8.846 15.419 21.775 1.00 94.56 259 LYS A N 1
ATOM 2082 C CA . LYS A 1 259 ? -9.532 14.834 20.609 1.00 94.56 259 LYS A CA 1
ATOM 2083 C C . LYS A 1 259 ? -10.354 13.579 20.966 1.00 94.56 259 LYS A C 1
ATOM 2085 O O . LYS A 1 259 ? -11.463 13.415 20.479 1.00 94.56 259 LYS A O 1
ATOM 2090 N N . TYR A 1 260 ? -9.839 12.710 21.840 1.00 95.56 260 TYR A N 1
ATOM 2091 C CA . TYR A 1 260 ? -10.566 11.527 22.311 1.00 95.56 260 TYR A CA 1
ATOM 2092 C C . TYR A 1 260 ? -11.652 11.905 23.326 1.00 95.56 260 TYR A C 1
ATOM 2094 O O . TYR A 1 260 ? -12.751 11.357 23.268 1.00 95.56 260 TYR A O 1
ATOM 2102 N N . GLN A 1 261 ? -11.364 12.851 24.228 1.00 96.50 261 GLN A N 1
ATOM 2103 C CA . GLN A 1 261 ? -12.338 13.355 25.202 1.00 96.50 261 GLN A CA 1
ATOM 2104 C C . GLN A 1 261 ? -13.568 13.960 24.508 1.00 96.50 261 GLN A C 1
ATOM 2106 O O . GLN A 1 261 ? -14.691 13.663 24.897 1.00 96.50 261 GLN A O 1
ATOM 2111 N N . ASP A 1 262 ? -13.370 14.734 23.439 1.00 97.25 262 ASP A N 1
ATOM 2112 C CA . ASP A 1 262 ? -14.456 15.350 22.672 1.00 97.25 262 ASP A CA 1
ATOM 2113 C C . ASP A 1 262 ? -15.401 14.280 22.076 1.00 97.25 262 ASP A C 1
ATOM 2115 O O . ASP A 1 262 ? -16.624 14.413 22.147 1.00 97.25 262 ASP A O 1
ATOM 2119 N N . VAL A 1 263 ? -14.852 13.173 21.556 1.00 97.38 263 VAL A N 1
ATOM 2120 C CA . VAL A 1 263 ? -15.639 12.026 21.056 1.00 97.38 263 VAL A CA 1
ATOM 2121 C C . VAL A 1 263 ? -16.417 11.342 22.181 1.00 97.38 263 VAL A C 1
ATOM 2123 O O . VAL A 1 263 ? -17.605 11.052 22.024 1.00 97.38 263 VAL A O 1
ATOM 2126 N N . VAL A 1 264 ? -15.762 11.093 23.317 1.00 97.88 264 VAL A N 1
ATOM 2127 C CA . VAL A 1 264 ? -16.384 10.490 24.506 1.00 97.88 264 VAL A CA 1
ATOM 2128 C C . VAL A 1 264 ? -17.564 11.337 24.978 1.00 97.88 264 VAL A C 1
ATOM 2130 O O . VAL A 1 264 ? -18.666 10.819 25.157 1.00 97.88 264 VAL A O 1
ATOM 2133 N N . ASP A 1 265 ? -17.367 12.647 25.102 1.00 97.62 265 ASP A N 1
ATOM 2134 C CA . ASP A 1 265 ? -18.399 13.588 25.521 1.00 97.62 265 ASP A CA 1
ATOM 2135 C C . ASP A 1 265 ? -19.595 13.596 24.560 1.00 97.62 265 ASP A C 1
ATOM 2137 O O . ASP A 1 265 ? -20.741 13.683 25.006 1.00 97.62 265 ASP A O 1
ATOM 2141 N N . LEU A 1 266 ? -19.361 13.499 23.247 1.00 98.19 266 LEU A N 1
ATOM 2142 C CA . LEU A 1 266 ? -20.432 13.423 22.250 1.00 98.19 266 LEU A CA 1
ATOM 2143 C C . LEU A 1 266 ? -21.250 12.131 22.384 1.00 98.19 266 LEU A C 1
ATOM 2145 O O . LEU A 1 266 ? -22.482 12.194 22.325 1.00 98.19 266 LEU A O 1
ATOM 2149 N N . PHE A 1 267 ? -20.602 10.983 22.615 1.00 97.75 267 PHE A N 1
ATOM 2150 C CA . PHE A 1 267 ? -21.316 9.730 22.881 1.00 97.75 267 PHE A CA 1
ATOM 2151 C C . PHE A 1 267 ? -22.154 9.819 24.162 1.00 97.75 267 PHE A C 1
ATOM 2153 O O . PHE A 1 267 ? -23.348 9.524 24.124 1.00 97.75 267 PHE A O 1
ATOM 2160 N N . LEU A 1 268 ? -21.584 10.331 25.258 1.00 96.00 268 LEU A N 1
ATOM 2161 C CA . LEU A 1 268 ? -22.297 10.499 26.532 1.00 96.00 268 LEU A CA 1
ATOM 2162 C C . LEU A 1 268 ? -23.447 11.521 26.450 1.00 96.00 268 LEU A C 1
ATOM 2164 O O . LEU A 1 268 ? -24.460 11.380 27.131 1.00 96.00 268 LEU A O 1
ATOM 2168 N N . LYS A 1 269 ? -23.332 12.538 25.585 1.00 96.75 269 LYS A N 1
ATOM 2169 C CA . LYS A 1 269 ? -24.407 13.502 25.274 1.00 96.75 269 LYS A CA 1
ATOM 2170 C C . LYS A 1 269 ? -25.458 12.948 24.307 1.00 96.75 269 LYS A C 1
ATOM 2172 O O . LYS A 1 269 ? -26.323 13.707 23.872 1.00 96.75 269 LYS A O 1
ATOM 2177 N N . LYS A 1 270 ? -25.390 11.660 23.952 1.00 95.62 270 LYS A N 1
ATOM 2178 C CA . LYS A 1 270 ? -26.291 10.995 22.998 1.00 95.62 270 LYS A CA 1
ATOM 2179 C C . LYS A 1 270 ? -26.311 11.680 21.627 1.00 95.62 270 LYS A C 1
ATOM 2181 O O . LYS A 1 270 ? -27.354 11.781 20.988 1.00 95.62 270 LYS A O 1
ATOM 2186 N N . GLN A 1 271 ? -25.143 12.128 21.161 1.00 96.69 271 GLN A N 1
ATOM 2187 C CA . GLN A 1 271 ? -24.926 12.669 19.813 1.00 96.69 271 GLN A CA 1
ATOM 2188 C C . GLN A 1 271 ? -24.062 11.702 18.980 1.00 96.69 271 GLN A C 1
ATOM 2190 O O . GLN A 1 271 ? -22.944 12.056 18.595 1.00 96.69 271 GLN A O 1
ATOM 2195 N N . PRO A 1 272 ? -24.541 10.470 18.708 1.00 94.19 272 PRO A N 1
ATOM 2196 C CA . PRO A 1 272 ? -23.720 9.414 18.126 1.00 94.19 272 PRO A CA 1
ATOM 2197 C C . PRO A 1 272 ? -23.214 9.762 16.726 1.00 94.19 272 PRO A C 1
ATOM 2199 O O . PRO A 1 272 ? -22.072 9.453 16.426 1.00 94.19 272 PRO A O 1
ATOM 2202 N N . ASP A 1 273 ? -23.999 10.433 15.883 1.00 95.50 273 ASP A N 1
ATOM 2203 C CA . ASP A 1 273 ? -23.572 10.728 14.508 1.00 95.50 273 ASP A CA 1
ATOM 2204 C C . ASP A 1 273 ? -22.373 11.684 14.473 1.00 95.50 273 ASP A C 1
ATOM 2206 O O . ASP A 1 273 ? -21.386 11.417 13.790 1.00 95.50 273 ASP A O 1
ATOM 2210 N N . LYS A 1 274 ? -22.397 12.733 15.306 1.00 96.19 274 LYS A N 1
ATOM 2211 C CA . LYS A 1 274 ? -21.255 13.648 15.464 1.00 96.19 274 LYS A CA 1
ATOM 2212 C C . LYS A 1 274 ? -20.053 12.950 16.093 1.00 96.19 274 LYS A C 1
ATOM 2214 O O . LYS A 1 274 ? -18.930 13.141 15.644 1.00 96.19 274 LYS A O 1
ATOM 2219 N N . ALA A 1 275 ? -20.283 12.123 17.116 1.00 96.38 275 ALA A N 1
ATOM 2220 C CA . ALA A 1 275 ? -19.215 11.353 17.748 1.00 96.38 275 ALA A CA 1
ATOM 2221 C C . ALA A 1 275 ? -18.527 10.420 16.741 1.00 96.38 275 ALA A C 1
ATOM 2223 O O . ALA A 1 275 ? -17.303 10.309 16.728 1.00 96.38 275 ALA A O 1
ATOM 2224 N N . LYS A 1 276 ? -19.310 9.776 15.866 1.00 94.81 276 LYS A N 1
ATOM 2225 C CA . LYS A 1 276 ? -18.803 8.890 14.818 1.00 94.81 276 LYS A CA 1
ATOM 2226 C C . LYS A 1 276 ? -18.003 9.635 13.756 1.00 94.81 276 LYS A C 1
ATOM 2228 O O . LYS A 1 276 ? -16.960 9.145 13.323 1.00 94.81 276 LYS A O 1
ATOM 2233 N N . GLU A 1 277 ? -18.468 10.815 13.359 1.00 93.19 277 GLU A N 1
ATOM 2234 C CA . GLU A 1 277 ? -17.749 11.684 12.429 1.00 93.19 277 GLU A CA 1
ATOM 2235 C C . GLU A 1 277 ? -16.379 12.093 12.994 1.00 93.19 277 GLU A C 1
ATOM 2237 O O . GLU A 1 277 ? -15.352 11.894 12.341 1.00 93.19 277 GLU A O 1
ATOM 2242 N N . GLU A 1 278 ? -16.341 12.589 14.233 1.00 94.81 278 GLU A N 1
ATOM 2243 C CA . GLU A 1 278 ? -15.096 12.991 14.898 1.00 94.81 278 GLU A CA 1
ATOM 2244 C C . GLU A 1 278 ? -14.164 11.800 15.154 1.00 94.81 278 GLU A C 1
ATOM 2246 O O . GLU A 1 278 ? -12.961 11.873 14.890 1.00 94.81 278 GLU A O 1
ATOM 2251 N N . TRP A 1 279 ? -14.715 10.658 15.576 1.00 93.88 279 TRP A N 1
ATOM 2252 C CA . TRP A 1 279 ? -13.938 9.432 15.734 1.00 93.88 279 TRP A CA 1
ATOM 2253 C C . TRP A 1 279 ? -13.302 8.986 14.422 1.00 93.88 279 TRP A C 1
ATOM 2255 O O . TRP A 1 279 ? -12.134 8.611 14.412 1.00 93.88 279 TRP A O 1
ATOM 2265 N N . SER A 1 280 ? -14.029 9.062 13.306 1.00 88.88 280 SER A N 1
ATOM 2266 C CA . SER A 1 280 ? -13.503 8.666 11.997 1.00 88.88 280 SER A CA 1
ATOM 2267 C C . SER A 1 280 ? -12.277 9.500 11.610 1.00 88.88 280 SER A C 1
ATOM 2269 O O . SER A 1 280 ? -11.291 8.945 11.127 1.00 88.88 280 SER A O 1
ATOM 2271 N N . LYS A 1 281 ? -12.279 10.811 11.900 1.00 89.44 281 LYS A N 1
ATOM 2272 C CA . LYS A 1 281 ? -11.122 11.701 11.673 1.00 89.44 281 LYS A CA 1
ATOM 2273 C C . LYS A 1 281 ? -9.908 11.270 12.506 1.00 89.44 281 LYS A C 1
ATOM 2275 O O . LYS A 1 281 ? -8.790 11.213 11.988 1.00 89.44 281 LYS A O 1
ATOM 2280 N N . ILE A 1 282 ? -10.121 10.932 13.780 1.00 91.19 282 ILE A N 1
ATOM 2281 C CA . ILE A 1 282 ? -9.060 10.445 14.677 1.00 91.19 282 ILE A CA 1
ATOM 2282 C C . ILE A 1 282 ? -8.538 9.090 14.208 1.00 91.19 282 ILE A C 1
ATOM 2284 O O . ILE A 1 282 ? -7.331 8.921 14.080 1.00 91.19 282 ILE A O 1
ATOM 2288 N N . ALA A 1 283 ? -9.433 8.153 13.906 1.00 86.25 283 ALA A N 1
ATOM 2289 C CA . ALA A 1 283 ? -9.100 6.800 13.492 1.00 86.25 283 ALA A CA 1
ATOM 2290 C C . ALA A 1 283 ? -8.274 6.796 12.196 1.00 86.25 283 ALA A C 1
ATOM 2292 O O . ALA A 1 283 ? -7.260 6.107 12.119 1.00 86.25 283 ALA A O 1
ATOM 2293 N N . ILE A 1 284 ? -8.636 7.630 11.214 1.00 81.94 284 ILE A N 1
ATOM 2294 C CA . ILE A 1 284 ? -7.820 7.843 10.011 1.00 81.94 284 ILE A CA 1
ATOM 2295 C C . ILE A 1 284 ? -6.427 8.350 10.404 1.00 81.94 284 ILE A C 1
ATOM 2297 O O . ILE A 1 284 ? -5.429 7.779 9.971 1.00 81.94 284 ILE A O 1
ATOM 2301 N N . LYS A 1 285 ? -6.337 9.376 11.261 1.00 84.25 285 LYS A N 1
ATOM 2302 C CA . LYS A 1 285 ? -5.050 9.945 11.689 1.00 84.25 285 LYS A CA 1
ATOM 2303 C C . LYS A 1 285 ? -4.162 8.931 12.413 1.00 84.25 285 LYS A C 1
ATOM 2305 O O . LYS A 1 285 ? -2.977 8.889 12.111 1.00 84.25 285 LYS A O 1
ATOM 2310 N N . GLU A 1 286 ? -4.714 8.108 13.304 1.00 83.50 286 GLU A N 1
ATOM 2311 C CA . GLU A 1 286 ? -3.972 7.032 13.984 1.00 83.50 286 GLU A CA 1
ATOM 2312 C C . GLU A 1 286 ? -3.322 6.085 12.964 1.00 83.50 286 GLU A C 1
ATOM 2314 O O . GLU A 1 286 ? -2.158 5.714 13.115 1.00 83.50 286 GLU A O 1
ATOM 2319 N N . VAL A 1 287 ? -4.027 5.780 11.865 1.00 73.69 287 VAL A N 1
ATOM 2320 C CA . VAL A 1 287 ? -3.475 4.972 10.772 1.00 73.69 287 VAL A CA 1
ATOM 2321 C C . VAL A 1 287 ? -2.379 5.696 9.989 1.00 73.69 287 VAL A C 1
ATOM 2323 O O . VAL A 1 287 ? -1.381 5.079 9.620 1.00 73.69 287 VAL A O 1
ATOM 2326 N N . LEU A 1 288 ? -2.531 7.000 9.756 1.00 68.50 288 LEU A N 1
ATOM 2327 C CA . LEU A 1 288 ? -1.527 7.811 9.057 1.00 68.50 288 LEU A CA 1
ATOM 2328 C C . LEU A 1 288 ? -0.252 8.042 9.887 1.00 68.50 288 LEU A C 1
ATOM 2330 O O . LEU A 1 288 ? 0.796 8.315 9.311 1.00 68.50 288 LEU A O 1
ATOM 2334 N N . THR A 1 289 ? -0.328 7.955 11.219 1.00 70.94 289 THR A N 1
ATOM 2335 C CA . THR A 1 289 ? 0.812 8.172 12.128 1.00 70.94 289 THR A CA 1
ATOM 2336 C C . THR A 1 289 ? 1.638 6.924 12.423 1.00 70.94 289 THR A C 1
ATOM 2338 O O . THR A 1 289 ? 2.655 7.031 13.110 1.00 70.94 289 THR A O 1
ATOM 2341 N N . PHE A 1 290 ? 1.236 5.744 11.933 1.00 64.81 290 PHE A N 1
ATOM 2342 C CA . PHE A 1 290 ? 2.102 4.568 12.023 1.00 64.81 290 PHE A CA 1
ATOM 2343 C C . PHE A 1 290 ? 3.425 4.866 11.332 1.00 64.81 290 PHE A C 1
ATOM 2345 O O . PHE A 1 290 ? 3.383 5.511 10.282 1.00 64.81 290 PHE A O 1
ATOM 2352 N N . PRO A 1 291 ? 4.573 4.424 11.891 1.00 53.53 291 PRO A N 1
ATOM 2353 C CA . PRO A 1 291 ? 5.868 4.691 11.293 1.00 53.53 291 PRO A CA 1
ATOM 2354 C C . PRO A 1 291 ? 5.777 4.356 9.809 1.00 53.53 291 PRO A C 1
ATOM 2356 O O . PRO A 1 291 ? 5.543 3.199 9.422 1.00 53.53 291 PRO A O 1
ATOM 2359 N N . SER A 1 292 ? 5.858 5.423 9.000 1.00 49.97 292 SER A N 1
ATOM 2360 C CA . SER A 1 292 ? 6.043 5.365 7.559 1.00 49.97 292 SER A CA 1
ATOM 2361 C C . SER A 1 292 ? 7.067 4.281 7.359 1.00 49.97 292 SER A C 1
ATOM 2363 O O . SER A 1 292 ? 8.102 4.375 8.015 1.00 49.97 292 SER A O 1
ATOM 2365 N N . ILE A 1 293 ? 6.727 3.244 6.580 1.00 52.19 293 ILE A N 1
ATOM 2366 C CA . ILE A 1 293 ? 7.607 2.114 6.252 1.00 52.19 293 ILE A CA 1
A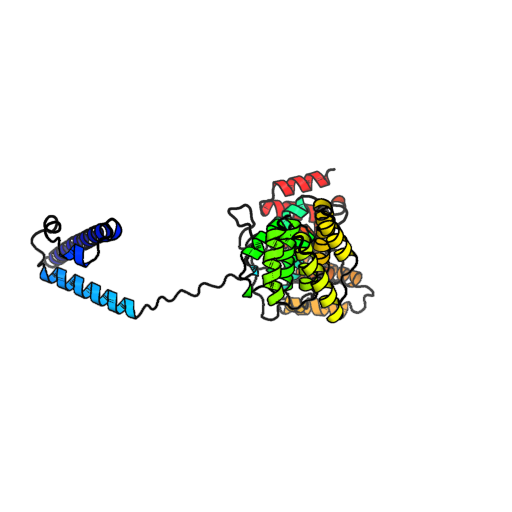TOM 2367 C C . ILE A 1 293 ? 9.025 2.651 6.294 1.00 52.19 293 ILE A C 1
ATOM 2369 O O . ILE A 1 293 ? 9.332 3.484 5.440 1.00 52.19 293 ILE A O 1
ATOM 2373 N N . THR A 1 294 ? 9.794 2.342 7.350 1.00 42.41 294 THR A N 1
ATOM 2374 C CA . THR A 1 294 ? 11.098 2.975 7.529 1.00 42.41 294 THR A CA 1
ATOM 2375 C C . THR A 1 294 ? 11.833 2.580 6.274 1.00 42.41 294 THR A C 1
ATOM 2377 O O . THR A 1 294 ? 12.072 1.385 6.084 1.00 42.41 294 THR A O 1
ATOM 2380 N N . MET A 1 295 ? 12.012 3.539 5.357 1.00 49.47 295 MET A N 1
ATOM 2381 C CA . MET A 1 295 ? 12.425 3.258 3.992 1.00 49.47 295 MET A CA 1
ATOM 2382 C C . MET A 1 295 ? 13.893 2.887 4.074 1.00 49.47 295 MET A C 1
ATOM 2384 O O . MET A 1 295 ? 14.791 3.683 3.825 1.00 49.47 295 MET A O 1
ATOM 2388 N N . THR A 1 296 ? 14.151 1.660 4.491 1.00 48.78 296 THR A N 1
ATOM 2389 C CA . THR A 1 296 ? 15.426 1.019 4.290 1.00 48.78 296 THR A CA 1
ATOM 2390 C C . THR A 1 296 ? 15.422 0.670 2.820 1.00 48.78 296 THR A C 1
ATOM 2392 O O . THR A 1 296 ? 15.032 -0.419 2.404 1.00 48.78 296 THR A O 1
ATOM 2395 N N . PHE A 1 297 ? 15.785 1.665 2.008 1.00 52.72 297 PHE A N 1
ATOM 2396 C CA . PHE A 1 297 ? 16.114 1.404 0.626 1.00 52.72 297 PHE A CA 1
ATOM 2397 C C . PHE A 1 297 ? 17.158 0.288 0.650 1.00 52.72 297 PHE A C 1
ATOM 2399 O O . PHE A 1 297 ? 18.169 0.406 1.356 1.00 52.72 297 PHE A O 1
ATOM 2406 N N . PRO A 1 298 ? 16.885 -0.837 -0.023 1.00 51.94 298 PRO A N 1
ATOM 2407 C CA . PRO A 1 298 ? 17.812 -1.945 -0.045 1.00 51.94 298 PRO A CA 1
ATOM 2408 C C . PRO A 1 298 ? 19.147 -1.405 -0.536 1.00 51.94 298 PRO A C 1
ATOM 2410 O O . PRO A 1 298 ? 19.185 -0.640 -1.502 1.00 51.94 298 PRO A O 1
ATOM 2413 N N . ASN A 1 299 ? 20.232 -1.774 0.150 1.00 53.94 299 ASN A N 1
ATOM 2414 C CA . ASN A 1 299 ? 21.562 -1.330 -0.250 1.00 53.94 299 ASN A CA 1
ATOM 2415 C C . ASN A 1 299 ? 21.722 -1.605 -1.761 1.00 53.94 299 ASN A C 1
ATOM 2417 O O . ASN A 1 299 ? 21.482 -2.748 -2.173 1.00 53.94 299 ASN A O 1
ATOM 2421 N N . PRO A 1 300 ? 22.104 -0.599 -2.574 1.00 50.97 300 PRO A N 1
ATOM 2422 C CA . PRO A 1 300 ? 22.224 -0.723 -4.025 1.00 50.97 300 PRO A CA 1
ATOM 2423 C C . PRO A 1 300 ? 22.960 -1.993 -4.460 1.00 50.97 300 PRO A C 1
ATOM 2425 O O . PRO A 1 300 ? 22.607 -2.617 -5.454 1.00 50.97 300 PRO A O 1
ATOM 2428 N N . GLN A 1 301 ? 23.919 -2.482 -3.672 1.00 52.00 301 GLN A N 1
ATOM 2429 C CA . GLN A 1 301 ? 24.634 -3.726 -3.958 1.00 52.00 301 GLN A CA 1
ATOM 2430 C C . GLN A 1 301 ? 23.752 -4.983 -4.136 1.00 52.00 301 GLN A C 1
ATOM 2432 O O . GLN A 1 301 ? 24.232 -5.958 -4.711 1.00 52.00 301 GLN A O 1
ATOM 2437 N N . TYR A 1 302 ? 22.494 -4.978 -3.679 1.00 52.84 302 TYR A N 1
ATOM 2438 C CA . TYR A 1 302 ? 21.580 -6.126 -3.726 1.00 52.84 302 TYR A CA 1
ATOM 2439 C C . TYR A 1 302 ? 20.710 -6.220 -4.991 1.00 52.84 302 TYR A C 1
ATOM 2441 O O . TYR A 1 302 ? 19.987 -7.206 -5.145 1.00 52.84 302 TYR A O 1
ATOM 2449 N N . LEU A 1 303 ? 20.745 -5.244 -5.911 1.00 59.09 303 LEU A N 1
ATOM 2450 C CA . LEU A 1 303 ? 19.972 -5.372 -7.162 1.00 59.09 303 LEU A CA 1
ATOM 2451 C C . LEU A 1 303 ? 20.741 -6.076 -8.287 1.00 59.09 303 LEU A C 1
ATOM 2453 O O . LEU A 1 303 ? 20.126 -6.448 -9.281 1.00 59.09 303 LEU A O 1
ATOM 2457 N N . PHE A 1 304 ? 22.054 -6.283 -8.147 1.00 62.50 304 PHE A N 1
ATOM 2458 C CA . PHE A 1 304 ? 22.884 -6.814 -9.230 1.00 62.50 304 PHE A CA 1
ATOM 2459 C C . PHE A 1 304 ? 22.851 -8.336 -9.308 1.00 62.50 304 PHE A C 1
ATOM 2461 O O . PHE A 1 304 ? 23.259 -9.025 -8.374 1.00 62.50 304 PHE A O 1
ATOM 2468 N N . ARG A 1 305 ? 22.465 -8.860 -10.475 1.00 65.75 305 ARG A N 1
ATOM 2469 C CA . ARG A 1 305 ? 22.693 -10.270 -10.831 1.00 65.75 305 ARG A CA 1
ATOM 2470 C C . ARG A 1 305 ? 24.063 -10.503 -11.479 1.00 65.75 305 ARG A C 1
ATOM 2472 O O . ARG A 1 305 ? 24.565 -11.622 -11.447 1.00 65.75 305 ARG A O 1
ATOM 2479 N N . SER A 1 306 ? 24.675 -9.457 -12.040 1.00 71.75 306 SER A N 1
ATOM 2480 C CA . SER A 1 306 ? 25.967 -9.504 -12.737 1.00 71.75 306 SER A CA 1
ATOM 2481 C C . SER A 1 306 ? 27.072 -8.792 -11.938 1.00 71.75 306 SER A C 1
ATOM 2483 O O . SER A 1 306 ? 26.904 -7.623 -11.574 1.00 71.75 306 SER A O 1
ATOM 2485 N N . PRO A 1 307 ? 28.233 -9.437 -11.703 1.00 72.06 307 PRO A N 1
ATOM 2486 C CA . PRO A 1 307 ? 29.401 -8.784 -11.106 1.00 72.06 307 PRO A CA 1
ATOM 2487 C C . PRO A 1 307 ? 29.912 -7.581 -11.911 1.00 72.06 307 PRO A C 1
ATOM 2489 O O . PRO A 1 307 ? 30.382 -6.609 -11.321 1.00 72.06 307 PRO A O 1
ATOM 2492 N N . LEU A 1 308 ? 29.788 -7.624 -13.243 1.00 72.56 308 LEU A N 1
ATOM 2493 C CA . LEU A 1 308 ? 30.203 -6.531 -14.124 1.00 72.56 308 LEU A CA 1
ATOM 2494 C C . LEU A 1 308 ? 29.312 -5.296 -13.936 1.00 72.56 308 LEU A C 1
ATOM 2496 O O . LEU A 1 308 ? 29.827 -4.192 -13.780 1.00 72.56 308 LEU A O 1
ATOM 2500 N N . ASP A 1 309 ? 27.990 -5.483 -13.866 1.00 73.19 309 ASP A N 1
ATOM 2501 C CA . ASP A 1 309 ? 27.045 -4.383 -13.620 1.00 73.19 309 ASP A CA 1
ATOM 2502 C C . ASP A 1 309 ? 27.336 -3.716 -12.273 1.00 73.19 309 ASP A C 1
ATOM 2504 O O . ASP A 1 309 ? 27.366 -2.488 -12.168 1.00 73.19 309 ASP A O 1
ATOM 2508 N N . LYS A 1 310 ? 27.620 -4.533 -11.248 1.00 72.88 310 LYS A N 1
ATOM 2509 C CA . LYS A 1 310 ? 28.013 -4.044 -9.925 1.00 72.88 310 LYS A CA 1
ATOM 2510 C C . LYS A 1 310 ? 29.275 -3.186 -10.007 1.00 72.88 310 LYS A C 1
ATOM 2512 O O . LYS A 1 310 ? 29.304 -2.104 -9.429 1.00 72.88 310 LYS A O 1
ATOM 2517 N N . GLN A 1 311 ? 30.305 -3.640 -10.721 1.00 78.12 311 GLN A N 1
ATOM 2518 C CA . GLN A 1 311 ? 31.552 -2.889 -10.874 1.00 78.12 311 GLN A CA 1
ATOM 2519 C C . GLN A 1 311 ? 31.334 -1.554 -11.598 1.00 78.12 311 GLN A C 1
ATOM 2521 O O . GLN A 1 311 ? 31.875 -0.536 -11.171 1.00 78.12 311 GLN A O 1
ATOM 2526 N N . LEU A 1 312 ? 30.528 -1.543 -12.664 1.00 75.25 312 LEU A N 1
ATOM 2527 C CA . LEU A 1 312 ? 30.222 -0.330 -13.424 1.00 75.25 312 LEU A CA 1
ATOM 2528 C C . LEU A 1 312 ? 29.476 0.705 -12.573 1.00 75.25 312 LEU A C 1
ATOM 2530 O O . LEU A 1 312 ? 29.840 1.880 -12.591 1.00 75.25 312 LEU A O 1
ATOM 2534 N N . VAL A 1 313 ? 28.478 0.282 -11.791 1.00 74.06 313 VAL A N 1
ATOM 2535 C CA . VAL A 1 313 ? 27.723 1.201 -10.924 1.00 74.06 313 VAL A CA 1
ATOM 2536 C C . VAL A 1 313 ? 28.555 1.679 -9.734 1.00 74.06 313 VAL A C 1
ATOM 2538 O O . VAL A 1 313 ? 28.499 2.861 -9.408 1.00 74.06 313 VAL A O 1
ATOM 2541 N N . LEU A 1 314 ? 29.365 0.816 -9.112 1.00 74.06 314 LEU A N 1
ATOM 2542 C CA . LEU A 1 314 ? 30.290 1.248 -8.055 1.00 74.06 314 LEU A CA 1
ATOM 2543 C C . LEU A 1 314 ? 31.292 2.277 -8.587 1.00 74.06 314 LEU A C 1
ATOM 2545 O O . LEU A 1 314 ? 31.479 3.322 -7.976 1.00 74.06 314 LEU A O 1
ATOM 2549 N N . LYS A 1 315 ? 31.846 2.044 -9.781 1.00 78.12 315 LYS A N 1
ATOM 2550 C CA . LYS A 1 315 ? 32.722 3.016 -10.440 1.00 78.12 315 LYS A CA 1
ATOM 2551 C C . LYS A 1 315 ? 32.001 4.338 -10.716 1.00 78.12 315 LYS A C 1
ATOM 2553 O O . LYS A 1 315 ? 32.605 5.393 -10.535 1.00 78.12 315 LYS A O 1
ATOM 2558 N N . TRP A 1 316 ? 30.734 4.306 -11.137 1.00 76.12 316 TRP A N 1
ATOM 2559 C CA . TRP A 1 316 ? 29.917 5.516 -11.287 1.00 76.12 316 TRP A CA 1
ATOM 2560 C C . TRP A 1 316 ? 29.751 6.263 -9.954 1.00 76.12 316 TRP A C 1
ATOM 2562 O O . TRP A 1 316 ? 29.996 7.470 -9.923 1.00 76.12 316 TRP A O 1
ATOM 2572 N N . LEU A 1 317 ? 29.398 5.566 -8.868 1.00 71.00 317 LEU A N 1
ATOM 2573 C CA . LEU A 1 317 ? 29.260 6.157 -7.530 1.00 71.00 317 LEU A CA 1
ATOM 2574 C C . LEU A 1 317 ? 30.568 6.814 -7.068 1.00 71.00 317 LEU A C 1
ATOM 2576 O O . LEU A 1 317 ? 30.559 7.965 -6.638 1.00 71.00 317 LEU A O 1
ATOM 2580 N N . ASP A 1 318 ? 31.695 6.118 -7.229 1.00 74.06 318 ASP A N 1
ATOM 2581 C CA . ASP A 1 318 ? 33.013 6.607 -6.817 1.00 74.06 318 ASP A CA 1
ATOM 2582 C C . ASP A 1 318 ? 33.460 7.827 -7.634 1.00 74.06 318 ASP A C 1
ATOM 2584 O O . ASP A 1 318 ? 33.969 8.806 -7.084 1.00 74.06 318 ASP A O 1
ATOM 2588 N N . THR A 1 319 ? 33.250 7.791 -8.954 1.00 66.44 319 THR A N 1
ATOM 2589 C CA . THR A 1 319 ? 33.693 8.852 -9.876 1.00 66.44 319 THR A CA 1
ATOM 2590 C C . THR A 1 319 ? 32.888 10.138 -9.682 1.00 66.44 319 THR A C 1
ATOM 2592 O O . THR A 1 319 ? 33.439 11.233 -9.793 1.00 66.44 319 THR A O 1
ATOM 2595 N N . ASN A 1 320 ? 31.606 10.019 -9.330 1.00 63.91 320 ASN A N 1
ATOM 2596 C CA . ASN A 1 320 ? 30.709 11.158 -9.141 1.00 63.91 320 ASN A CA 1
ATOM 2597 C C . ASN A 1 320 ? 30.664 11.683 -7.701 1.00 63.91 320 ASN A C 1
ATOM 2599 O O . ASN A 1 320 ? 29.868 12.566 -7.398 1.00 63.91 320 ASN A O 1
ATOM 2603 N N . ASN A 1 321 ? 31.562 11.243 -6.812 1.00 62.66 321 ASN A N 1
ATOM 2604 C CA . ASN A 1 321 ? 31.721 11.862 -5.489 1.00 62.66 321 ASN A CA 1
ATOM 2605 C C . ASN A 1 321 ? 32.120 13.350 -5.545 1.00 62.66 321 ASN A C 1
ATOM 2607 O O . ASN A 1 321 ? 32.022 14.037 -4.532 1.00 62.66 321 ASN A O 1
ATOM 2611 N N . LYS A 1 322 ? 32.550 13.845 -6.713 1.00 59.97 322 LYS A N 1
ATOM 2612 C CA . LYS A 1 322 ? 32.909 15.250 -6.956 1.00 59.97 322 LYS A CA 1
ATOM 2613 C C . LYS A 1 322 ? 31.725 16.151 -7.336 1.00 59.97 322 LYS A C 1
ATOM 2615 O O . LYS A 1 322 ? 31.876 17.366 -7.279 1.00 59.97 322 LYS A O 1
ATOM 2620 N N . GLU A 1 323 ? 30.585 15.582 -7.730 1.00 66.31 323 GLU A N 1
ATOM 2621 C CA . GLU A 1 323 ? 29.371 16.347 -8.045 1.00 66.31 323 GLU A CA 1
ATOM 2622 C C . GLU A 1 323 ? 28.734 16.906 -6.769 1.00 66.31 323 GLU A C 1
ATOM 2624 O O . GLU A 1 323 ? 28.669 16.225 -5.738 1.00 66.31 323 GLU A O 1
ATOM 2629 N N . THR A 1 324 ? 28.238 18.140 -6.843 1.00 68.62 324 THR A N 1
ATOM 2630 C CA . THR A 1 324 ? 27.761 18.896 -5.676 1.00 68.62 324 THR A CA 1
ATOM 2631 C C . THR A 1 324 ? 26.330 18.550 -5.258 1.00 68.62 324 THR A C 1
ATOM 2633 O O . THR A 1 324 ? 25.971 18.809 -4.110 1.00 68.62 324 THR A O 1
ATOM 2636 N N . SER A 1 325 ? 25.523 17.930 -6.132 1.00 84.31 325 SER A N 1
ATOM 2637 C CA . SER A 1 325 ? 24.139 17.523 -5.837 1.00 84.31 325 SER A CA 1
ATOM 2638 C C . SER A 1 325 ? 23.827 16.080 -6.256 1.00 84.31 325 SER A C 1
ATOM 2640 O O . SER A 1 325 ? 24.420 15.539 -7.190 1.00 84.31 325 SER A O 1
ATOM 2642 N N . ASP A 1 326 ? 22.869 15.446 -5.568 1.00 84.12 326 ASP A N 1
ATOM 2643 C CA . ASP A 1 326 ? 22.387 14.095 -5.899 1.00 84.12 326 ASP A CA 1
ATOM 2644 C C . ASP A 1 326 ? 21.762 14.023 -7.304 1.00 84.12 326 ASP A C 1
ATOM 2646 O O . ASP A 1 326 ? 21.906 13.018 -8.001 1.00 84.12 326 ASP A O 1
ATOM 2650 N N . GLU A 1 327 ? 21.116 15.102 -7.742 1.00 85.31 327 GLU A N 1
ATOM 2651 C CA . GLU A 1 327 ? 20.530 15.221 -9.077 1.00 85.31 327 GLU A CA 1
ATOM 2652 C C . GLU A 1 327 ? 21.605 15.256 -10.174 1.00 85.31 327 GLU A C 1
ATOM 2654 O O . GLU A 1 327 ? 21.498 14.525 -11.159 1.00 85.31 327 GLU A O 1
ATOM 2659 N N . ALA A 1 328 ? 22.688 16.018 -9.979 1.00 84.00 328 ALA A N 1
ATOM 2660 C CA . ALA A 1 328 ? 23.793 16.076 -10.936 1.00 84.00 328 ALA A CA 1
ATOM 2661 C C . ALA A 1 328 ? 24.481 14.709 -11.094 1.00 84.00 328 ALA A C 1
ATOM 2663 O O . ALA A 1 328 ? 24.721 14.262 -12.218 1.00 84.00 328 ALA A O 1
ATOM 2664 N N . LYS A 1 329 ? 24.696 13.988 -9.981 1.00 83.12 329 LYS A N 1
ATOM 2665 C CA . LYS A 1 329 ? 25.213 12.603 -9.989 1.00 83.12 329 LYS A CA 1
ATOM 2666 C C . LYS A 1 329 ? 24.331 11.673 -10.814 1.00 83.12 329 LYS A C 1
ATOM 2668 O O . LYS A 1 329 ? 24.829 10.852 -11.588 1.00 83.12 329 LYS A O 1
ATOM 2673 N N . LEU A 1 330 ? 23.017 11.780 -10.620 1.00 84.44 330 LEU A N 1
ATOM 2674 C CA . LEU A 1 330 ? 22.030 10.955 -11.303 1.00 84.44 330 LEU A CA 1
ATOM 2675 C C . LEU A 1 330 ? 22.034 11.231 -12.814 1.00 84.44 330 LEU A C 1
ATOM 2677 O O . LEU A 1 330 ? 22.137 10.290 -13.601 1.00 84.44 330 LEU A O 1
ATOM 2681 N N . ILE A 1 331 ? 21.993 12.506 -13.214 1.00 85.50 331 ILE A N 1
ATOM 2682 C CA . ILE A 1 331 ? 22.022 12.936 -14.620 1.00 85.50 331 ILE A CA 1
ATOM 2683 C C . ILE A 1 331 ? 23.313 12.484 -15.313 1.00 85.50 331 ILE A C 1
ATOM 2685 O O . ILE A 1 331 ? 23.250 11.920 -16.412 1.00 85.50 331 ILE A O 1
ATOM 2689 N N . SER A 1 332 ? 24.475 12.685 -14.680 1.00 82.19 332 SER A N 1
ATOM 2690 C CA . SER A 1 332 ? 25.763 12.280 -15.257 1.00 82.19 332 SER A CA 1
ATOM 2691 C C . SER A 1 332 ? 25.823 10.764 -15.468 1.00 82.19 332 SER A C 1
ATOM 2693 O O . SER A 1 332 ? 26.237 10.295 -16.530 1.00 82.19 332 SER A O 1
ATOM 2695 N N . GLY A 1 333 ? 25.324 9.988 -14.499 1.00 82.94 333 GLY A N 1
ATOM 2696 C CA . GLY A 1 333 ? 25.256 8.534 -14.589 1.00 82.94 333 GLY A CA 1
ATOM 2697 C C . GLY A 1 333 ? 24.401 8.059 -15.742 1.00 82.94 333 GLY A C 1
ATOM 2698 O O . GLY A 1 333 ? 24.871 7.316 -16.600 1.00 82.94 333 GLY A O 1
ATOM 2699 N N . ILE A 1 334 ? 23.153 8.514 -15.785 1.00 86.31 334 ILE A N 1
ATOM 2700 C CA . ILE A 1 334 ? 22.208 8.108 -16.825 1.00 86.31 334 ILE A CA 1
ATOM 2701 C C . ILE A 1 334 ? 22.751 8.426 -18.210 1.00 86.31 334 ILE A C 1
ATOM 2703 O O . ILE A 1 334 ? 22.616 7.585 -19.091 1.00 86.31 334 ILE A O 1
ATOM 2707 N N . SER A 1 335 ? 23.378 9.590 -18.392 1.00 84.44 335 SER A N 1
ATOM 2708 C CA . SER A 1 335 ? 23.919 10.006 -19.689 1.00 84.44 335 SER A CA 1
ATOM 2709 C C . SER A 1 335 ? 24.974 9.016 -20.192 1.00 84.44 335 SER A C 1
ATOM 2711 O O . SER A 1 335 ? 24.836 8.477 -21.286 1.00 84.44 335 SER A O 1
ATOM 2713 N N . VAL A 1 336 ? 25.950 8.657 -19.349 1.00 83.81 336 VAL A N 1
ATOM 2714 C CA . VAL A 1 336 ? 27.009 7.695 -19.709 1.00 83.81 336 VAL A CA 1
ATOM 2715 C C . VAL A 1 336 ? 26.435 6.327 -20.088 1.00 83.81 336 VAL A C 1
ATOM 2717 O O . VAL A 1 336 ? 26.833 5.737 -21.091 1.00 83.81 336 VAL A O 1
ATOM 2720 N N . PHE A 1 337 ? 25.494 5.796 -19.302 1.00 86.00 337 PHE A N 1
ATOM 2721 C CA . PHE A 1 337 ? 24.896 4.497 -19.621 1.00 86.00 337 PHE A CA 1
ATOM 2722 C C . PHE A 1 337 ? 23.930 4.577 -20.811 1.00 86.00 337 PHE A C 1
ATOM 2724 O O . PHE A 1 337 ? 23.797 3.602 -21.546 1.00 86.00 337 PHE A O 1
ATOM 2731 N N . ALA A 1 338 ? 23.272 5.712 -21.047 1.00 86.12 338 ALA A N 1
ATOM 2732 C CA . ALA A 1 338 ? 22.434 5.901 -22.226 1.00 86.12 338 ALA A CA 1
ATOM 2733 C C . ALA A 1 338 ? 23.278 5.898 -23.507 1.00 86.12 338 ALA A C 1
ATOM 2735 O O . ALA A 1 338 ? 22.891 5.243 -24.475 1.00 86.12 338 ALA A O 1
ATOM 2736 N N . ASP A 1 339 ? 24.451 6.536 -23.487 1.00 84.00 339 ASP A N 1
ATOM 2737 C CA . ASP A 1 339 ? 25.392 6.531 -24.609 1.00 84.00 339 ASP A CA 1
ATOM 2738 C C . ASP A 1 339 ? 25.893 5.112 -24.910 1.00 84.00 339 ASP A C 1
ATOM 2740 O O . ASP A 1 339 ? 25.865 4.666 -26.056 1.00 84.00 339 ASP A O 1
ATOM 2744 N N . ILE A 1 340 ? 26.279 4.353 -23.878 1.00 81.31 340 ILE A N 1
ATOM 2745 C CA . ILE A 1 340 ? 26.719 2.956 -24.038 1.00 81.31 340 ILE A CA 1
ATOM 2746 C C . ILE A 1 340 ? 25.602 2.085 -24.629 1.00 81.31 340 ILE A C 1
ATOM 2748 O O . ILE A 1 340 ? 25.868 1.224 -25.473 1.00 81.31 340 ILE A O 1
ATOM 2752 N N . ASP A 1 341 ? 24.353 2.299 -24.212 1.00 83.25 341 ASP A N 1
ATOM 2753 C CA . ASP A 1 341 ? 23.221 1.552 -24.752 1.00 83.25 341 ASP A CA 1
ATOM 2754 C C . ASP A 1 341 ? 22.922 1.917 -26.203 1.00 83.25 341 ASP A C 1
ATOM 2756 O O . ASP A 1 341 ? 22.611 1.041 -27.010 1.00 83.25 341 ASP A O 1
ATOM 2760 N N . ALA A 1 342 ? 23.047 3.202 -26.547 1.00 83.69 342 ALA A N 1
ATOM 2761 C CA . ALA A 1 342 ? 22.853 3.692 -27.904 1.00 83.69 342 ALA A CA 1
ATOM 2762 C C . ALA A 1 342 ? 23.847 3.061 -28.895 1.00 83.69 342 ALA A C 1
ATOM 2764 O O . ALA A 1 342 ? 23.517 2.895 -30.068 1.00 83.69 342 ALA A O 1
ATOM 2765 N N . LEU A 1 343 ? 25.020 2.626 -28.419 1.00 83.38 343 LEU A N 1
ATOM 2766 C CA . LEU A 1 343 ? 26.004 1.868 -29.201 1.00 83.38 343 LEU A CA 1
ATOM 2767 C C . LEU A 1 343 ? 25.606 0.399 -29.451 1.00 83.38 343 LEU A C 1
ATOM 2769 O O . LEU A 1 343 ? 26.381 -0.356 -30.034 1.00 83.38 343 LEU A O 1
ATOM 2773 N N . GLY A 1 344 ? 24.419 -0.034 -29.018 1.00 75.81 344 GLY A N 1
ATOM 2774 C CA . GLY A 1 344 ? 23.935 -1.407 -29.189 1.00 75.81 344 GLY A CA 1
ATOM 2775 C C . GLY A 1 344 ? 24.485 -2.389 -28.155 1.00 75.81 344 GLY A C 1
ATOM 2776 O O . GLY A 1 344 ? 24.250 -3.595 -28.262 1.00 75.81 344 GLY A O 1
ATOM 2777 N N . THR A 1 345 ? 25.190 -1.894 -27.135 1.00 76.50 345 THR A N 1
ATOM 2778 C CA . THR A 1 345 ? 25.625 -2.720 -26.007 1.00 76.50 345 THR A CA 1
ATOM 2779 C C . THR A 1 345 ? 24.401 -3.089 -25.180 1.00 76.50 345 THR A C 1
ATOM 2781 O O . THR A 1 345 ? 23.679 -2.211 -24.713 1.00 76.50 345 THR A O 1
ATOM 2784 N N . GLN A 1 346 ? 24.154 -4.382 -24.967 1.00 70.31 346 GLN A N 1
ATOM 2785 C CA . GLN A 1 346 ? 23.020 -4.825 -24.160 1.00 70.31 346 GLN A CA 1
ATOM 2786 C C . GLN A 1 346 ? 23.278 -4.534 -22.676 1.00 70.31 346 GLN A C 1
ATOM 2788 O O . GLN A 1 346 ? 23.797 -5.371 -21.940 1.00 70.31 346 GLN A O 1
ATOM 2793 N N . ILE A 1 347 ? 22.905 -3.333 -22.234 1.00 80.56 347 ILE A N 1
ATOM 2794 C CA . ILE A 1 347 ? 22.960 -2.958 -20.824 1.00 80.56 347 ILE A CA 1
ATOM 2795 C C . ILE A 1 347 ? 21.884 -3.723 -20.064 1.00 80.56 347 ILE A C 1
ATOM 2797 O O . ILE A 1 347 ? 20.707 -3.729 -20.440 1.00 80.56 347 ILE A O 1
ATOM 2801 N N . SER A 1 348 ? 22.299 -4.357 -18.972 1.00 85.56 348 SER A N 1
ATOM 2802 C CA . SER A 1 348 ? 21.402 -5.045 -18.055 1.00 85.56 348 SER A CA 1
ATOM 2803 C C . SER A 1 348 ? 20.329 -4.107 -17.512 1.00 85.56 348 SER A C 1
ATOM 2805 O O . SER A 1 348 ? 20.598 -2.973 -17.108 1.00 85.56 348 SER A O 1
ATOM 2807 N N . ILE A 1 349 ? 19.096 -4.607 -17.435 1.00 87.56 349 ILE A N 1
ATOM 2808 C CA . ILE A 1 349 ? 17.974 -3.856 -16.866 1.00 87.56 349 ILE A CA 1
ATOM 2809 C C . ILE A 1 349 ? 18.207 -3.485 -15.394 1.00 87.56 349 ILE A C 1
ATOM 2811 O O . ILE A 1 349 ? 17.650 -2.497 -14.916 1.00 87.56 349 ILE A O 1
ATOM 2815 N N . ASP A 1 350 ? 19.062 -4.235 -14.689 1.00 85.69 350 ASP A N 1
ATOM 2816 C CA . ASP A 1 350 ? 19.407 -3.977 -13.291 1.00 85.69 350 ASP A CA 1
ATOM 2817 C C . ASP A 1 350 ? 20.103 -2.621 -13.114 1.00 85.69 350 ASP A C 1
ATOM 2819 O O . ASP A 1 350 ? 19.878 -1.963 -12.104 1.00 85.69 350 ASP A O 1
ATOM 2823 N N . ILE A 1 351 ? 20.854 -2.140 -14.110 1.00 86.06 351 ILE A N 1
ATOM 2824 C CA . ILE A 1 351 ? 21.469 -0.804 -14.073 1.00 86.06 351 ILE A CA 1
ATOM 2825 C C . ILE A 1 351 ? 20.388 0.286 -14.055 1.00 86.06 351 ILE A C 1
ATOM 2827 O O . ILE A 1 351 ? 20.439 1.204 -13.239 1.00 86.06 351 ILE A O 1
ATOM 2831 N N . TRP A 1 352 ? 19.344 0.154 -14.877 1.00 90.31 352 TRP A N 1
ATOM 2832 C CA . TRP A 1 352 ? 18.226 1.105 -14.882 1.00 90.31 352 TRP A CA 1
ATOM 2833 C C . TRP A 1 352 ? 17.415 1.053 -13.586 1.00 90.31 352 TRP A C 1
ATOM 2835 O O . TRP A 1 352 ? 16.988 2.094 -13.086 1.00 90.31 352 TRP A O 1
ATOM 2845 N N . ARG A 1 353 ? 17.258 -0.139 -12.993 1.00 90.50 353 ARG A N 1
ATOM 2846 C CA . ARG A 1 353 ? 16.638 -0.306 -11.669 1.00 90.50 353 ARG A CA 1
ATOM 2847 C C . ARG A 1 353 ? 17.394 0.468 -10.586 1.00 90.50 353 ARG A C 1
ATOM 2849 O O . ARG A 1 353 ? 16.748 1.060 -9.727 1.00 90.50 353 ARG A O 1
ATOM 2856 N N . GLN A 1 354 ? 18.726 0.522 -10.651 1.00 85.44 354 GLN A N 1
ATOM 2857 C CA . GLN A 1 354 ? 19.534 1.293 -9.697 1.00 85.44 354 GLN A CA 1
ATOM 2858 C C . GLN A 1 354 ? 19.281 2.786 -9.782 1.00 85.44 354 GLN A C 1
ATOM 2860 O O . GLN A 1 354 ? 19.057 3.411 -8.753 1.00 85.44 354 GLN A O 1
ATOM 2865 N N . PHE A 1 355 ? 19.282 3.361 -10.986 1.00 88.69 355 PHE A N 1
ATOM 2866 C CA . PHE A 1 355 ? 19.011 4.791 -11.142 1.00 88.69 355 PHE A CA 1
ATOM 2867 C C . PHE A 1 355 ? 17.629 5.164 -10.610 1.00 88.69 355 PHE A C 1
ATOM 2869 O O . PHE A 1 355 ? 17.472 6.198 -9.967 1.00 88.69 355 PHE A O 1
ATOM 2876 N N . ILE A 1 356 ? 16.644 4.287 -10.810 1.00 91.75 356 ILE A N 1
ATOM 2877 C CA . ILE A 1 356 ? 15.302 4.461 -10.257 1.00 91.75 356 ILE A CA 1
ATOM 2878 C C . ILE A 1 356 ? 15.323 4.403 -8.725 1.00 91.75 356 ILE A C 1
ATOM 2880 O O . ILE A 1 356 ? 14.780 5.295 -8.084 1.00 91.75 356 ILE A O 1
ATOM 2884 N N . VAL A 1 357 ? 15.956 3.392 -8.123 1.00 87.81 357 VAL A N 1
ATOM 2885 C CA . VAL A 1 357 ? 16.036 3.272 -6.654 1.00 87.81 357 VAL A CA 1
ATOM 2886 C C . VAL A 1 357 ? 16.813 4.430 -6.040 1.00 87.81 357 VAL A C 1
ATOM 2888 O O . VAL A 1 357 ? 16.384 4.963 -5.022 1.00 87.81 357 VAL A O 1
ATOM 2891 N N . TYR A 1 358 ? 17.904 4.862 -6.673 1.00 85.62 358 TYR A N 1
ATOM 2892 C CA . TYR A 1 358 ? 18.668 6.029 -6.250 1.00 85.62 358 TYR A CA 1
ATOM 2893 C C . TYR A 1 358 ? 17.796 7.284 -6.262 1.00 85.62 358 TYR A C 1
ATOM 2895 O O . TYR A 1 358 ? 17.687 7.941 -5.231 1.00 85.62 358 TYR A O 1
ATOM 2903 N N . ALA A 1 359 ? 17.115 7.567 -7.379 1.00 89.31 359 ALA A N 1
ATOM 2904 C CA . ALA A 1 359 ? 16.219 8.715 -7.495 1.00 89.31 359 ALA A CA 1
ATOM 2905 C C . ALA A 1 359 ? 15.150 8.702 -6.394 1.00 89.31 359 ALA A C 1
ATOM 2907 O O . ALA A 1 359 ? 15.020 9.659 -5.638 1.00 89.31 359 ALA A O 1
ATOM 2908 N N . LEU A 1 360 ? 14.471 7.565 -6.228 1.00 87.44 360 LEU A N 1
ATOM 2909 C CA . LEU A 1 360 ? 13.450 7.377 -5.201 1.00 87.44 360 LEU A CA 1
ATOM 2910 C C . LEU A 1 360 ? 13.995 7.555 -3.776 1.00 87.44 360 LEU A C 1
ATOM 2912 O O . LEU A 1 360 ? 13.315 8.138 -2.939 1.00 87.44 360 LEU A O 1
ATOM 2916 N N . SER A 1 361 ? 15.221 7.096 -3.505 1.00 83.38 361 SER A N 1
ATOM 2917 C CA . SER A 1 361 ? 15.873 7.250 -2.194 1.00 83.38 361 SER A CA 1
ATOM 2918 C C . SER A 1 361 ? 16.253 8.683 -1.844 1.00 83.38 361 SER A C 1
ATOM 2920 O O . SER A 1 361 ? 16.500 8.991 -0.680 1.00 83.38 361 SER A O 1
ATOM 2922 N N . LYS A 1 362 ? 16.308 9.548 -2.856 1.00 84.94 362 LYS A N 1
ATOM 2923 C CA . LYS A 1 362 ? 16.632 10.969 -2.749 1.00 84.94 362 LYS A CA 1
ATOM 2924 C C . LYS A 1 362 ? 15.415 11.862 -2.965 1.00 84.94 362 LYS A C 1
ATOM 2926 O O . LYS A 1 362 ? 15.583 13.065 -3.110 1.00 84.94 362 LYS A O 1
ATOM 2931 N N . GLU A 1 363 ? 14.219 11.269 -3.018 1.00 85.50 363 GLU A N 1
ATOM 2932 C CA . GLU A 1 363 ? 12.965 11.970 -3.316 1.00 85.50 363 GLU A CA 1
ATOM 2933 C C . GLU A 1 363 ? 13.012 12.735 -4.655 1.00 85.50 363 GLU A C 1
ATOM 2935 O O . GLU A 1 363 ? 12.315 13.725 -4.860 1.00 85.50 363 GLU A O 1
ATOM 2940 N N . LEU A 1 364 ? 13.832 12.254 -5.595 1.00 87.75 364 LEU A N 1
ATOM 2941 C CA . LEU A 1 364 ? 13.958 12.794 -6.943 1.00 87.75 364 LEU A CA 1
ATOM 2942 C C . LEU A 1 364 ? 12.964 12.119 -7.891 1.00 87.75 364 LEU A C 1
ATOM 2944 O O . LEU A 1 364 ? 12.578 10.956 -7.727 1.00 87.75 364 LEU A O 1
ATOM 2948 N N . GLN A 1 365 ? 12.600 12.840 -8.949 1.00 88.12 365 GLN A N 1
ATOM 2949 C CA . GLN A 1 365 ? 11.778 12.308 -10.026 1.00 88.12 365 GLN A CA 1
ATOM 2950 C C . GLN A 1 365 ? 12.462 11.105 -10.686 1.00 88.12 365 GLN A C 1
ATOM 2952 O O . GLN A 1 365 ? 13.662 11.121 -10.969 1.00 88.12 365 GLN A O 1
ATOM 2957 N N . ILE A 1 366 ? 11.682 10.060 -10.986 1.00 90.94 366 ILE A N 1
ATOM 2958 C CA . ILE A 1 366 ? 12.203 8.926 -11.747 1.00 90.94 366 ILE A CA 1
ATOM 2959 C C . ILE A 1 366 ? 12.714 9.421 -13.112 1.00 90.94 366 ILE A C 1
ATOM 2961 O O . ILE A 1 366 ? 11.933 10.041 -13.844 1.00 90.94 366 ILE A O 1
ATOM 2965 N N . PRO A 1 367 ? 13.955 9.081 -13.505 1.00 93.12 367 PRO A N 1
ATOM 2966 C CA . PRO A 1 367 ? 14.504 9.523 -14.776 1.00 93.12 367 PRO A CA 1
ATOM 2967 C C . PRO A 1 367 ? 13.802 8.914 -15.987 1.00 93.12 367 PRO A C 1
ATOM 2969 O O . PRO A 1 367 ? 13.595 7.699 -16.054 1.00 93.12 367 PRO A O 1
ATOM 2972 N N . ASP A 1 368 ? 13.510 9.746 -16.988 1.00 93.75 368 ASP A N 1
ATOM 2973 C CA . ASP A 1 368 ? 12.718 9.346 -18.157 1.00 93.75 368 ASP A CA 1
ATOM 2974 C C . ASP A 1 368 ? 13.339 8.204 -18.954 1.00 93.75 368 ASP A C 1
ATOM 2976 O O . ASP A 1 368 ? 12.648 7.254 -19.328 1.00 93.75 368 ASP A O 1
ATOM 2980 N N . TYR A 1 369 ? 14.651 8.270 -19.188 1.00 92.62 369 TYR A N 1
ATOM 2981 C CA . TYR A 1 369 ? 15.351 7.246 -19.955 1.00 92.62 369 TYR A CA 1
ATOM 2982 C C . TYR A 1 369 ? 15.332 5.896 -19.221 1.00 92.62 369 TYR A C 1
ATOM 2984 O O . TYR A 1 369 ? 14.987 4.872 -19.812 1.00 92.62 369 TYR A O 1
ATOM 2992 N N . ALA A 1 370 ? 15.600 5.894 -17.910 1.00 93.56 370 ALA A N 1
ATOM 2993 C CA . ALA A 1 370 ? 15.533 4.688 -17.084 1.00 93.56 370 ALA A CA 1
ATOM 2994 C C . ALA A 1 370 ? 14.109 4.106 -17.042 1.00 93.56 370 ALA A C 1
ATOM 2996 O O . ALA A 1 370 ? 13.928 2.898 -17.208 1.00 93.56 370 ALA A O 1
ATOM 2997 N N . ALA A 1 371 ? 13.089 4.959 -16.898 1.00 95.25 371 ALA A N 1
ATOM 2998 C CA . ALA A 1 371 ? 11.688 4.550 -16.935 1.00 95.25 371 ALA A CA 1
ATOM 2999 C C . ALA A 1 371 ? 11.297 3.945 -18.290 1.00 95.25 371 ALA A C 1
ATOM 3001 O O . ALA A 1 371 ? 10.691 2.874 -18.339 1.00 95.25 371 ALA A O 1
ATOM 3002 N N . TYR A 1 372 ? 11.684 4.581 -19.398 1.00 95.69 372 TYR A N 1
ATOM 3003 C CA . TYR A 1 372 ? 11.443 4.072 -20.748 1.00 95.69 372 TYR A CA 1
ATOM 3004 C C . TYR A 1 372 ? 12.062 2.683 -20.941 1.00 95.69 372 TYR A C 1
ATOM 3006 O O . TYR A 1 372 ? 11.393 1.760 -21.418 1.00 95.69 372 TYR A O 1
ATOM 3014 N N . ARG A 1 373 ? 13.320 2.506 -20.519 1.00 93.75 373 ARG A N 1
ATOM 3015 C CA . ARG A 1 373 ? 14.021 1.218 -20.582 1.00 93.75 373 ARG A CA 1
ATOM 3016 C C . ARG A 1 373 ? 13.338 0.159 -19.739 1.00 93.75 373 ARG A C 1
ATOM 3018 O O . ARG A 1 373 ? 13.113 -0.945 -20.238 1.00 93.75 373 ARG A O 1
ATOM 3025 N N . LEU A 1 374 ? 12.920 0.513 -18.525 1.00 94.56 374 LEU A N 1
ATOM 3026 C CA . LEU A 1 374 ? 12.178 -0.386 -17.655 1.00 94.56 374 LEU A CA 1
ATOM 3027 C C . LEU A 1 374 ? 10.863 -0.832 -18.295 1.00 94.56 374 LEU A C 1
ATOM 3029 O O . LEU A 1 374 ? 10.633 -2.032 -18.420 1.00 94.56 374 LEU A O 1
ATOM 3033 N N . LEU A 1 375 ? 10.050 0.099 -18.803 1.00 95.88 375 LEU A N 1
ATOM 3034 C CA . LEU A 1 375 ? 8.790 -0.223 -19.481 1.00 95.88 375 LEU A CA 1
ATOM 3035 C C . LEU A 1 375 ? 8.988 -1.111 -20.716 1.00 95.88 375 LEU A C 1
ATOM 3037 O O . LEU A 1 375 ? 8.156 -1.977 -21.000 1.00 95.88 375 LEU A O 1
ATOM 3041 N N . LYS A 1 376 ? 10.081 -0.909 -21.457 1.00 93.44 376 LYS A N 1
ATOM 3042 C CA . LYS A 1 376 ? 10.376 -1.644 -22.691 1.00 93.44 376 LYS A CA 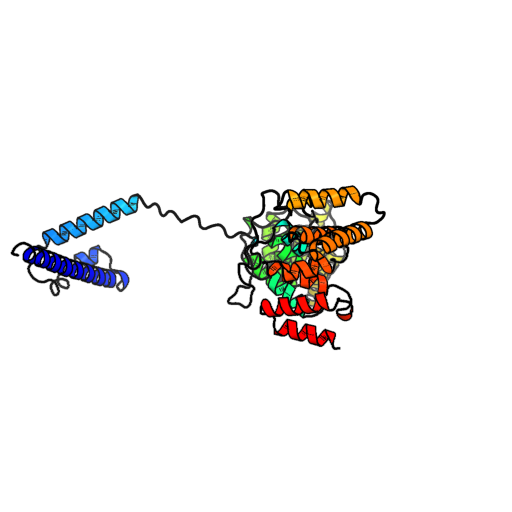1
ATOM 3043 C C . LYS A 1 376 ? 10.921 -3.049 -22.440 1.00 93.44 376 LYS A C 1
ATOM 3045 O O . LYS A 1 376 ? 10.542 -3.972 -23.160 1.00 93.44 376 LYS A O 1
ATOM 3050 N N . GLN A 1 377 ? 11.800 -3.212 -21.454 1.00 91.12 377 GLN A N 1
ATOM 3051 C CA . GLN A 1 377 ? 12.622 -4.419 -21.304 1.00 91.12 377 GLN A CA 1
ATOM 3052 C C . GLN A 1 377 ? 12.220 -5.309 -20.131 1.00 91.12 377 GLN A C 1
ATOM 3054 O O . GLN A 1 377 ? 12.497 -6.504 -20.186 1.00 91.12 377 GLN A O 1
ATOM 3059 N N . THR A 1 378 ? 11.556 -4.784 -19.091 1.00 90.69 378 THR A N 1
ATOM 3060 C CA . THR A 1 378 ? 11.212 -5.634 -17.945 1.00 90.69 378 THR A CA 1
ATOM 3061 C C . THR A 1 378 ? 10.226 -6.737 -18.351 1.00 90.69 378 THR A C 1
ATOM 3063 O O . THR A 1 378 ? 9.241 -6.453 -19.047 1.00 90.69 378 THR A O 1
ATOM 3066 N N . PRO A 1 379 ? 10.445 -7.990 -17.921 1.00 89.38 379 PRO A N 1
ATOM 3067 C CA . PRO A 1 379 ? 9.479 -9.078 -18.075 1.00 89.38 379 PRO A CA 1
ATOM 3068 C C . PRO A 1 379 ? 8.298 -8.951 -17.096 1.00 89.38 379 PRO A C 1
ATOM 3070 O O . PRO A 1 379 ? 7.252 -9.563 -17.312 1.00 89.38 379 PRO A O 1
ATOM 3073 N N . SER A 1 380 ? 8.439 -8.142 -16.040 1.00 94.56 380 SER A N 1
ATOM 3074 C CA . SER A 1 380 ? 7.475 -8.020 -14.947 1.00 94.56 380 SER A CA 1
ATOM 3075 C C . SER A 1 380 ? 6.397 -6.978 -15.241 1.00 94.56 380 SER A C 1
ATOM 3077 O O . SER A 1 380 ? 6.656 -5.775 -15.310 1.00 94.56 380 SER A O 1
ATOM 3079 N N . ASN A 1 381 ? 5.146 -7.422 -15.363 1.00 94.62 381 ASN A N 1
ATOM 3080 C CA . ASN A 1 381 ? 4.014 -6.503 -15.500 1.00 94.62 381 ASN A CA 1
ATOM 3081 C C . ASN A 1 381 ? 3.808 -5.659 -14.231 1.00 94.62 381 ASN A C 1
ATOM 3083 O O . ASN A 1 381 ? 3.384 -4.512 -14.334 1.00 94.62 381 ASN A O 1
ATOM 3087 N N . GLY A 1 382 ? 4.143 -6.192 -13.052 1.00 95.25 382 GLY A N 1
ATOM 3088 C CA . GLY A 1 382 ? 4.079 -5.442 -11.799 1.00 95.25 382 GLY A CA 1
ATOM 3089 C C . GLY A 1 382 ? 5.048 -4.257 -11.782 1.00 95.25 382 GLY A C 1
ATOM 3090 O O . GLY A 1 382 ? 4.649 -3.147 -11.433 1.00 95.25 382 GLY A O 1
ATOM 3091 N N . GLU A 1 383 ? 6.287 -4.452 -12.253 1.00 95.19 383 GLU A N 1
ATOM 3092 C CA . GLU A 1 383 ? 7.254 -3.354 -12.413 1.00 95.19 383 GLU A CA 1
ATOM 3093 C C . GLU A 1 383 ? 6.768 -2.314 -13.422 1.00 95.19 383 GLU A C 1
ATOM 3095 O O . GLU A 1 383 ? 6.899 -1.118 -13.164 1.00 95.19 383 GLU A O 1
ATOM 3100 N N . ARG A 1 384 ? 6.153 -2.731 -14.540 1.00 95.81 384 ARG A N 1
ATOM 3101 C CA . ARG A 1 384 ? 5.595 -1.776 -15.514 1.00 95.81 384 ARG A CA 1
ATOM 3102 C C . ARG A 1 384 ? 4.494 -0.922 -14.901 1.00 95.81 384 ARG A C 1
ATOM 3104 O O . ARG A 1 384 ? 4.514 0.292 -15.076 1.00 95.81 384 ARG A O 1
ATOM 3111 N N . ILE A 1 385 ? 3.555 -1.543 -14.183 1.00 95.56 385 ILE A N 1
ATOM 3112 C CA . ILE A 1 385 ? 2.448 -0.834 -13.527 1.00 95.56 385 ILE A CA 1
ATOM 3113 C C . ILE A 1 385 ? 2.992 0.173 -12.513 1.00 95.56 385 ILE A C 1
ATOM 3115 O O . ILE A 1 385 ? 2.615 1.338 -12.572 1.00 95.56 385 ILE A O 1
ATOM 3119 N N . LEU A 1 386 ? 3.912 -0.237 -11.635 1.00 94.88 386 LEU A N 1
ATOM 3120 C CA . LEU A 1 386 ? 4.523 0.671 -10.661 1.00 94.88 386 LEU A CA 1
ATOM 3121 C C . LEU A 1 386 ? 5.266 1.827 -11.327 1.00 94.88 386 LEU A C 1
ATOM 3123 O O . LEU A 1 386 ? 5.105 2.972 -10.923 1.00 94.88 386 LEU A O 1
ATOM 3127 N N . THR A 1 387 ? 6.025 1.547 -12.384 1.00 94.94 387 THR A N 1
ATOM 3128 C CA . THR A 1 387 ? 6.717 2.588 -13.156 1.00 94.94 387 THR A CA 1
ATOM 3129 C C . THR A 1 387 ? 5.730 3.596 -13.744 1.00 94.94 387 THR A C 1
ATOM 3131 O O . THR A 1 387 ? 5.943 4.798 -13.631 1.00 94.94 387 THR A O 1
ATOM 3134 N N . ILE A 1 388 ? 4.621 3.123 -14.324 1.00 94.69 388 ILE A N 1
ATOM 3135 C CA . ILE A 1 388 ? 3.548 3.986 -14.838 1.00 94.69 388 ILE A CA 1
ATOM 3136 C C . ILE A 1 388 ? 2.944 4.832 -13.715 1.00 94.69 388 ILE A C 1
ATOM 3138 O O . ILE A 1 388 ? 2.761 6.028 -13.908 1.00 94.69 388 ILE A O 1
ATOM 3142 N N . LEU A 1 389 ? 2.660 4.242 -12.548 1.00 93.62 389 LEU A N 1
ATOM 3143 C CA . LEU A 1 389 ? 2.118 4.965 -11.392 1.00 93.62 389 LEU A CA 1
ATOM 3144 C C . LEU A 1 389 ? 3.040 6.110 -10.952 1.00 93.62 389 LEU A C 1
ATOM 3146 O O . LEU A 1 389 ? 2.550 7.206 -10.699 1.00 93.62 389 LEU A O 1
ATOM 3150 N N . HIS A 1 390 ? 4.353 5.873 -10.922 1.00 92.12 390 HIS A N 1
ATOM 3151 C CA . HIS A 1 390 ? 5.359 6.893 -10.612 1.00 92.12 390 HIS A CA 1
ATOM 3152 C C . HIS A 1 390 ? 5.464 7.985 -11.683 1.00 92.12 390 HIS A C 1
ATOM 3154 O O . HIS A 1 390 ? 5.570 9.161 -11.351 1.00 92.12 390 HIS A O 1
ATOM 3160 N N . ILE A 1 391 ? 5.388 7.639 -12.974 1.00 92.19 391 ILE A N 1
ATOM 3161 C CA . ILE A 1 391 ? 5.363 8.652 -14.044 1.00 92.19 391 ILE A CA 1
ATOM 3162 C C . ILE A 1 391 ? 4.091 9.510 -13.949 1.00 92.19 391 ILE A C 1
ATOM 3164 O O . ILE A 1 391 ? 4.152 10.718 -14.147 1.00 92.19 391 ILE A O 1
ATOM 3168 N N . LEU A 1 392 ? 2.947 8.905 -13.619 1.00 90.19 392 LEU A N 1
ATOM 3169 C CA . LEU A 1 392 ? 1.660 9.594 -13.470 1.00 90.19 392 LEU A CA 1
ATOM 3170 C C . LEU A 1 392 ? 1.518 10.399 -12.168 1.00 90.19 392 LEU A C 1
ATOM 3172 O O . LEU A 1 392 ? 0.469 11.002 -11.953 1.00 90.19 392 LEU A O 1
ATOM 3176 N N . ASP A 1 393 ? 2.503 10.383 -11.269 1.00 87.69 393 ASP A N 1
ATOM 3177 C CA . ASP A 1 393 ? 2.520 11.272 -10.094 1.00 87.69 393 ASP A CA 1
ATOM 3178 C C . ASP A 1 393 ? 3.130 12.646 -10.391 1.00 87.69 393 ASP A C 1
ATOM 3180 O O . ASP A 1 393 ? 3.030 13.565 -9.577 1.00 87.69 393 ASP A O 1
ATOM 3184 N N . ARG A 1 394 ? 3.706 12.808 -11.586 1.00 81.62 394 ARG A N 1
ATOM 3185 C CA . ARG A 1 394 ? 4.113 14.111 -12.116 1.00 81.62 394 ARG A CA 1
ATOM 3186 C C . ARG A 1 394 ? 2.895 15.017 -12.259 1.00 81.62 394 ARG A C 1
ATOM 3188 O O . ARG A 1 394 ? 1.804 14.544 -12.570 1.00 81.62 394 ARG A O 1
ATOM 3195 N N . GLU A 1 395 ? 3.107 16.312 -12.048 1.00 66.19 395 GLU A N 1
ATOM 3196 C CA . GLU A 1 395 ? 2.021 17.293 -11.938 1.00 66.19 395 GLU A CA 1
ATOM 3197 C C . GLU A 1 395 ? 1.171 17.406 -13.207 1.00 66.19 395 GLU A C 1
ATOM 3199 O O . GLU A 1 395 ? -0.039 17.587 -13.105 1.00 66.19 395 GLU A O 1
ATOM 3204 N N . ASP A 1 396 ? 1.773 17.234 -14.388 1.00 82.31 396 ASP A N 1
ATOM 3205 C CA . ASP A 1 396 ? 1.066 17.375 -15.658 1.00 82.31 396 ASP A CA 1
ATOM 3206 C C . ASP A 1 396 ? 1.455 16.278 -16.661 1.00 82.31 396 ASP A C 1
ATOM 3208 O O . ASP A 1 396 ? 2.624 16.120 -17.034 1.00 82.31 396 ASP A O 1
ATOM 3212 N N . ILE A 1 397 ? 0.446 15.541 -17.142 1.00 84.69 397 ILE A N 1
ATOM 3213 C CA . ILE A 1 397 ? 0.593 14.523 -18.188 1.00 84.69 397 ILE A CA 1
ATOM 3214 C C . ILE A 1 397 ? 1.224 15.127 -19.440 1.00 84.69 397 ILE A C 1
ATOM 3216 O O . ILE A 1 397 ? 1.977 14.410 -20.093 1.00 84.69 397 ILE A O 1
ATOM 3220 N N . GLN A 1 398 ? 0.983 16.404 -19.760 1.00 85.75 398 GLN A N 1
ATOM 3221 C CA . GLN A 1 398 ? 1.533 17.106 -20.925 1.00 85.75 398 GLN A CA 1
ATOM 3222 C C . GLN A 1 398 ? 3.057 17.288 -20.865 1.00 85.75 398 GLN A C 1
ATOM 3224 O O . GLN A 1 398 ? 3.719 17.381 -21.900 1.00 85.75 398 GLN A O 1
ATOM 3229 N N . THR A 1 399 ? 3.655 17.234 -19.675 1.00 89.12 399 THR A N 1
ATOM 3230 C CA . THR A 1 399 ? 5.115 17.356 -19.512 1.00 89.12 399 THR A CA 1
ATOM 3231 C C . THR A 1 399 ? 5.866 16.057 -19.810 1.00 89.12 399 THR A C 1
ATOM 3233 O O . THR A 1 399 ? 7.078 16.071 -20.015 1.00 89.12 399 THR A O 1
ATOM 3236 N N . ILE A 1 400 ? 5.169 14.915 -19.876 1.00 91.44 400 ILE A N 1
ATOM 3237 C CA . ILE A 1 400 ? 5.800 13.614 -20.135 1.00 91.44 400 ILE A CA 1
ATOM 3238 C C . ILE A 1 400 ? 6.371 13.600 -21.567 1.00 91.44 400 ILE A C 1
ATOM 3240 O O . ILE A 1 400 ? 5.628 13.880 -22.509 1.00 91.44 400 ILE A O 1
ATOM 3244 N N . PRO A 1 401 ? 7.642 13.231 -21.795 1.00 93.44 401 PRO A N 1
ATOM 3245 C CA . PRO A 1 401 ? 8.179 13.154 -23.150 1.00 93.44 401 PRO A CA 1
ATOM 3246 C C . PRO A 1 401 ? 7.423 12.158 -24.037 1.00 93.44 401 PRO A C 1
ATOM 3248 O O . PRO A 1 401 ? 7.054 11.066 -23.595 1.00 93.44 401 PRO A O 1
ATOM 3251 N N . GLN A 1 402 ? 7.258 12.489 -25.322 1.00 93.69 402 GLN A N 1
ATOM 3252 C CA . GLN A 1 402 ? 6.442 11.704 -26.259 1.00 93.69 402 GLN A CA 1
ATOM 3253 C C . GLN A 1 402 ? 6.867 10.229 -26.358 1.00 93.69 402 GLN A C 1
ATOM 3255 O O . GLN A 1 402 ? 6.015 9.338 -26.430 1.00 93.69 402 GLN A O 1
ATOM 3260 N N . TYR A 1 403 ? 8.174 9.948 -26.346 1.00 94.56 403 TYR A N 1
ATOM 3261 C CA . TYR A 1 403 ? 8.690 8.577 -26.412 1.00 94.56 403 TYR A CA 1
ATOM 3262 C C . TYR A 1 403 ? 8.292 7.755 -25.177 1.00 94.56 403 TYR A C 1
ATOM 3264 O O . TYR A 1 403 ? 7.915 6.587 -25.299 1.00 94.56 403 TYR A O 1
ATOM 3272 N N . LEU A 1 404 ? 8.325 8.374 -23.992 1.00 95.31 404 LEU A N 1
ATOM 3273 C CA . LEU A 1 404 ? 7.969 7.736 -22.732 1.00 95.31 404 LEU A CA 1
ATOM 3274 C C . LEU A 1 404 ? 6.457 7.525 -22.658 1.00 95.31 404 LEU A C 1
ATOM 3276 O O . LEU A 1 404 ? 6.008 6.418 -22.369 1.00 95.31 404 LEU A O 1
ATOM 3280 N N . PHE A 1 405 ? 5.680 8.549 -23.016 1.00 95.06 405 PHE A N 1
ATOM 3281 C CA . PHE A 1 405 ? 4.222 8.477 -23.070 1.00 95.06 405 PHE A CA 1
ATOM 3282 C C . PHE A 1 405 ? 3.739 7.359 -24.006 1.00 95.06 405 PHE A C 1
ATOM 3284 O O . PHE A 1 405 ? 2.934 6.510 -23.618 1.00 95.06 405 PHE A O 1
ATOM 3291 N N . THR A 1 406 ? 4.297 7.291 -25.219 1.00 95.56 406 THR A N 1
ATOM 3292 C CA . THR A 1 406 ? 3.979 6.233 -26.193 1.00 95.56 406 THR A CA 1
ATOM 3293 C C . THR A 1 406 ? 4.273 4.848 -25.614 1.00 95.56 406 THR A C 1
ATOM 3295 O O . THR A 1 406 ? 3.459 3.929 -25.737 1.00 95.56 406 THR A O 1
ATOM 3298 N N . GLN A 1 407 ? 5.402 4.699 -24.917 1.00 96.88 407 GLN A N 1
ATOM 3299 C CA . GLN A 1 407 ? 5.775 3.437 -24.288 1.00 96.88 407 GLN A CA 1
ATOM 3300 C C . GLN A 1 407 ? 4.860 3.065 -23.109 1.00 96.88 407 GLN A C 1
ATOM 3302 O O . GLN A 1 407 ? 4.571 1.879 -22.921 1.00 96.88 407 GLN A O 1
ATOM 3307 N N . MET A 1 408 ? 4.363 4.036 -22.336 1.00 95.38 408 MET A N 1
ATOM 3308 C CA . MET A 1 408 ? 3.361 3.801 -21.287 1.00 95.38 408 MET A CA 1
ATOM 3309 C C . MET A 1 408 ? 2.056 3.266 -21.882 1.00 95.38 408 MET A C 1
ATOM 3311 O O . MET A 1 408 ? 1.574 2.216 -21.455 1.00 95.38 408 MET A O 1
ATOM 3315 N N . VAL A 1 409 ? 1.519 3.944 -22.903 1.00 95.62 409 VAL A N 1
ATOM 3316 C CA . VAL A 1 409 ? 0.284 3.547 -23.602 1.00 95.62 409 VAL A CA 1
ATOM 3317 C C . VAL A 1 409 ? 0.431 2.147 -24.201 1.00 95.62 409 VAL A C 1
ATOM 3319 O O . VAL A 1 409 ? -0.428 1.285 -23.994 1.00 95.62 409 VAL A O 1
ATOM 3322 N N . TYR A 1 410 ? 1.552 1.879 -24.877 1.00 96.31 410 TYR A N 1
ATOM 3323 C CA . TYR A 1 410 ? 1.862 0.555 -25.416 1.00 96.31 410 TYR A CA 1
ATOM 3324 C C . TYR A 1 410 ? 1.908 -0.520 -24.320 1.00 96.31 410 TYR A C 1
ATOM 3326 O O . TYR A 1 410 ? 1.311 -1.589 -24.469 1.00 96.31 410 TYR A O 1
ATOM 3334 N N . SER A 1 411 ? 2.574 -0.231 -23.198 1.00 96.00 411 SER A N 1
ATOM 3335 C CA . SER A 1 411 ? 2.703 -1.162 -22.073 1.00 96.00 411 SER A CA 1
ATOM 3336 C C . SER A 1 411 ? 1.345 -1.492 -21.454 1.00 96.00 411 SER A C 1
ATOM 3338 O O . SER A 1 411 ? 1.052 -2.664 -21.224 1.00 96.00 411 SER A O 1
ATOM 3340 N N . LEU A 1 412 ? 0.492 -0.487 -21.238 1.00 95.00 412 LEU A N 1
ATOM 3341 C CA . LEU A 1 412 ? -0.870 -0.675 -20.730 1.00 95.00 412 LEU A CA 1
ATOM 3342 C C . LEU A 1 412 ? -1.702 -1.550 -21.664 1.00 95.00 412 LEU A C 1
ATOM 3344 O O . LEU A 1 412 ? -2.290 -2.536 -21.219 1.00 95.00 412 LEU A O 1
ATOM 3348 N N . ASN A 1 413 ? -1.695 -1.248 -22.964 1.00 95.25 413 ASN A N 1
ATOM 3349 C CA . ASN A 1 413 ? -2.424 -2.037 -23.951 1.00 95.25 413 ASN A CA 1
ATOM 3350 C C . ASN A 1 413 ? -1.943 -3.497 -23.979 1.00 95.25 413 ASN A C 1
ATOM 3352 O O . ASN A 1 413 ? -2.759 -4.417 -23.936 1.00 95.25 413 ASN A O 1
ATOM 3356 N N . LYS A 1 414 ? -0.623 -3.725 -23.961 1.00 93.62 414 LYS A N 1
ATOM 3357 C CA . LYS A 1 414 ? -0.029 -5.072 -23.932 1.00 93.62 414 LYS A CA 1
ATOM 3358 C C . LYS A 1 414 ? -0.413 -5.866 -22.677 1.00 93.62 414 LYS A C 1
ATOM 3360 O O . LYS A 1 414 ? -0.492 -7.090 -22.730 1.00 93.62 414 LYS A O 1
ATOM 3365 N N . MET A 1 415 ? -0.663 -5.185 -21.559 1.00 92.12 415 MET A N 1
ATOM 3366 C CA . MET A 1 415 ? -1.126 -5.795 -20.307 1.00 92.12 415 MET A CA 1
ATOM 3367 C C . MET A 1 415 ? -2.650 -6.004 -20.247 1.00 92.12 415 MET A C 1
ATOM 3369 O O . MET A 1 415 ? -3.139 -6.567 -19.271 1.00 92.12 415 MET A O 1
ATOM 3373 N N . GLY A 1 416 ? -3.400 -5.591 -21.275 1.00 90.56 416 GLY A N 1
ATOM 3374 C CA . GLY A 1 416 ? -4.861 -5.715 -21.335 1.00 90.56 416 GLY A CA 1
ATOM 3375 C C . GLY A 1 416 ? -5.632 -4.487 -20.836 1.00 90.56 416 GLY A C 1
ATOM 3376 O O . GLY A 1 416 ? -6.861 -4.500 -20.839 1.00 90.56 416 GLY A O 1
ATOM 3377 N N . PHE A 1 417 ? -4.946 -3.398 -20.478 1.00 92.06 417 PHE A N 1
ATOM 3378 C CA . PHE A 1 417 ? -5.544 -2.133 -20.031 1.00 92.06 417 PHE A CA 1
ATOM 3379 C C . PHE A 1 417 ? -5.872 -1.204 -21.205 1.00 92.06 417 PHE A C 1
ATOM 3381 O O . PHE A 1 417 ? -5.465 -0.042 -21.246 1.00 92.06 417 PHE A O 1
ATOM 3388 N N . ARG A 1 418 ? -6.567 -1.727 -22.224 1.00 93.00 418 ARG A N 1
ATOM 3389 C CA . ARG A 1 418 ? -6.841 -0.975 -23.460 1.00 93.00 418 ARG A CA 1
ATOM 3390 C C . ARG A 1 418 ? -7.688 0.272 -23.204 1.00 93.00 418 ARG A C 1
ATOM 3392 O O . ARG A 1 418 ? -7.436 1.306 -23.812 1.00 93.00 418 ARG A O 1
ATOM 3399 N N . ARG A 1 419 ? -8.686 0.185 -22.318 1.00 90.62 419 ARG A N 1
ATOM 3400 C CA . ARG A 1 419 ? -9.568 1.322 -22.000 1.00 90.62 419 ARG A CA 1
ATOM 3401 C C . ARG A 1 419 ? -8.791 2.448 -21.323 1.00 90.62 419 ARG A C 1
ATOM 3403 O O . ARG A 1 419 ? -8.940 3.604 -21.689 1.00 90.62 419 ARG A O 1
ATOM 3410 N N . GLU A 1 420 ? -7.920 2.090 -20.394 1.00 90.81 420 GLU A N 1
ATOM 3411 C CA . GLU A 1 420 ? -7.050 2.999 -19.655 1.00 90.81 420 GLU A CA 1
ATOM 3412 C C . GLU A 1 420 ? -5.993 3.632 -20.568 1.00 90.81 420 GLU A C 1
ATOM 3414 O O . GLU A 1 420 ? -5.726 4.826 -20.473 1.00 90.81 420 GLU A O 1
ATOM 3419 N N . ALA A 1 421 ? -5.429 2.847 -21.490 1.00 92.56 421 ALA A N 1
ATOM 3420 C CA . ALA A 1 421 ? -4.486 3.329 -22.493 1.00 92.56 421 ALA A CA 1
ATOM 3421 C C . ALA A 1 421 ? -5.130 4.365 -23.433 1.00 92.56 421 ALA A C 1
ATOM 3423 O O . ALA A 1 421 ? -4.531 5.404 -23.699 1.00 92.56 421 ALA A O 1
ATOM 3424 N N . VAL A 1 422 ? -6.359 4.107 -23.901 1.00 92.69 422 VAL A N 1
ATOM 3425 C CA . VAL A 1 422 ? -7.130 5.061 -24.721 1.00 92.69 422 VAL A CA 1
ATOM 3426 C C . VAL A 1 422 ? -7.464 6.317 -23.924 1.00 92.69 422 VAL A C 1
ATOM 3428 O O . VAL A 1 422 ? -7.270 7.417 -24.432 1.00 92.69 422 VAL A O 1
ATOM 3431 N N . TRP A 1 423 ? -7.912 6.164 -22.675 1.00 90.06 423 TRP A N 1
ATOM 3432 C CA . TRP A 1 423 ? -8.218 7.298 -21.808 1.00 90.06 423 TRP A CA 1
ATOM 3433 C C . TRP A 1 423 ? -6.996 8.205 -21.614 1.00 90.06 423 TRP A C 1
ATOM 3435 O O . TRP A 1 423 ? -7.103 9.409 -21.822 1.00 90.06 423 TRP A O 1
ATOM 3445 N N . LEU A 1 424 ? -5.818 7.643 -21.311 1.00 89.56 424 LEU A N 1
ATOM 3446 C CA . LEU A 1 424 ? -4.579 8.426 -21.204 1.00 89.56 424 LEU A CA 1
ATOM 3447 C C . LEU A 1 424 ? -4.252 9.166 -22.500 1.00 89.56 424 LEU A C 1
ATOM 3449 O O . LEU A 1 424 ? -3.901 10.341 -22.456 1.00 89.56 424 LEU A O 1
ATOM 3453 N N . ALA A 1 425 ? -4.368 8.490 -23.647 1.00 91.12 425 ALA A N 1
ATOM 3454 C CA . ALA A 1 425 ? -4.124 9.105 -24.949 1.00 91.12 425 ALA A CA 1
ATOM 3455 C C . ALA A 1 425 ? -5.071 10.285 -25.215 1.00 91.12 425 ALA A C 1
ATOM 3457 O O . ALA A 1 425 ? -4.636 11.298 -25.749 1.00 91.12 425 ALA A O 1
ATOM 3458 N N . GLN A 1 426 ? -6.337 10.185 -24.800 1.00 89.81 426 GLN A N 1
ATOM 3459 C CA . GLN A 1 426 ? -7.305 11.279 -24.905 1.00 89.81 426 GLN A CA 1
ATOM 3460 C C . GLN A 1 426 ? -6.962 12.451 -23.983 1.00 89.81 426 GLN A C 1
ATOM 3462 O O . GLN A 1 426 ? -7.040 13.590 -24.426 1.00 89.81 426 GLN A O 1
ATOM 3467 N N . GLN A 1 427 ? -6.540 12.193 -22.740 1.00 86.62 427 GLN A N 1
ATOM 3468 C CA . GLN A 1 427 ? -6.116 13.260 -21.820 1.00 86.62 427 GLN A CA 1
ATOM 3469 C C . GLN A 1 427 ? -4.920 14.051 -22.341 1.00 86.62 427 GLN A C 1
ATOM 3471 O O . GLN A 1 427 ? -4.787 15.219 -22.028 1.00 86.62 427 GLN A O 1
ATOM 3476 N N . ARG A 1 428 ? -4.055 13.429 -23.147 1.00 85.69 428 ARG A N 1
ATOM 3477 C CA . ARG A 1 428 ? -2.922 14.114 -23.774 1.00 85.69 428 ARG A CA 1
ATOM 3478 C C . ARG A 1 428 ? -3.340 15.046 -24.922 1.00 85.69 428 ARG A C 1
ATOM 3480 O O . ARG A 1 428 ? -2.563 15.911 -25.307 1.00 85.69 428 ARG A O 1
ATOM 3487 N N . LEU A 1 429 ? -4.530 14.856 -25.494 1.00 83.38 429 LEU A N 1
ATOM 3488 C CA . LEU A 1 429 ? -5.062 15.696 -26.576 1.00 83.38 429 LEU A CA 1
ATOM 3489 C C . LEU A 1 429 ? -5.874 16.895 -26.070 1.00 83.38 429 LEU A C 1
ATOM 3491 O O . LEU A 1 429 ? -6.103 17.819 -26.847 1.00 83.38 429 LEU A O 1
ATOM 3495 N N . MET A 1 430 ? -6.339 16.838 -24.821 1.00 80.25 430 MET A N 1
ATOM 3496 C CA . MET A 1 430 ? -7.032 17.926 -24.125 1.00 80.25 430 MET A CA 1
ATOM 3497 C C . MET A 1 430 ? -6.017 18.798 -23.395 1.00 80.25 430 MET A C 1
ATOM 3499 O O . MET A 1 430 ? -6.253 20.023 -23.373 1.00 80.25 430 MET A O 1
#

Foldseek 3Di:
DVVVVVVVVVVVVVVVVVVLVVVVVVVVVCCVPVPVDDPVRVVVPPPVVPPDDPDPDDVVVVVVVVVVVVVVVVVVVVVCPPPPVPPPPPALLQFAQDEPVRPAAHQALQPPPQQLLLVLLLLLQDLDCPPVLLVVLLNRLLRYRYDHPDDDPDDLDRNNVSSLLSCLSNVVLVRLLVRLVVDPPVPDDLLSLLSNLLSCLLVVNLVVSQVSLVVVCVVDVDPVSLLVNLLSCLLVLVVVVNVVSQVVCVVVVHHNPPLSVVLSVCSNVVNNVVSSVSVNVVSSVVSVPDPSSPCPSPDLCSLDPDPVLSVLVVCLVVVCPVPPDLVVSLVVLCVVVVVVVVVVPPDDLSNLSSSQSSCSVVVHQRDQVSLLCCLVPPPRLSSLSSSLSSVVVPPDLLPRDPSSLVSNLVSCVVSVNPVSSVVSVVSNVD